Protein 8IOI (pdb70)

Solvent-accessible surface area: 17149 Å² total; per-residue (Å²): 149,41,114,107,29,20,5,0,0,0,0,0,1,4,36,67,98,33,1,11,21,178,60,0,2,160,61,0,60,105,28,0,17,53,23,24,92,17,62,72,111,88,0,73,172,19,5,105,69,0,55,122,61,103,24,1,125,36,82,98,59,93,65,106,95,43,129,80,75,95,19,28,27,7,8,105,55,0,128,59,10,9,34,90,14,0,46,64,106,37,53,137,93,32,106,20,35,51,2,19,84,23,12,43,0,36,60,28,0,8,2,9,0,31,20,6,42,109,73,28,30,76,33,0,86,84,3,0,58,46,0,83,57,61,0,54,86,10,13,70,75,25,122,22,76,44,153,78,89,18,75,72,56,107,89,42,79,38,69,36,26,11,62,33,4,24,27,61,13,6,4,52,15,0,59,20,9,14,69,12,1,37,40,0,13,104,21,29,74,179,87,47,108,51,26,35,5,0,2,1,0,1,1,4,30,96,46,56,10,29,14,66,46,0,2,68,51,6,68,96,43,4,19,44,29,21,89,22,48,100,78,91,6,81,59,21,1,56,61,0,53,129,58,61,19,7,45,110,84,137,57,63,25,24,27,128,51,0,98,58,14,0,36,100,9,0,47,51,94,39,38,113,119,20,107,19,133,36,2,21,83,21,8,28,1,40,55,26,0,9,4,8,0,25,12,9,74,26,8,105,36,73,31,0,66,75,3,0,50,44,1,84,50,34,4,49,149,7,24,88,64,6,136,32,53,46,72,146,78,19,77,101,74,104,85,37,108,25,64,39,25,10,54,27,2,11,19,43,15,4,7,56,16,1,82,25,13,16,64,16,0,54,42,0,14,61,23,10,126,103,94

B-factor: mean 44.03, std 17.92, range [2.87, 106.25]

Secondary structure (DSSP, 8-state):
--SSSHHHHHHHHHHH--B-HHHHHHHHHHTGGGT----HHHHHHHHHHHHHTTSEEEEEE--TTSPPEEEEEE-HHHHHHHHHHHHSPPPSS-TTTT-TTT-SHHHHHHHHHHT--TTTHHHHHHHHHHHHHHHHHHHHHHHHHHHHH-SSTTS--HHHHHHHHHHHHHHHHHHHHHHHHHHHHHHTT-/--SSSHHHHHHHHHHH----HHHHHHHHHHHTTTT----HHHHHHHHHHHHHTT-EEE---EEE-HHHHHHHHHHHHS---TT-TTTT-TTT-SHHHHHHHHHHT-SSS-HHHHHHHHHHHHHHHHHHHHHHHHHHHHHSSSTTS--SHHHHHHHHHHHHHHHHHHHHHHHHHHHHHTT--

Radius of gyration: 22.45 Å; Cα contacts (8 Å, |Δi|>4): 477; cha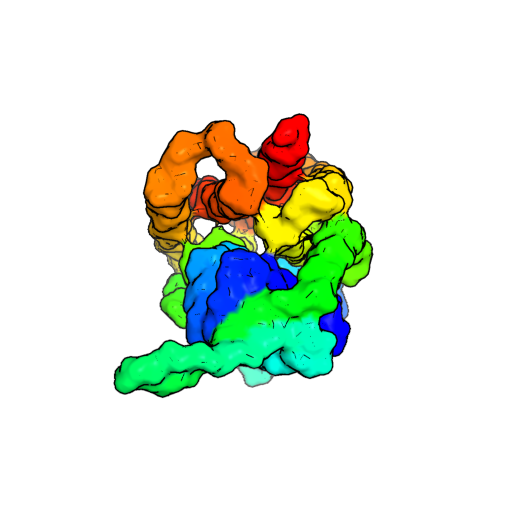ins: 2; bounding box: 51×67×37 Å

Structure (mmCIF, N/CA/C/O backbone):
data_8IOI
#
_entry.id   8IOI
#
_cell.length_a   45.446
_cell.length_b   119.026
_cell.length_c   139.091
_cell.angle_alpha   90.00
_cell.angle_beta   90.00
_cell.angle_gamma   90.00
#
_symmetry.space_group_name_H-M   'I 2 2 2'
#
loop_
_entity.id
_entity.type
_entity.pdbx_description
1 polymer 'PadR family transcriptional regulator'
2 non-polymer GLYCEROL
3 non-polymer 'CHLORIDE ION'
4 non-polymer 'HEXAETHYLENE GLYCOL'
5 water water
#
loop_
_atom_site.grou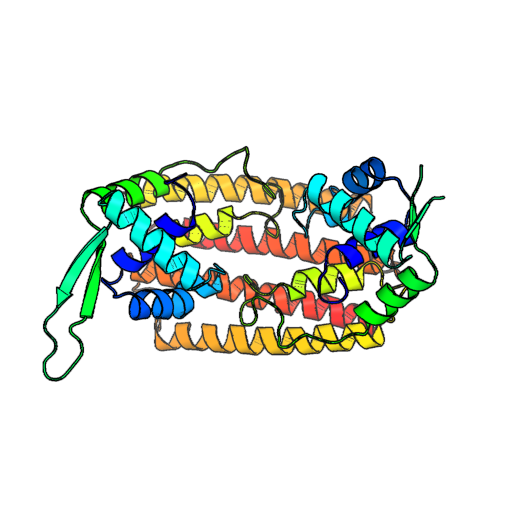p_PDB
_atom_site.id
_atom_site.type_symbol
_atom_site.label_atom_id
_atom_site.label_alt_id
_atom_site.label_comp_id
_atom_site.label_asym_id
_atom_site.label_entity_id
_atom_site.label_seq_id
_atom_site.pdbx_PDB_ins_code
_atom_site.Cartn_x
_atom_site.Cartn_y
_atom_site.Cartn_z
_atom_site.occupancy
_atom_site.B_iso_or_equiv
_atom_site.auth_seq_id
_atom_site.auth_comp_id
_atom_site.auth_asym_id
_atom_site.auth_atom_id
_atom_site.pdbx_PDB_model_num
ATOM 1 N N . PRO A 1 1 ? -22.760 -22.984 -5.717 1.00 75.52 -2 PRO A N 1
ATOM 2 C CA . PRO A 1 1 ? -21.394 -22.876 -5.197 1.00 78.93 -2 PRO A CA 1
ATOM 3 C C . PRO A 1 1 ? -20.752 -21.485 -5.222 1.00 81.22 -2 PRO A C 1
ATOM 4 O O . PRO A 1 1 ? -19.932 -21.191 -4.358 1.00 85.52 -2 PRO A O 1
ATOM 8 N N . GLU A 1 2 ? -21.120 -20.638 -6.199 1.00 79.16 -1 GLU A N 1
ATOM 9 C CA . GLU A 1 2 ? -20.752 -19.221 -6.259 1.00 76.02 -1 GLU A CA 1
ATOM 10 C C . GLU A 1 2 ? -19.266 -18.979 -6.575 1.00 74.58 -1 GLU A C 1
ATOM 11 O O . GLU A 1 2 ? -18.939 -18.544 -7.681 1.00 67.05 -1 GLU A O 1
ATOM 13 N N . PHE A 1 3 ? -18.374 -19.222 -5.595 1.00 78.11 0 PHE A N 1
ATOM 14 C CA . PHE A 1 3 ? -16.939 -18.950 -5.697 1.00 74.91 0 PHE A CA 1
ATOM 15 C C . PHE A 1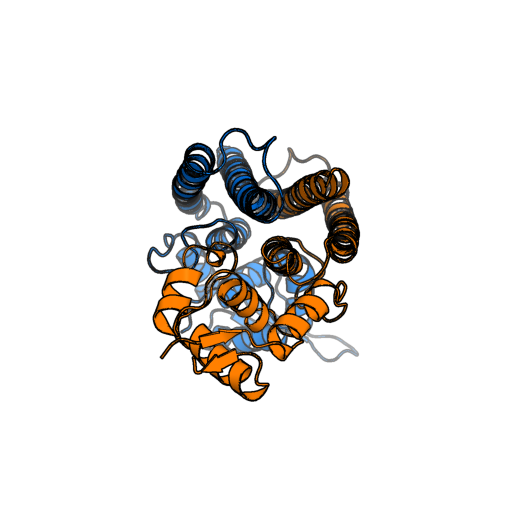 3 ? -16.172 -20.145 -6.278 1.00 77.09 0 PHE A C 1
ATOM 16 O O . PHE A 1 3 ? -15.371 -20.785 -5.584 1.00 73.46 0 PHE A O 1
ATOM 24 N N . MET A 1 4 ? -16.408 -20.422 -7.570 1.00 75.67 1 MET A N 1
ATOM 25 C CA . MET A 1 4 ? -15.756 -21.492 -8.321 1.00 62.49 1 MET A CA 1
ATOM 26 C C . MET A 1 4 ? -14.768 -20.868 -9.307 1.00 54.01 1 MET A C 1
ATOM 27 O O . MET A 1 4 ? -14.381 -19.716 -9.146 1.00 52.33 1 MET A O 1
ATOM 32 N N . ALA A 1 5 ? -14.396 -21.588 -10.373 1.00 47.54 2 ALA A N 1
ATOM 33 C CA . ALA A 1 5 ? -13.308 -21.092 -11.206 1.00 42.94 2 ALA A CA 1
ATOM 34 C C . ALA A 1 5 ? -13.780 -20.280 -12.418 1.00 41.98 2 ALA A C 1
ATOM 35 O O . ALA A 1 5 ? -13.161 -19.266 -12.747 1.00 44.27 2 ALA A O 1
ATOM 37 N N . LEU A 1 6 ? -14.881 -20.687 -13.075 1.00 37.51 3 LEU A N 1
ATOM 38 C CA . LEU A 1 6 ? -15.292 -20.047 -14.320 1.00 33.22 3 LEU A CA 1
ATOM 39 C C . LEU A 1 6 ? -15.767 -18.615 -14.056 1.00 31.42 3 LEU A C 1
ATOM 40 O O . LEU A 1 6 ? -15.427 -17.693 -14.796 1.00 28.90 3 LEU A O 1
ATOM 45 N N . PRO A 1 7 ? -16.613 -18.386 -13.029 1.00 30.73 4 PRO A N 1
ATOM 46 C CA . PRO A 1 7 ? -17.056 -17.034 -12.694 1.00 31.14 4 PRO A CA 1
ATOM 47 C C . PRO A 1 7 ? -15.935 -16.000 -12.603 1.00 29.95 4 PRO A C 1
ATOM 48 O O . PRO A 1 7 ? -16.099 -14.877 -13.081 1.00 31.54 4 PRO A O 1
ATOM 52 N N . HIS A 1 8 ? -14.796 -16.404 -12.020 1.00 27.70 5 HIS A N 1
ATOM 53 C CA . HIS A 1 8 ? -13.679 -15.496 -11.799 1.00 24.65 5 HIS A CA 1
ATOM 54 C C . HIS A 1 8 ? -12.953 -15.215 -13.107 1.00 23.13 5 HIS A C 1
ATOM 55 O O . HIS A 1 8 ? -12.389 -14.139 -13.290 1.00 20.93 5 HIS A O 1
ATOM 62 N N . ALA A 1 9 ? -12.987 -16.215 -13.997 1.00 23.13 6 ALA A N 1
ATOM 63 C CA . ALA A 1 9 ? -12.430 -16.097 -15.332 1.00 22.42 6 ALA A CA 1
ATOM 64 C C . ALA A 1 9 ? -13.230 -15.055 -16.096 1.00 22.34 6 ALA A C 1
ATOM 65 O O . ALA A 1 9 ? -12.659 -14.267 -16.839 1.00 22.28 6 ALA A O 1
ATOM 67 N N . ILE A 1 10 ? -14.549 -15.069 -15.880 1.00 23.35 7 ILE A N 1
ATOM 68 C CA . ILE A 1 10 ? -15.465 -14.162 -16.548 1.00 23.35 7 ILE A CA 1
ATOM 69 C C . ILE A 1 10 ? -15.323 -12.773 -15.944 1.00 22.64 7 ILE A C 1
ATOM 70 O O . ILE A 1 10 ? -15.526 -11.790 -16.652 1.00 24.36 7 ILE A O 1
ATOM 75 N N . LEU A 1 11 ? -14.985 -12.703 -14.652 1.00 21.08 8 LEU A N 1
ATOM 76 C CA . LEU A 1 11 ? -14.758 -11.405 -14.039 1.00 21.24 8 LEU A CA 1
ATOM 77 C C . LEU A 1 11 ? -13.515 -10.760 -14.640 1.00 21.75 8 LEU A C 1
ATOM 78 O O . LEU A 1 11 ? -13.478 -9.551 -14.828 1.00 21.92 8 LEU A O 1
ATOM 83 N N . VAL A 1 12 ? -12.508 -11.590 -14.932 1.00 23.25 9 VAL A N 1
ATOM 84 C CA . VAL A 1 12 ? -11.237 -11.140 -15.481 1.00 23.51 9 VAL A CA 1
ATOM 85 C C . VAL A 1 12 ? -11.461 -10.637 -16.904 1.00 23.87 9 VAL A C 1
ATOM 86 O O . VAL A 1 12 ? -10.914 -9.611 -17.304 1.00 23.88 9 VAL A O 1
ATOM 90 N N . SER A 1 13 ? -12.300 -11.378 -17.633 1.00 24.76 10 SER A N 1
ATOM 91 C CA . SER A 1 13 ? -12.702 -11.102 -19.000 1.00 25.86 10 SER A CA 1
ATOM 92 C C . SER A 1 13 ? -13.429 -9.762 -19.056 1.00 26.74 10 SER A C 1
ATOM 93 O O . SER A 1 13 ? -13.068 -8.898 -19.845 1.00 28.03 10 SER A O 1
ATOM 96 N N . LEU A 1 14 ? -14.468 -9.607 -18.228 1.00 28.06 11 LEU A N 1
ATOM 97 C CA . LEU A 1 14 ? -15.295 -8.412 -18.212 1.00 30.10 11 LEU A CA 1
ATOM 98 C C . LEU A 1 14 ? -14.525 -7.241 -17.613 1.00 31.57 11 LEU A C 1
ATOM 99 O O . LEU A 1 14 ? -14.932 -6.088 -17.750 1.00 33.53 11 LEU A O 1
ATOM 104 N N . SER A 1 15 ? -13.421 -7.551 -16.935 1.00 31.45 12 SER A N 1
ATOM 105 C CA . SER A 1 15 ? -12.576 -6.529 -16.357 1.00 30.49 12 SER A CA 1
ATOM 106 C C . SER A 1 15 ? -11.781 -5.889 -17.480 1.00 29.23 12 SER A C 1
ATOM 107 O O . SER A 1 15 ? -11.482 -4.700 -17.436 1.00 30.53 12 SER A O 1
ATOM 110 N N . GLU A 1 16 ? -11.432 -6.714 -18.472 1.00 28.23 13 GLU A N 1
ATOM 111 C CA . GLU A 1 16 ? -10.710 -6.248 -19.644 1.00 27.37 13 GLU A CA 1
ATOM 112 C C . GLU A 1 16 ? -11.657 -5.421 -20.508 1.00 25.99 13 GLU A C 1
ATOM 113 O O . GLU A 1 16 ? -11.329 -4.298 -20.882 1.00 26.85 13 GLU A O 1
ATOM 119 N N . GLN A 1 17 ? -12.844 -5.958 -20.796 1.00 24.20 14 GLN A N 1
ATOM 120 C CA . GLN A 1 17 ? -13.793 -5.215 -21.601 1.00 26.20 14 GLN A CA 1
ATOM 121 C C . GLN A 1 17 ? -15.204 -5.586 -21.160 1.00 25.91 14 GLN A C 1
ATOM 122 O O . GLN A 1 17 ? -15.503 -6.755 -20.969 1.00 25.97 14 GLN A O 1
ATOM 128 N N . ALA A 1 18 ? -16.054 -4.573 -20.969 1.00 26.60 15 ALA A N 1
ATOM 129 C CA . ALA A 1 18 ? -17.490 -4.752 -20.847 1.00 27.25 15 ALA A CA 1
ATOM 130 C C . ALA A 1 18 ? -18.027 -5.349 -22.141 1.00 28.24 15 ALA A C 1
ATOM 131 O O . ALA A 1 18 ? -18.032 -4.688 -23.180 1.00 30.21 15 ALA A O 1
ATOM 133 N N . SER A 1 19 ? -18.458 -6.609 -22.077 1.00 29.02 16 SER A N 1
ATOM 134 C CA . SER A 1 19 ? -18.945 -7.276 -23.271 1.00 29.80 16 SER A CA 1
ATOM 135 C C . SER A 1 19 ? -20.405 -7.678 -23.103 1.00 29.00 16 SER A C 1
ATOM 136 O O . SER A 1 19 ? -20.920 -7.721 -21.993 1.00 28.37 16 SER A O 1
ATOM 139 N N . SER A 1 20 ? -21.050 -8.008 -24.225 1.00 28.12 17 SER A N 1
ATOM 140 C CA . SER A 1 20 ? -22.395 -8.553 -24.231 1.00 27.69 17 SER A CA 1
ATOM 141 C C . SER A 1 20 ? -22.334 -10.083 -24.150 1.00 27.08 17 SER A C 1
ATOM 142 O O . SER A 1 20 ? -21.269 -10.658 -23.949 1.00 24.93 17 SER A O 1
ATOM 145 N N . GLY A 1 21 ? -23.491 -10.739 -24.297 1.00 27.84 18 GLY A N 1
ATOM 146 C CA . GLY A 1 21 ? -23.533 -12.193 -24.270 1.00 27.78 18 GLY A CA 1
ATOM 147 C C . GLY A 1 21 ? -22.541 -12.805 -25.257 1.00 26.96 18 GLY A C 1
ATOM 148 O O . GLY A 1 21 ? -21.598 -13.492 -24.868 1.00 26.09 18 GLY A O 1
ATOM 149 N N . TYR A 1 22 ? -22.756 -12.493 -26.539 1.00 26.86 19 TYR A N 1
ATOM 150 C CA . TYR A 1 22 ? -21.994 -13.055 -27.637 1.00 25.94 19 TYR A CA 1
ATOM 151 C C . TYR A 1 22 ? -20.560 -12.550 -27.590 1.00 26.87 19 TYR A C 1
ATOM 152 O O . TYR A 1 22 ? -19.638 -13.322 -27.835 1.00 27.73 19 TYR A O 1
ATOM 161 N N . GLU A 1 23 ? -20.394 -11.262 -27.271 1.00 27.83 20 GLU A N 1
ATOM 162 C CA . GLU A 1 23 ? -19.074 -10.661 -27.223 1.00 29.63 20 GLU A CA 1
ATOM 163 C C . GLU A 1 23 ? -18.254 -11.353 -26.140 1.00 30.96 20 GLU A C 1
ATOM 164 O O . GLU A 1 23 ? -17.070 -11.626 -26.352 1.00 33.25 20 GLU A O 1
ATOM 170 N N . LEU A 1 24 ? -18.891 -11.643 -24.992 1.00 31.79 21 LEU A N 1
ATOM 171 C CA . LEU A 1 24 ? -18.159 -12.278 -23.908 1.00 30.20 21 LEU A CA 1
ATOM 172 C C . LEU A 1 24 ? -17.795 -13.704 -24.312 1.00 29.54 21 LEU A C 1
ATOM 173 O O . LEU A 1 24 ? -16.678 -14.137 -24.053 1.00 32.64 21 LEU A O 1
ATOM 178 N N . ALA A 1 25 ? -18.709 -14.407 -24.986 1.00 27.92 22 ALA A N 1
ATOM 179 C CA . ALA A 1 25 ? -18.437 -15.779 -25.374 1.00 29.18 22 ALA A CA 1
ATOM 180 C C . ALA A 1 25 ? -17.302 -15.802 -26.388 1.00 30.24 22 ALA A C 1
ATOM 181 O O . ALA A 1 25 ? -16.420 -16.659 -26.314 1.00 30.89 22 ALA A O 1
ATOM 183 N N . ARG A 1 26 ? -17.375 -14.865 -27.344 1.00 31.71 23 ARG A N 1
ATOM 184 C CA . ARG A 1 26 ? -16.465 -14.790 -28.475 1.00 31.79 23 ARG A CA 1
ATOM 185 C C . ARG A 1 26 ? -15.054 -14.485 -27.980 1.00 31.99 23 ARG A C 1
ATOM 186 O O . ARG A 1 26 ? -14.106 -15.165 -28.375 1.00 31.95 23 ARG A O 1
ATOM 194 N N . ARG A 1 27 ? -14.939 -13.487 -27.094 1.00 32.03 24 ARG A N 1
ATOM 195 C CA . ARG A 1 27 ? -13.655 -13.004 -26.615 1.00 34.22 24 ARG A CA 1
ATOM 196 C C . ARG A 1 27 ? -13.045 -13.947 -25.584 1.00 34.78 24 ARG A C 1
ATOM 197 O O . ARG A 1 27 ? -11.840 -13.891 -25.348 1.00 36.84 24 ARG A O 1
ATOM 205 N N . PHE A 1 28 ? -13.872 -14.768 -24.929 1.00 34.14 25 PHE A N 1
ATOM 206 C CA . PHE A 1 28 ? -13.365 -15.744 -23.974 1.00 35.87 25 PHE A CA 1
ATOM 207 C C . PHE A 1 28 ? -12.653 -16.865 -24.730 1.00 37.94 25 PHE A C 1
ATOM 208 O O . PHE A 1 28 ? -11.609 -17.363 -24.303 1.00 39.62 25 PHE A O 1
ATOM 216 N N . ASP A 1 29 ? -13.239 -17.245 -25.867 1.00 37.13 26 ASP A N 1
ATOM 217 C CA . ASP A 1 29 ? -12.721 -18.327 -26.679 1.00 38.17 26 ASP A CA 1
ATOM 218 C C . ASP A 1 29 ? -11.395 -17.898 -27.300 1.00 39.19 26 ASP A C 1
ATOM 219 O O . ASP A 1 29 ? -10.471 -18.703 -27.434 1.00 42.57 26 ASP A O 1
ATOM 224 N N . ARG A 1 30 ? -11.325 -16.610 -27.644 1.00 38.64 27 ARG A N 1
ATOM 225 C CA . ARG A 1 30 ? -10.185 -16.053 -28.351 1.00 37.75 27 ARG A CA 1
ATOM 226 C C . ARG A 1 30 ? -9.011 -15.926 -27.390 1.00 36.70 27 ARG A C 1
ATOM 227 O O . ARG A 1 30 ? -7.869 -16.061 -27.821 1.00 37.96 27 ARG A O 1
ATOM 233 N N . SER A 1 31 ? -9.302 -15.655 -26.106 1.00 34.88 28 SER A N 1
ATOM 234 C CA . SER A 1 31 ? -8.269 -15.372 -25.116 1.00 31.49 28 SER A CA 1
ATOM 235 C C . SER A 1 31 ? -8.139 -16.517 -24.112 1.00 31.47 28 SER A C 1
ATOM 236 O O . SER A 1 31 ? -7.148 -17.249 -24.135 1.00 30.91 28 SER A O 1
ATOM 239 N N . ILE A 1 32 ? -9.141 -16.674 -23.237 1.00 31.91 29 ILE A N 1
ATOM 240 C CA . ILE A 1 32 ? -9.006 -17.558 -22.086 1.00 33.30 29 ILE A CA 1
ATOM 241 C C . ILE A 1 32 ? -9.389 -18.986 -22.475 1.00 33.93 29 ILE A C 1
ATOM 242 O O . ILE A 1 32 ? -9.098 -19.923 -21.737 1.00 33.41 29 ILE A O 1
ATOM 247 N N . GLY A 1 33 ? -9.963 -19.149 -23.673 1.00 34.66 30 GLY A N 1
ATOM 248 C CA . GLY A 1 33 ? -10.354 -20.449 -24.193 1.00 36.25 30 GLY A CA 1
ATOM 249 C C . GLY A 1 33 ? -9.167 -21.320 -24.606 1.00 37.40 30 GLY A C 1
ATOM 250 O O . GLY A 1 33 ? -9.340 -22.516 -24.827 1.00 38.65 30 GLY A O 1
ATOM 251 N N . TYR A 1 34 ? -7.972 -20.722 -24.717 1.00 37.16 31 TYR A N 1
ATOM 252 C CA . TYR A 1 34 ? -6.758 -21.446 -25.061 1.00 37.91 31 TYR A CA 1
ATOM 253 C C . TYR A 1 34 ? -6.165 -22.144 -23.833 1.00 39.36 31 TYR A C 1
ATOM 254 O O . TYR A 1 34 ? -5.176 -22.859 -23.955 1.00 42.41 31 TYR A O 1
ATOM 263 N N . PHE A 1 35 ? -6.737 -21.914 -22.645 1.00 38.98 32 PHE A N 1
ATOM 264 C CA . PHE A 1 35 ? -6.333 -22.658 -21.461 1.00 41.22 32 PHE A CA 1
ATOM 265 C C . PHE A 1 35 ? -7.557 -23.251 -20.758 1.00 43.13 32 PHE A C 1
ATOM 266 O O . PHE A 1 35 ? -7.457 -24.211 -19.999 1.00 45.54 32 PHE A O 1
ATOM 274 N N . TRP A 1 36 ? -8.722 -22.678 -21.053 1.00 43.86 33 TRP A N 1
ATOM 275 C CA . TRP A 1 36 ? -10.000 -23.029 -20.463 1.00 44.34 33 TRP A CA 1
ATOM 276 C C . TRP A 1 36 ? -10.947 -23.538 -21.547 1.00 42.97 33 TRP A C 1
ATOM 277 O O . TRP A 1 36 ? -11.232 -22.840 -22.522 1.00 42.21 33 TRP A O 1
ATOM 288 N N . THR A 1 37 ? -11.468 -24.748 -21.358 1.00 41.12 34 THR A N 1
ATOM 289 C CA . THR A 1 37 ? -12.532 -25.235 -22.214 1.00 39.36 34 THR A CA 1
ATOM 290 C C . THR A 1 37 ? -13.844 -25.034 -21.468 1.00 37.59 34 THR A C 1
ATOM 291 O O . THR A 1 37 ? -14.107 -25.724 -20.489 1.00 37.77 34 THR A O 1
ATOM 295 N N . ALA A 1 38 ? -14.603 -24.010 -21.876 1.00 36.35 35 ALA A N 1
ATOM 296 C CA . ALA A 1 38 ? -15.927 -23.751 -21.320 1.00 34.65 35 ALA A CA 1
ATOM 297 C C . ALA A 1 38 ? -16.919 -23.519 -22.457 1.00 32.32 35 ALA A C 1
ATOM 298 O O . ALA A 1 38 ? -16.560 -22.907 -23.456 1.00 32.09 35 ALA A O 1
ATOM 300 N N . THR A 1 39 ? -18.162 -24.000 -22.296 1.00 31.67 36 THR A N 1
ATOM 301 C CA . THR A 1 39 ? -19.170 -23.848 -23.338 1.00 32.32 36 THR A CA 1
ATOM 302 C C . THR A 1 39 ? -19.794 -22.461 -23.237 1.00 32.65 36 THR A C 1
ATOM 303 O O . THR A 1 39 ? -19.712 -21.830 -22.186 1.00 34.42 36 THR A O 1
ATOM 307 N N . HIS A 1 40 ? -20.410 -22.000 -24.333 1.00 30.84 37 HIS A N 1
ATOM 308 C CA . HIS A 1 40 ? -21.070 -20.707 -24.315 1.00 31.09 37 HIS A CA 1
ATOM 309 C C . HIS A 1 40 ? -22.253 -20.732 -23.347 1.00 32.63 37 HIS A C 1
ATOM 310 O O . HIS A 1 40 ? -22.485 -19.758 -22.628 1.00 32.66 37 HIS A O 1
ATOM 317 N N . GLN A 1 41 ? -22.970 -21.864 -23.308 1.00 33.60 38 GLN A N 1
ATOM 318 C CA . GLN A 1 41 ? -24.140 -22.003 -22.452 1.00 34.96 38 GLN A CA 1
ATOM 319 C C . GLN A 1 41 ? -23.732 -21.812 -20.992 1.00 32.83 38 GLN A C 1
ATOM 320 O O . GLN A 1 41 ? -24.410 -21.109 -20.249 1.00 30.58 38 GLN A O 1
ATOM 326 N N . GLN A 1 42 ? -22.602 -22.427 -20.615 1.00 32.14 39 GLN A N 1
ATOM 327 C CA . GLN A 1 42 ? -22.009 -22.343 -19.289 1.00 31.47 39 GLN A CA 1
ATOM 328 C C . GLN A 1 42 ? -21.606 -20.904 -18.964 1.00 29.95 39 GLN A C 1
ATOM 329 O O . GLN A 1 42 ? -21.844 -20.428 -17.852 1.00 28.93 39 GLN A O 1
ATOM 335 N N . ILE A 1 43 ? -20.984 -20.228 -19.941 1.00 27.15 40 ILE A N 1
ATOM 336 C CA . ILE A 1 43 ? -20.528 -18.858 -19.782 1.00 26.62 40 ILE A CA 1
ATOM 337 C C . ILE A 1 43 ? -21.710 -17.961 -19.414 1.00 27.07 40 ILE A C 1
ATOM 338 O O . ILE A 1 43 ? -21.575 -17.105 -18.539 1.00 27.71 40 ILE A O 1
ATOM 343 N N . TYR A 1 44 ? -22.858 -18.179 -20.078 1.00 26.62 41 TYR A N 1
ATOM 344 C CA . TYR A 1 44 ? -24.036 -17.349 -19.905 1.00 26.34 41 TYR A CA 1
ATOM 345 C C . TYR A 1 44 ? -24.728 -17.668 -18.585 1.00 28.01 41 TYR A C 1
ATOM 346 O O . TYR A 1 44 ? -25.343 -16.794 -17.995 1.00 29.27 41 TYR A O 1
ATOM 355 N N . ARG A 1 45 ? -24.679 -18.928 -18.152 1.00 31.20 42 ARG A N 1
ATOM 356 C CA . ARG A 1 45 ? -25.334 -19.339 -16.925 1.00 34.46 42 ARG A CA 1
ATOM 357 C C . ARG A 1 45 ? -24.611 -18.741 -15.728 1.00 36.88 42 ARG A C 1
ATOM 358 O O . ARG A 1 45 ? -25.259 -18.402 -14.739 1.00 38.39 42 ARG A O 1
ATOM 366 N N . THR A 1 46 ? -23.280 -18.614 -15.834 1.00 35.89 43 THR A N 1
ATOM 367 C CA . THR A 1 46 ? -22.492 -17.977 -14.791 1.00 35.31 43 THR A CA 1
ATOM 368 C C . THR A 1 46 ? -22.718 -16.471 -14.816 1.00 34.20 43 THR A C 1
ATOM 369 O O . THR A 1 46 ? -22.668 -15.825 -13.773 1.00 37.34 43 THR A O 1
ATOM 373 N N . LEU A 1 47 ? -22.944 -15.932 -16.016 1.00 32.74 44 LEU A N 1
ATOM 374 C CA . LEU A 1 47 ? -23.217 -14.519 -16.193 1.00 34.34 44 LEU A CA 1
ATOM 375 C C . LEU A 1 47 ? -24.490 -14.174 -15.440 1.00 36.73 44 LEU A C 1
ATOM 376 O O . LEU A 1 47 ? -24.539 -13.161 -14.744 1.00 39.84 44 LEU A O 1
ATOM 381 N N . ARG A 1 48 ? -25.509 -15.028 -15.614 1.00 36.39 45 ARG A N 1
ATOM 382 C CA . ARG A 1 48 ? -26.790 -14.851 -14.953 1.00 39.95 45 ARG A CA 1
ATOM 383 C C . ARG A 1 48 ? -26.562 -14.828 -13.441 1.00 42.18 45 ARG A C 1
ATOM 384 O O . ARG A 1 48 ? -27.009 -13.910 -12.750 1.00 44.30 45 ARG A O 1
ATOM 388 N N . VAL A 1 49 ? -25.822 -15.834 -12.954 1.00 38.13 46 VAL A N 1
ATOM 389 C CA . VAL A 1 49 ? -25.590 -16.073 -11.541 1.00 37.60 46 VAL A CA 1
ATOM 390 C C . VAL A 1 49 ? -24.909 -14.866 -10.897 1.00 38.74 46 VAL A C 1
ATOM 391 O O . VAL A 1 49 ? -25.254 -14.486 -9.778 1.00 38.33 46 VAL A O 1
ATOM 395 N N . MET A 1 50 ? -23.924 -14.289 -11.602 1.00 40.62 47 MET A N 1
ATOM 396 C CA . MET A 1 50 ? -23.087 -13.224 -11.063 1.00 41.07 47 MET A CA 1
ATOM 397 C C . MET A 1 50 ? -23.796 -11.874 -11.121 1.00 40.03 47 MET A C 1
ATOM 398 O O . MET A 1 50 ? -23.332 -10.904 -10.539 1.00 39.76 47 MET A O 1
ATOM 403 N N . GLU A 1 51 ? -24.881 -11.805 -11.889 1.00 39.87 48 GLU A N 1
ATOM 404 C CA . GLU A 1 51 ? -25.746 -10.641 -11.937 1.00 40.13 48 GLU A CA 1
ATOM 405 C C . GLU A 1 51 ? -26.671 -10.653 -10.722 1.00 40.10 48 GLU A C 1
ATOM 406 O O . GLU A 1 51 ? -27.104 -9.606 -10.244 1.00 37.72 48 GLU A O 1
ATOM 412 N N . ASN A 1 52 ? -26.977 -11.871 -10.256 1.00 42.21 49 ASN A N 1
ATOM 413 C CA . ASN A 1 52 ? -27.789 -12.119 -9.073 1.00 43.64 49 ASN A CA 1
ATOM 414 C C . ASN A 1 52 ? -26.984 -11.789 -7.822 1.00 42.44 49 ASN A C 1
ATOM 415 O O . ASN A 1 52 ? -27.560 -11.435 -6.794 1.00 45.40 49 ASN A O 1
ATOM 420 N N . ASN A 1 53 ? -25.658 -11.955 -7.919 1.00 38.93 50 ASN A N 1
ATOM 421 C CA . ASN A 1 53 ? -24.718 -11.639 -6.857 1.00 37.79 50 ASN A CA 1
ATOM 422 C C . ASN A 1 53 ? -24.405 -10.148 -6.886 1.00 36.29 50 ASN A C 1
ATOM 423 O O . ASN A 1 53 ? -23.868 -9.598 -5.930 1.00 37.78 50 ASN A O 1
ATOM 428 N N . ASN A 1 54 ? -24.764 -9.510 -8.001 1.00 34.51 51 ASN A N 1
ATOM 429 C CA . ASN A 1 54 ? -24.434 -8.126 -8.283 1.00 34.92 51 ASN A CA 1
ATOM 430 C C . ASN A 1 54 ? -22.934 -7.965 -8.541 1.00 34.92 51 ASN A C 1
ATOM 431 O O . ASN A 1 54 ? -22.398 -6.870 -8.418 1.00 36.57 51 ASN A O 1
ATOM 436 N N . TRP A 1 55 ? -22.272 -9.053 -8.963 1.00 34.76 52 TRP A N 1
ATOM 437 C CA . TRP A 1 55 ? -20.862 -9.017 -9.330 1.00 34.06 52 TRP A CA 1
ATOM 438 C C . TRP A 1 55 ? -20.669 -8.402 -10.715 1.00 31.72 52 TRP A C 1
ATOM 439 O O . TRP A 1 55 ? -19.587 -7.936 -11.052 1.00 29.86 52 TRP A O 1
ATOM 450 N N . VAL A 1 56 ? -21.723 -8.457 -11.528 1.00 31.40 53 VAL A N 1
ATOM 451 C CA . VAL A 1 56 ? -21.753 -7.889 -12.863 1.00 32.82 53 VAL A CA 1
ATOM 452 C C . VAL A 1 56 ? -23.048 -7.085 -12.952 1.00 33.90 53 VAL A C 1
ATOM 453 O O . VAL A 1 56 ? -24.042 -7.456 -12.325 1.00 32.12 53 VAL A O 1
ATOM 457 N N . ARG A 1 57 ? -23.022 -5.978 -13.714 1.00 35.29 54 ARG A N 1
ATOM 458 C CA . ARG A 1 57 ? -24.198 -5.160 -13.988 1.00 34.71 54 ARG A CA 1
ATOM 459 C C . ARG A 1 57 ? -24.443 -5.156 -15.497 1.00 35.22 54 ARG A C 1
ATOM 460 O O . ARG A 1 57 ? -23.497 -5.110 -16.278 1.00 33.38 54 ARG A O 1
ATOM 468 N N . ALA A 1 58 ? -25.722 -5.183 -15.902 1.00 35.50 55 ALA A N 1
ATOM 469 C CA . ALA A 1 58 ? -26.098 -5.133 -17.307 1.00 34.80 55 ALA A CA 1
ATOM 470 C C . ALA A 1 58 ? -26.649 -3.754 -17.689 1.00 35.51 55 ALA A C 1
ATOM 471 O O . ALA A 1 58 ? -27.525 -3.209 -17.014 1.00 34.41 55 ALA A O 1
ATOM 473 N N . THR A 1 59 ? -26.133 -3.194 -18.792 1.00 36.37 56 THR A N 1
ATOM 474 C CA . THR A 1 59 ? -26.614 -1.933 -19.343 1.00 38.59 56 THR A CA 1
ATOM 475 C C . THR A 1 59 ? -27.053 -2.134 -20.794 1.00 39.64 56 THR A C 1
ATOM 476 O O . THR A 1 59 ? -26.277 -2.602 -21.622 1.00 39.82 56 THR A O 1
ATOM 480 N N . THR A 1 60 ? -28.295 -1.750 -21.107 1.00 40.55 57 THR A N 1
ATOM 481 C CA . THR A 1 60 ? -28.778 -1.789 -22.476 1.00 41.09 57 THR A CA 1
ATOM 482 C C . THR A 1 60 ? -28.244 -0.567 -23.218 1.00 41.04 57 THR A C 1
ATOM 483 O O . THR A 1 60 ? -28.600 0.561 -22.889 1.00 43.76 57 THR A O 1
ATOM 487 N N . VAL A 1 61 ? -27.380 -0.803 -24.207 1.00 39.64 58 VAL A N 1
ATOM 488 C CA . VAL A 1 61 ? -26.777 0.275 -24.968 1.00 40.08 58 VAL A CA 1
ATOM 489 C C . VAL A 1 61 ? -27.624 0.555 -26.210 1.00 43.40 58 VAL A C 1
ATOM 490 O O . VAL A 1 61 ? -28.246 -0.348 -26.759 1.00 41.03 58 VAL A O 1
ATOM 494 N N . LEU A 1 62 ? -27.673 1.828 -26.625 1.00 51.62 59 LEU A N 1
ATOM 495 C CA . LEU A 1 62 ? -28.508 2.232 -27.745 1.00 57.02 59 LEU A CA 1
ATOM 496 C C . LEU A 1 62 ? -27.772 1.930 -29.051 1.00 61.44 59 LEU A C 1
ATOM 497 O O . LEU A 1 62 ? -26.645 2.389 -29.253 1.00 60.52 59 LEU A O 1
ATOM 499 N N . GLN A 1 63 ? -28.404 1.097 -29.892 1.00 64.16 60 GLN A N 1
ATOM 500 C CA . GLN A 1 63 ? -27.957 0.850 -31.254 1.00 67.17 60 GLN A CA 1
ATOM 501 C C . GLN A 1 63 ? -29.102 1.246 -32.181 1.00 69.86 60 GLN A C 1
ATOM 502 O O . GLN A 1 63 ? -30.233 0.793 -31.984 1.00 68.01 60 GLN A O 1
ATOM 508 N N . HIS A 1 64 ? -28.809 2.121 -33.155 1.00 71.41 61 HIS A N 1
ATOM 509 C CA . HIS A 1 64 ? -29.824 2.554 -34.102 1.00 72.41 61 HIS A CA 1
ATOM 510 C C . HIS A 1 64 ? -29.875 1.539 -35.234 1.00 75.51 61 HIS A C 1
ATOM 511 O O . HIS A 1 64 ? -28.824 1.105 -35.707 1.00 77.88 61 HIS A O 1
ATOM 513 N N . GLY A 1 65 ? -31.093 1.151 -35.638 1.00 76.55 62 GLY A N 1
ATOM 514 C CA . GLY A 1 65 ? -31.247 0.137 -36.671 1.00 78.88 62 GLY A CA 1
ATOM 515 C C . GLY A 1 65 ? -30.381 -1.080 -36.353 1.00 77.24 62 GLY A C 1
ATOM 516 O O . GLY A 1 65 ? -29.698 -1.624 -37.221 1.00 76.01 62 GLY A O 1
ATOM 517 N N . ARG A 1 66 ? -30.390 -1.435 -35.065 1.00 73.29 63 ARG A N 1
ATOM 518 C CA . ARG A 1 66 ? -29.751 -2.625 -34.535 1.00 73.48 63 ARG A CA 1
ATOM 519 C C . ARG A 1 66 ? -30.487 -3.023 -33.252 1.00 76.28 63 ARG A C 1
ATOM 520 O O . ARG A 1 66 ? -30.976 -2.152 -32.525 1.00 80.68 63 ARG A O 1
ATOM 522 N N . PRO A 1 67 ? -30.638 -4.346 -32.975 1.00 75.08 64 PRO A N 1
ATOM 523 C CA . PRO A 1 67 ? -31.206 -4.827 -31.709 1.00 70.22 64 PRO A CA 1
ATOM 524 C C . PRO A 1 67 ? -30.314 -4.201 -30.644 1.00 64.01 64 PRO A C 1
ATOM 525 O O . PRO A 1 67 ? -29.090 -4.303 -30.731 1.00 65.04 64 PRO A O 1
ATOM 529 N N . ASP A 1 68 ? -30.916 -3.458 -29.712 1.00 57.28 65 ASP A N 1
ATOM 530 C CA . ASP A 1 68 ? -30.122 -2.761 -28.711 1.00 51.91 65 ASP A CA 1
ATOM 531 C C . ASP A 1 68 ? -29.390 -3.799 -27.859 1.00 46.43 65 ASP A C 1
ATOM 532 O O . ASP A 1 68 ? -29.995 -4.777 -27.427 1.00 46.58 65 ASP A O 1
ATOM 536 N N . LYS A 1 69 ? -28.081 -3.607 -27.648 1.00 38.78 66 LYS A N 1
ATOM 537 C CA . LYS A 1 69 ? -27.282 -4.648 -27.023 1.00 34.98 66 LYS A CA 1
ATOM 538 C C . LYS A 1 69 ? -27.228 -4.447 -25.506 1.00 32.09 66 LYS A C 1
ATOM 539 O O . LYS A 1 69 ? -27.072 -3.327 -25.031 1.00 30.82 66 LYS A O 1
ATOM 545 N N . LYS A 1 70 ? -27.394 -5.554 -24.762 1.00 29.82 67 LYS A N 1
ATOM 546 C CA . LYS A 1 70 ? -27.215 -5.626 -23.316 1.00 27.07 67 LYS A CA 1
ATOM 547 C C . LYS A 1 70 ? -25.740 -5.910 -23.018 1.00 25.83 67 LYS A C 1
ATOM 548 O O . LYS A 1 70 ? -25.224 -6.971 -23.361 1.00 25.58 67 LYS A O 1
ATOM 554 N N . VAL A 1 71 ? -25.059 -4.952 -22.380 1.00 24.99 68 VAL A N 1
ATOM 555 C CA . VAL A 1 71 ? -23.638 -5.061 -22.084 1.00 24.57 68 VAL A CA 1
ATOM 556 C C . VAL A 1 71 ? -23.445 -5.301 -20.586 1.00 23.96 68 VAL A C 1
ATOM 557 O O . VAL A 1 71 ? -24.044 -4.624 -19.757 1.00 24.43 68 VAL A O 1
ATOM 561 N N . TYR A 1 72 ? -22.629 -6.299 -20.244 1.00 23.46 69 TYR A N 1
ATOM 562 C CA . TYR A 1 72 ? -22.312 -6.607 -18.863 1.00 23.48 69 TYR A CA 1
ATOM 563 C C . TYR A 1 72 ? -20.964 -5.982 -18.540 1.00 24.10 69 TYR A C 1
ATOM 564 O O . TYR A 1 72 ? -20.059 -6.018 -19.366 1.00 24.67 69 TYR A O 1
ATOM 573 N N . ALA A 1 73 ? -20.850 -5.390 -17.344 1.00 22.91 70 ALA A N 1
ATOM 574 C CA . ALA A 1 73 ? -19.573 -4.904 -16.858 1.00 21.55 70 ALA A CA 1
ATOM 575 C C . ALA A 1 73 ? -19.384 -5.384 -15.421 1.00 22.79 70 ALA A C 1
ATOM 576 O O . ALA A 1 73 ? -20.351 -5.690 -14.716 1.00 22.12 70 ALA A O 1
ATOM 578 N N . ILE A 1 74 ? -18.117 -5.489 -15.008 1.00 22.80 71 ILE A N 1
ATOM 579 C CA . ILE A 1 74 ? -17.787 -5.888 -13.652 1.00 21.69 71 ILE A CA 1
ATOM 580 C C . ILE A 1 74 ? -18.193 -4.737 -12.740 1.00 23.53 71 ILE A C 1
ATOM 581 O O . ILE A 1 74 ? -18.005 -3.573 -13.082 1.00 25.19 71 ILE A O 1
ATOM 586 N N . SER A 1 75 ? -18.808 -5.069 -11.606 1.00 24.87 72 SER A N 1
ATOM 587 C CA . SER A 1 75 ? -19.212 -4.057 -10.644 1.00 25.63 72 SER A CA 1
ATOM 588 C C . SER A 1 75 ? -18.116 -3.872 -9.599 1.00 26.77 72 SER A C 1
ATOM 589 O O . SER A 1 75 ? -17.055 -4.474 -9.717 1.00 26.04 72 SER A O 1
ATOM 592 N N . ASP A 1 76 ? -18.394 -3.041 -8.584 1.00 29.64 73 ASP A N 1
ATOM 593 C CA . ASP A 1 76 ? -17.456 -2.790 -7.501 1.00 31.30 73 ASP A CA 1
ATOM 594 C C . ASP A 1 76 ? -17.315 -4.053 -6.658 1.00 32.21 73 ASP A C 1
ATOM 595 O O . ASP A 1 76 ? -16.200 -4.429 -6.278 1.00 32.49 73 ASP A O 1
ATOM 600 N N . SER A 1 77 ? -18.458 -4.700 -6.381 1.00 33.63 74 SER A N 1
ATOM 601 C CA . SER A 1 77 ? -18.486 -5.904 -5.559 1.00 34.11 74 SER A CA 1
ATOM 602 C C . SER A 1 77 ? -17.774 -7.055 -6.271 1.00 34.31 74 SER A C 1
ATOM 603 O O . SER A 1 77 ? -17.125 -7.873 -5.620 1.00 36.38 74 SER A O 1
ATOM 606 N N . GLY A 1 78 ? -17.894 -7.099 -7.604 1.00 32.16 75 GLY A N 1
ATOM 607 C CA . GLY A 1 78 ? -17.254 -8.131 -8.401 1.00 31.80 75 GLY A CA 1
ATOM 608 C C . GLY A 1 78 ? -15.754 -7.893 -8.526 1.00 32.13 75 GLY A C 1
ATOM 609 O O . GLY A 1 78 ? -14.972 -8.847 -8.566 1.00 34.66 75 GLY A O 1
ATOM 610 N N . ARG A 1 79 ? -15.370 -6.610 -8.577 1.00 30.32 76 ARG A N 1
ATOM 611 C CA . ARG A 1 79 ? -13.969 -6.216 -8.687 1.00 28.89 76 ARG A CA 1
ATOM 612 C C . ARG A 1 79 ? -13.241 -6.586 -7.400 1.00 27.90 76 ARG A C 1
ATOM 613 O O . ARG A 1 79 ? -12.030 -6.818 -7.416 1.00 27.05 76 ARG A O 1
ATOM 621 N N . ALA A 1 80 ? -14.010 -6.592 -6.300 1.00 26.44 77 ALA A N 1
ATOM 622 C CA . ALA A 1 80 ? -13.527 -6.869 -4.963 1.00 25.55 77 ALA A CA 1
ATOM 623 C C . ALA A 1 80 ? -13.301 -8.373 -4.813 1.00 26.04 77 ALA A C 1
ATOM 624 O O . ALA A 1 80 ? -12.288 -8.822 -4.273 1.00 25.73 77 ALA A O 1
ATOM 626 N N . GLU A 1 81 ? -14.263 -9.139 -5.332 1.00 26.59 78 GLU A N 1
ATOM 627 C CA . GLU A 1 81 ? -14.228 -10.591 -5.332 1.00 27.19 78 GLU A CA 1
ATOM 628 C C . GLU A 1 81 ? -13.071 -11.109 -6.193 1.00 27.80 78 GLU A C 1
ATOM 629 O O . GLU A 1 81 ? -12.446 -12.112 -5.843 1.00 29.23 78 GLU A O 1
ATOM 635 N N . LEU A 1 82 ? -12.784 -10.428 -7.310 1.00 26.12 79 LEU A N 1
ATOM 636 C CA . LEU A 1 82 ? -11.673 -10.853 -8.141 1.00 27.81 79 LEU A CA 1
ATOM 637 C C . LEU A 1 82 ? -10.355 -10.657 -7.390 1.00 30.07 79 LEU A C 1
ATOM 638 O O . LEU A 1 82 ? -9.455 -11.491 -7.480 1.00 29.55 79 LEU A O 1
ATOM 643 N N . ALA A 1 83 ? -10.267 -9.552 -6.635 1.00 32.58 80 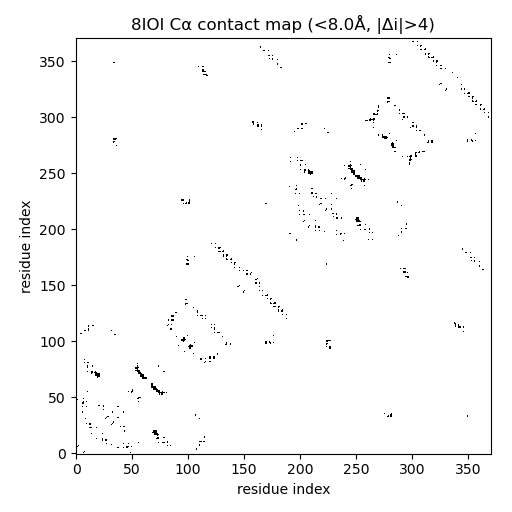ALA A N 1
ATOM 644 C CA . ALA A 1 83 ? -9.084 -9.210 -5.860 1.00 33.43 80 ALA A CA 1
ATOM 645 C C . ALA A 1 83 ? -8.910 -10.213 -4.721 1.00 35.22 80 ALA A C 1
ATOM 646 O O . ALA A 1 83 ? -7.786 -10.576 -4.370 1.00 37.18 80 ALA A O 1
ATOM 648 N N . ARG A 1 84 ? -10.049 -10.641 -4.164 1.00 34.51 81 ARG A N 1
ATOM 649 C CA . ARG A 1 84 ? -10.140 -11.579 -3.061 1.00 34.61 81 ARG A CA 1
ATOM 650 C C . ARG A 1 84 ? -9.681 -12.968 -3.501 1.00 35.88 81 ARG A C 1
ATOM 651 O O . ARG A 1 84 ? -8.994 -13.668 -2.753 1.00 39.12 81 ARG A O 1
ATOM 659 N N . TRP A 1 85 ? -10.057 -13.351 -4.728 1.00 36.02 82 TRP A N 1
ATOM 660 C CA . TRP A 1 85 ? -9.775 -14.681 -5.249 1.00 34.78 82 TRP A CA 1
ATOM 661 C C . TRP A 1 85 ? -8.338 -14.766 -5.780 1.00 33.09 82 TRP A C 1
ATOM 662 O O . TRP A 1 85 ? -7.743 -15.842 -5.816 1.00 34.16 82 TRP A O 1
ATOM 673 N N . ILE A 1 86 ? -7.764 -13.630 -6.187 1.00 30.53 83 ILE A N 1
ATOM 674 C CA . ILE A 1 86 ? -6.385 -13.646 -6.651 1.00 29.96 83 ILE A CA 1
ATOM 675 C C . ILE A 1 86 ? -5.471 -13.882 -5.446 1.00 32.07 83 ILE A C 1
ATOM 676 O O . ILE A 1 86 ? -4.448 -14.574 -5.538 1.00 33.53 83 ILE A O 1
ATOM 681 N N . ALA A 1 87 ? -5.904 -13.351 -4.297 1.00 31.28 84 ALA A N 1
ATOM 682 C CA . ALA A 1 87 ? -5.120 -13.373 -3.079 1.00 33.33 84 ALA A CA 1
ATOM 683 C C . ALA A 1 87 ? -5.279 -14.732 -2.395 1.00 35.82 84 ALA A C 1
ATOM 684 O O . ALA A 1 87 ? -4.343 -15.245 -1.776 1.00 35.46 84 ALA A O 1
ATOM 686 N N . GLU A 1 88 ? -6.477 -15.313 -2.529 1.00 38.75 85 GLU A N 1
ATOM 687 C CA . GLU A 1 88 ? -6.782 -16.575 -1.877 1.00 40.96 85 GLU A CA 1
ATOM 688 C C . GLU A 1 88 ? -5.744 -17.634 -2.280 1.00 40.74 85 GLU A C 1
ATOM 689 O O . GLU A 1 88 ? -5.513 -17.847 -3.467 1.00 41.14 85 GLU A O 1
ATOM 695 N N . PRO A 1 89 ? -5.088 -18.311 -1.300 1.00 41.82 86 PRO A N 1
ATOM 696 C CA . PRO A 1 89 ? -4.070 -19.355 -1.541 1.00 41.97 86 PRO A CA 1
ATOM 697 C C . PRO A 1 89 ? -4.570 -20.565 -2.338 1.00 42.44 86 PRO A C 1
ATOM 698 O O . PRO A 1 89 ? -5.781 -20.698 -2.503 1.00 41.32 86 PRO A O 1
ATOM 702 N N . LEU A 1 90 ? -3.666 -21.436 -2.818 1.00 43.43 87 LEU A N 1
ATOM 703 C CA . LEU A 1 90 ? -4.064 -22.626 -3.572 1.00 44.47 87 LEU A CA 1
ATOM 704 C C . LEU A 1 90 ? -4.745 -23.629 -2.640 1.00 45.16 87 LEU A C 1
ATOM 705 O O . LEU A 1 90 ? -4.354 -23.765 -1.482 1.00 44.75 87 LEU A O 1
ATOM 710 N N . SER A 1 91 ? -5.735 -24.367 -3.155 1.00 43.13 88 SER A N 1
ATOM 711 C CA . SER A 1 91 ? -6.387 -25.418 -2.385 1.00 43.73 88 SER A CA 1
ATOM 712 C C . SER A 1 91 ? -5.488 -26.657 -2.209 1.00 45.22 88 SER A C 1
ATOM 713 O O . SER A 1 91 ? -4.867 -27.131 -3.165 1.00 44.18 88 SER A O 1
ATOM 716 N N . PRO A 1 92 ? -5.339 -27.201 -0.968 1.00 46.09 89 PRO A N 1
ATOM 717 C CA . PRO A 1 92 ? -4.640 -28.472 -0.732 1.00 46.77 89 PRO A CA 1
ATOM 718 C C . PRO A 1 92 ? -5.516 -29.716 -0.897 1.00 50.29 89 PRO A C 1
ATOM 719 O O . PRO A 1 92 ? -5.089 -30.833 -0.611 1.00 58.53 89 PRO A O 1
ATOM 723 N N . THR A 1 93 ? -6.757 -29.500 -1.334 1.00 49.10 90 THR A N 1
ATOM 724 C CA . THR A 1 93 ? -7.751 -30.556 -1.406 1.00 49.82 90 THR A CA 1
ATOM 725 C C . THR A 1 93 ? -8.230 -30.717 -2.848 1.00 53.19 90 THR A C 1
ATOM 726 O O . THR A 1 93 ? -9.174 -31.465 -3.104 1.00 58.74 90 THR A O 1
ATOM 728 N N . ARG A 1 94 ? -7.613 -29.980 -3.780 1.00 50.50 91 ARG A N 1
ATOM 729 C CA . ARG A 1 94 ? -8.055 -29.982 -5.168 1.00 46.97 91 ARG A CA 1
ATOM 730 C C . ARG A 1 94 ? -7.396 -31.151 -5.893 1.00 47.29 91 ARG A C 1
ATOM 731 O O . ARG A 1 94 ? -6.273 -31.506 -5.551 1.00 45.30 91 ARG A O 1
ATOM 739 N N . PRO A 1 95 ? -8.082 -31.791 -6.880 1.00 49.94 92 PRO A N 1
ATOM 740 C CA . PRO A 1 95 ? -7.574 -32.975 -7.583 1.00 53.45 92 PRO A CA 1
ATOM 741 C C . PRO A 1 95 ? -6.395 -32.715 -8.520 1.00 58.78 92 PRO A C 1
ATOM 742 O O . PRO A 1 95 ? -6.155 -31.576 -8.927 1.00 56.98 92 PRO A O 1
ATOM 746 N N . GLY A 1 96 ? -5.668 -33.793 -8.859 1.00 63.27 93 GLY A N 1
ATOM 747 C CA . GLY A 1 96 ? -4.531 -33.738 -9.771 1.00 61.04 93 GLY A CA 1
ATOM 748 C C . GLY A 1 96 ? -3.388 -32.849 -9.274 1.00 57.96 93 GLY A C 1
ATOM 749 O O . GLY A 1 96 ? -2.512 -32.475 -10.052 1.00 60.52 93 GLY A O 1
ATOM 750 N N . ARG A 1 97 ? -3.406 -32.550 -7.967 1.00 50.21 94 ARG A N 1
ATOM 751 C CA . ARG A 1 97 ? -2.477 -31.640 -7.315 1.00 44.32 94 ARG A CA 1
ATOM 752 C C . ARG A 1 97 ? -1.040 -32.109 -7.508 1.00 42.37 94 ARG A C 1
ATOM 753 O O . ARG A 1 97 ? -0.108 -31.332 -7.292 1.00 39.93 94 ARG A O 1
ATOM 755 N N . GLY A 1 98 ? -0.869 -33.380 -7.905 1.00 41.23 95 GLY A N 1
ATOM 756 C CA . GLY A 1 98 ? 0.439 -34.016 -7.933 1.00 39.06 95 GLY A CA 1
ATOM 757 C C . GLY A 1 98 ? 1.107 -34.052 -9.310 1.00 37.86 95 GLY A C 1
ATOM 758 O O . GLY A 1 98 ? 2.144 -34.691 -9.464 1.00 37.72 95 GLY A O 1
ATOM 759 N N . SER A 1 99 ? 0.516 -33.367 -10.302 1.00 35.62 96 SER A N 1
ATOM 760 C CA . SER A 1 99 ? 1.062 -33.340 -11.651 1.00 33.92 96 SER A CA 1
ATOM 761 C C . SER A 1 99 ? 0.705 -32.044 -12.375 1.00 34.46 96 SER A C 1
ATOM 762 O O . SER A 1 99 ? -0.374 -31.490 -12.170 1.00 37.61 96 SER A O 1
ATOM 765 N N . ALA A 1 100 ? 1.609 -31.582 -13.249 1.00 32.21 97 ALA A N 1
ATOM 766 C CA . ALA A 1 100 ? 1.362 -30.370 -14.013 1.00 31.59 97 ALA A CA 1
ATOM 767 C C . ALA A 1 100 ? 0.310 -30.630 -15.086 1.00 31.31 97 ALA A C 1
ATOM 768 O O . ALA A 1 100 ? -0.353 -29.700 -15.541 1.00 29.93 97 ALA A O 1
ATOM 770 N N . LEU A 1 101 ? 0.179 -31.911 -15.465 1.00 31.86 98 LEU A N 1
ATOM 771 C CA . LEU A 1 101 ? -0.736 -32.364 -16.499 1.00 31.47 98 LEU A CA 1
ATOM 772 C C . LEU A 1 101 ? -2.116 -32.551 -15.895 1.00 32.37 98 LEU A C 1
ATOM 773 O O . LEU A 1 101 ? -3.104 -32.642 -16.611 1.00 34.56 98 LEU A O 1
ATOM 778 N N . THR A 1 102 ? -2.167 -32.615 -14.570 1.00 34.92 99 THR A N 1
ATOM 779 C CA . THR A 1 102 ? -3.387 -33.007 -13.897 1.00 38.20 99 THR A CA 1
ATOM 780 C C . THR A 1 102 ? -3.894 -31.830 -13.055 1.00 36.33 99 THR A C 1
ATOM 781 O O . THR A 1 102 ? -5.069 -31.781 -12.708 1.00 33.82 99 THR A O 1
ATOM 785 N N . ASP A 1 103 ? -3.012 -30.847 -12.806 1.00 36.65 100 ASP A N 1
ATOM 786 C CA . ASP A 1 103 ? -3.265 -29.740 -11.889 1.00 36.62 100 ASP A CA 1
ATOM 787 C C . ASP A 1 103 ? -3.859 -28.518 -12.596 1.00 35.12 100 ASP A C 1
ATOM 788 O O . ASP A 1 103 ? -3.406 -28.103 -13.654 1.00 37.06 100 ASP A O 1
ATOM 793 N N . SER A 1 104 ? -4.844 -27.893 -11.957 1.00 35.01 101 SER A N 1
ATOM 794 C CA . SER A 1 104 ? -5.544 -26.763 -12.540 1.00 36.70 101 SER A CA 1
ATOM 795 C C . SER A 1 104 ? -5.092 -25.466 -11.876 1.00 39.42 101 SER A C 1
ATOM 796 O O . SER A 1 104 ? -5.695 -24.419 -12.080 1.00 43.84 101 SER A O 1
ATOM 799 N N . SER A 1 105 ? -4.044 -25.535 -11.060 1.00 39.88 102 SER A N 1
ATOM 800 C CA . SER A 1 105 ? -3.500 -24.328 -10.464 1.00 40.25 102 SER A CA 1
ATOM 801 C C . SER A 1 105 ? -2.766 -23.514 -11.527 1.00 39.44 102 SER A C 1
ATOM 802 O O . SER A 1 105 ? -2.726 -22.289 -11.455 1.00 41.05 102 SER A O 1
ATOM 805 N N . THR A 1 106 ? -2.211 -24.212 -12.523 1.00 37.48 103 THR A N 1
ATOM 806 C CA . THR A 1 106 ? -1.503 -23.586 -13.625 1.00 35.09 103 THR A CA 1
ATOM 807 C C . THR A 1 106 ? -2.449 -22.610 -14.329 1.00 34.95 103 THR A C 1
ATOM 808 O O . THR A 1 106 ? -2.068 -21.494 -14.663 1.00 33.30 103 THR A O 1
ATOM 812 N N . ARG A 1 107 ? -3.701 -23.040 -14.498 1.00 35.41 104 ARG A N 1
ATOM 813 C CA . ARG A 1 107 ? -4.745 -22.326 -15.210 1.00 36.30 104 ARG A CA 1
ATOM 814 C C . ARG A 1 107 ? -5.276 -21.190 -14.346 1.00 35.16 104 ARG A C 1
ATOM 815 O O . ARG A 1 107 ? -5.554 -20.108 -14.859 1.00 38.05 104 ARG A O 1
ATOM 823 N N . ASP A 1 108 ? -5.423 -21.460 -13.042 1.00 32.23 105 ASP A N 1
ATOM 824 C CA . ASP A 1 108 ? -5.936 -20.494 -12.082 1.00 31.57 105 ASP A CA 1
ATOM 825 C C . ASP A 1 108 ? -4.967 -19.322 -11.980 1.00 31.67 105 ASP A C 1
ATOM 826 O O . ASP A 1 108 ? -5.393 -18.172 -11.911 1.00 31.21 105 ASP A O 1
ATOM 831 N N . ILE A 1 109 ? -3.664 -19.633 -11.996 1.00 30.70 106 ILE A N 1
ATOM 832 C CA . ILE A 1 109 ? -2.593 -18.651 -11.920 1.00 29.51 106 ILE A CA 1
ATOM 833 C C . ILE A 1 109 ? -2.598 -17.785 -13.180 1.00 28.50 106 ILE A C 1
ATOM 834 O O . ILE A 1 109 ? -2.258 -16.602 -13.121 1.00 26.92 106 ILE A O 1
ATOM 839 N N . ALA A 1 110 ? -2.963 -18.393 -14.315 1.00 26.73 107 ALA A N 1
ATOM 840 C CA . ALA A 1 110 ? -2.968 -17.680 -15.579 1.00 25.94 107 ALA A CA 1
ATOM 841 C C . ALA A 1 110 ? -4.078 -16.637 -15.556 1.00 25.92 107 ALA A C 1
ATOM 842 O O . ALA A 1 110 ? -3.890 -15.528 -16.058 1.00 25.94 107 ALA A O 1
ATOM 844 N N . VAL A 1 111 ? -5.217 -17.015 -14.955 1.00 24.52 108 VAL A N 1
ATOM 845 C CA . VAL A 1 111 ? -6.377 -16.141 -14.879 1.00 25.53 108 VAL A CA 1
ATOM 846 C C . VAL A 1 111 ? -6.057 -15.020 -13.899 1.00 26.44 108 VAL A C 1
ATOM 847 O O . VAL A 1 111 ? -6.280 -13.854 -14.200 1.00 28.09 108 VAL A O 1
ATOM 851 N N . LYS A 1 112 ? -5.526 -15.390 -12.731 1.00 28.08 109 LYS A N 1
ATOM 852 C CA . LYS A 1 112 ? -5.132 -14.449 -11.694 1.00 28.13 109 LYS A CA 1
ATOM 853 C C . LYS A 1 112 ? -4.113 -13.457 -12.260 1.00 27.78 109 LYS A C 1
ATOM 854 O O . LYS A 1 112 ? -4.217 -12.256 -12.025 1.00 26.16 109 LYS A O 1
ATOM 860 N N . LEU A 1 113 ? -3.157 -13.971 -13.044 1.00 28.46 110 LEU A N 1
ATOM 861 C CA . LEU A 1 113 ? -2.105 -13.159 -13.626 1.00 30.20 110 LEU A CA 1
ATOM 862 C C . LEU A 1 113 ? -2.693 -12.127 -14.588 1.00 32.45 110 LEU A C 1
ATOM 863 O O . LEU A 1 113 ? -2.191 -11.013 -14.674 1.00 33.90 110 LEU A O 1
ATOM 868 N N . ARG A 1 114 ? -3.758 -12.496 -15.309 1.00 34.74 111 ARG A N 1
ATOM 869 C CA . ARG A 1 114 ? -4.404 -11.585 -16.240 1.00 36.07 111 ARG A CA 1
ATOM 870 C C . ARG A 1 114 ? -4.957 -10.381 -15.481 1.00 37.56 111 ARG A C 1
ATOM 871 O O . ARG A 1 114 ? -4.456 -9.266 -15.623 1.00 41.68 111 ARG A O 1
ATOM 879 N N . GLY A 1 115 ? -5.971 -10.630 -14.651 1.00 34.01 112 GLY A N 1
ATOM 880 C CA . GLY A 1 115 ? -6.609 -9.538 -13.943 1.00 36.73 112 GLY A CA 1
ATOM 881 C C . GLY A 1 115 ? -5.980 -9.262 -12.575 1.00 39.10 112 GLY A C 1
ATOM 882 O O . GLY A 1 115 ? -6.701 -9.241 -11.575 1.00 39.86 112 GLY A O 1
ATOM 883 N N . ALA A 1 116 ? -4.667 -8.978 -12.535 1.00 39.25 113 ALA A N 1
ATOM 884 C CA . ALA A 1 116 ? -3.968 -8.861 -11.261 1.00 40.25 113 ALA A CA 1
ATOM 885 C C . ALA A 1 116 ? -4.049 -7.456 -10.659 1.00 44.53 113 ALA A C 1
ATOM 886 O O . ALA A 1 116 ? -4.634 -7.272 -9.585 1.00 50.98 113 ALA A O 1
ATOM 888 N N . GLY A 1 117 ? -3.412 -6.476 -11.316 1.00 43.58 114 GLY A N 1
ATOM 889 C CA . GLY A 1 117 ? -3.359 -5.112 -10.796 1.00 40.61 114 GLY A CA 1
ATOM 890 C C . GLY A 1 117 ? -2.266 -4.898 -9.747 1.00 38.01 114 GLY A C 1
ATOM 891 O O . GLY A 1 117 ? -1.752 -5.851 -9.178 1.00 36.36 114 GLY A O 1
ATOM 892 N N . TYR A 1 118 ? -1.933 -3.630 -9.472 1.00 39.42 115 TYR A N 1
ATOM 893 C CA . TYR A 1 118 ? -0.814 -3.279 -8.602 1.00 41.38 115 TYR A CA 1
ATOM 894 C C . TYR A 1 118 ? -0.928 -3.926 -7.214 1.00 40.39 115 TYR A C 1
ATOM 895 O O . TYR A 1 118 ? 0.074 -4.376 -6.664 1.00 41.10 115 TYR A O 1
ATOM 897 N N . GLY A 1 119 ? -2.148 -4.014 -6.665 1.00 38.79 116 GLY A N 1
ATOM 898 C CA . GLY A 1 119 ? -2.357 -4.475 -5.297 1.00 39.81 116 GLY A CA 1
ATOM 899 C C . GLY A 1 119 ? -2.405 -5.998 -5.144 1.00 38.89 116 GLY A C 1
ATOM 900 O O . GLY A 1 119 ? -2.196 -6.534 -4.060 1.00 39.43 116 GLY A O 1
ATOM 901 N N . ASP A 1 120 ? -2.629 -6.704 -6.246 1.00 38.66 117 ASP A N 1
ATOM 902 C CA . ASP A 1 120 ? -2.911 -8.123 -6.148 1.00 37.31 117 ASP A CA 1
ATOM 903 C C . ASP A 1 120 ? -1.676 -8.949 -6.500 1.00 36.53 117 ASP A C 1
ATOM 904 O O . ASP A 1 120 ? -1.583 -10.102 -6.090 1.00 36.01 117 ASP A O 1
ATOM 909 N N . VAL A 1 121 ? -0.721 -8.323 -7.208 1.00 36.00 118 VAL A N 1
ATOM 910 C CA . VAL A 1 121 ? 0.466 -8.942 -7.783 1.00 34.49 118 VAL A CA 1
ATOM 911 C C . VAL A 1 121 ? 1.340 -9.532 -6.678 1.00 35.78 118 VAL A C 1
ATOM 912 O O . VAL A 1 121 ? 1.951 -10.589 -6.842 1.00 37.02 118 VAL A O 1
ATOM 916 N N . ALA A 1 122 ? 1.388 -8.838 -5.539 1.00 37.98 119 ALA A N 1
ATOM 917 C CA . ALA A 1 122 ? 2.205 -9.266 -4.419 1.00 36.61 119 ALA A CA 1
ATOM 918 C C . ALA A 1 122 ? 1.745 -10.632 -3.908 1.00 35.43 119 ALA A C 1
ATOM 919 O O . ALA A 1 122 ? 2.554 -11.538 -3.737 1.00 34.94 119 ALA A O 1
ATOM 921 N N . ALA A 1 123 ? 0.439 -10.764 -3.668 1.00 35.80 120 ALA A N 1
ATOM 922 C CA . ALA A 1 123 ? -0.161 -11.998 -3.179 1.00 38.87 120 ALA A CA 1
ATOM 923 C C . ALA A 1 123 ? -0.100 -13.089 -4.248 1.00 40.19 120 ALA A C 1
ATOM 924 O O . ALA A 1 123 ? -0.089 -14.276 -3.935 1.00 39.15 120 ALA A O 1
ATOM 926 N N . LEU A 1 124 ? -0.107 -12.670 -5.515 1.00 41.82 121 LEU A N 1
ATOM 927 C CA . LEU A 1 124 ? -0.108 -13.573 -6.650 1.00 41.07 121 LEU A CA 1
ATOM 928 C C . LEU A 1 124 ? 1.277 -14.192 -6.774 1.00 41.61 121 LEU A C 1
ATOM 929 O O . LEU A 1 124 ? 1.411 -15.380 -7.090 1.00 45.96 121 LEU A O 1
ATOM 934 N N . TYR A 1 125 ? 2.295 -13.374 -6.477 1.00 40.00 122 TYR A N 1
ATOM 935 C CA . TYR A 1 125 ? 3.662 -13.852 -6.476 1.00 41.41 122 TYR A CA 1
ATOM 936 C C . TYR A 1 125 ? 3.821 -14.953 -5.426 1.00 44.60 122 TYR A C 1
ATOM 937 O O . TYR A 1 125 ? 4.660 -15.847 -5.578 1.00 52.28 122 TYR A O 1
ATOM 946 N N . THR A 1 126 ? 2.996 -14.908 -4.376 1.00 42.48 123 THR A N 1
ATOM 947 C CA . THR A 1 126 ? 3.068 -15.893 -3.311 1.00 41.77 123 THR A CA 1
ATOM 948 C C . THR A 1 126 ? 2.705 -17.280 -3.836 1.00 42.37 123 THR A C 1
ATOM 949 O O . THR A 1 126 ? 3.328 -18.280 -3.459 1.00 41.56 123 THR A O 1
ATOM 953 N N . GLN A 1 127 ? 1.670 -17.322 -4.686 1.00 41.29 124 GLN A N 1
ATOM 954 C CA . GLN A 1 127 ? 1.148 -18.582 -5.181 1.00 37.69 124 GLN A CA 1
ATOM 955 C C . GLN A 1 127 ? 2.073 -19.101 -6.270 1.00 35.41 124 GLN A C 1
ATOM 956 O O . GLN A 1 127 ? 2.202 -20.315 -6.443 1.00 32.77 124 GLN A O 1
ATOM 962 N N . VAL A 1 128 ? 2.720 -18.169 -6.975 1.00 31.66 125 VAL A N 1
ATOM 963 C CA . VAL A 1 128 ? 3.662 -18.556 -8.007 1.00 32.28 125 VAL A CA 1
ATOM 964 C C . VAL A 1 128 ? 4.803 -19.362 -7.378 1.00 33.80 125 VAL A C 1
ATOM 965 O O . VAL A 1 128 ? 5.156 -20.442 -7.878 1.00 34.46 125 VAL A O 1
ATOM 969 N N . THR A 1 129 ? 5.335 -18.860 -6.252 1.00 33.56 126 THR A N 1
ATOM 970 C CA . THR A 1 129 ? 6.484 -19.500 -5.632 1.00 33.30 126 THR A CA 1
ATOM 971 C C . THR A 1 129 ? 6.063 -20.786 -4.916 1.00 34.24 126 THR A C 1
ATOM 972 O O . THR A 1 129 ? 6.826 -21.749 -4.865 1.00 32.42 126 THR A O 1
ATOM 976 N N . ALA A 1 130 ? 4.836 -20.802 -4.381 1.00 36.68 127 ALA A N 1
ATOM 977 C CA . ALA A 1 130 ? 4.312 -21.992 -3.731 1.00 36.86 127 ALA A CA 1
ATOM 978 C C . ALA A 1 130 ? 4.078 -23.112 -4.749 1.00 38.64 127 ALA A C 1
ATOM 979 O O . ALA A 1 130 ? 4.372 -24.273 -4.471 1.00 40.39 127 ALA A O 1
ATOM 981 N N . LEU A 1 131 ? 3.547 -22.766 -5.931 1.00 36.59 128 LEU A N 1
ATOM 982 C CA . LEU A 1 131 ? 3.192 -23.780 -6.913 1.00 33.06 128 LEU A CA 1
ATOM 983 C C . LEU A 1 131 ? 4.465 -24.353 -7.516 1.00 32.39 128 LEU A C 1
ATOM 984 O O . LEU A 1 131 ? 4.512 -25.537 -7.840 1.00 36.27 128 LEU A O 1
ATOM 989 N N . ARG A 1 132 ? 5.481 -23.499 -7.665 1.00 29.70 129 ARG A N 1
ATOM 990 C CA . ARG A 1 132 ? 6.754 -23.936 -8.206 1.00 29.90 129 ARG A CA 1
ATOM 991 C C . ARG A 1 132 ? 7.391 -24.965 -7.277 1.00 30.76 129 ARG A C 1
ATOM 992 O O . ARG A 1 132 ? 8.030 -25.907 -7.737 1.00 30.95 129 ARG A O 1
ATOM 1000 N N . ALA A 1 133 ? 7.184 -24.779 -5.970 1.00 33.23 130 ALA A N 1
ATOM 1001 C CA . ALA A 1 133 ? 7.737 -25.642 -4.940 1.00 34.16 130 ALA A CA 1
ATOM 1002 C C . ALA A 1 133 ? 7.064 -27.010 -4.985 1.00 36.31 130 ALA A C 1
ATOM 1003 O O . ALA A 1 133 ? 7.610 -28.002 -4.504 1.00 40.95 130 ALA A O 1
ATOM 1005 N N . GLU A 1 134 ? 5.862 -27.052 -5.550 1.00 36.98 131 GLU A N 1
ATOM 1006 C CA . GLU A 1 134 ? 5.116 -28.288 -5.664 1.00 36.33 131 GLU A CA 1
ATOM 1007 C C . GLU A 1 134 ? 5.551 -29.030 -6.915 1.00 35.92 131 GLU A C 1
ATOM 1008 O O . GLU A 1 134 ? 5.575 -30.257 -6.908 1.00 36.90 131 GLU A O 1
ATOM 1014 N N . ARG A 1 135 ? 5.854 -28.273 -7.979 1.00 33.49 132 ARG A N 1
ATOM 1015 C CA . ARG A 1 135 ? 6.238 -28.855 -9.251 1.00 35.43 132 ARG A CA 1
ATOM 1016 C C . ARG A 1 135 ? 7.578 -29.568 -9.090 1.00 36.67 132 ARG A C 1
ATOM 1017 O O . ARG A 1 135 ? 7.842 -30.557 -9.773 1.00 36.15 132 ARG A O 1
ATOM 1025 N N . VAL A 1 136 ? 8.396 -29.068 -8.153 1.00 37.50 133 VAL A N 1
ATOM 1026 C CA . VAL A 1 136 ? 9.697 -29.655 -7.868 1.00 36.49 133 VAL A CA 1
ATOM 1027 C C . VAL A 1 136 ? 9.505 -30.959 -7.096 1.00 35.96 133 VAL A C 1
ATOM 1028 O O . VAL A 1 136 ? 10.285 -31.890 -7.259 1.00 34.93 133 VAL A O 1
ATOM 1032 N N . LYS A 1 137 ? 8.463 -31.024 -6.258 1.00 35.08 134 LYS A N 1
ATOM 1033 C CA . LYS A 1 137 ? 8.138 -32.257 -5.559 1.00 36.54 134 LYS A CA 1
ATOM 1034 C C . LYS A 1 137 ? 7.757 -33.287 -6.612 1.00 37.69 134 LYS A C 1
ATOM 1035 O O . LYS A 1 137 ? 8.244 -34.412 -6.567 1.00 40.53 134 LYS A O 1
ATOM 1038 N N . SER A 1 138 ? 6.902 -32.854 -7.553 1.00 37.70 135 SER A N 1
ATOM 1039 C CA . SER A 1 138 ? 6.389 -33.697 -8.617 1.00 37.15 135 SER A CA 1
ATOM 1040 C C . SER A 1 138 ? 7.552 -34.153 -9.488 1.00 38.39 135 SER A C 1
ATOM 1041 O O . SER A 1 138 ? 7.663 -35.338 -9.780 1.00 38.56 135 SER A O 1
ATOM 1044 N N . LEU A 1 139 ? 8.406 -33.199 -9.877 1.00 39.25 136 LEU A N 1
ATOM 1045 C CA . LEU A 1 139 ? 9.548 -33.486 -10.723 1.00 42.25 136 LEU A CA 1
ATOM 1046 C C . LEU A 1 139 ? 10.536 -34.375 -9.979 1.00 46.73 136 LEU A C 1
ATOM 1047 O O . LEU A 1 139 ? 11.007 -35.372 -10.536 1.00 51.55 136 LEU A O 1
ATOM 1052 N N . ASP A 1 140 ? 10.833 -34.019 -8.722 1.00 48.23 137 ASP A N 1
ATOM 1053 C CA . ASP A 1 140 ? 11.804 -34.776 -7.941 1.00 49.46 137 ASP A CA 1
ATOM 1054 C C . ASP A 1 140 ? 11.345 -36.227 -7.825 1.00 48.86 137 ASP A C 1
ATOM 1055 O O . ASP A 1 140 ? 12.173 -37.130 -7.737 1.00 50.43 137 ASP A O 1
ATOM 1057 N N . THR A 1 141 ? 10.019 -36.429 -7.835 1.00 47.69 138 THR A N 1
ATOM 1058 C CA . THR A 1 141 ? 9.415 -37.749 -7.733 1.00 45.91 138 THR A CA 1
ATOM 1059 C C . THR A 1 141 ? 9.580 -38.508 -9.043 1.00 45.28 138 THR A C 1
ATOM 1060 O O . THR A 1 141 ? 9.871 -39.696 -9.003 1.00 47.56 138 THR A O 1
ATOM 1064 N N . TYR A 1 142 ? 9.373 -37.827 -10.179 1.00 44.52 139 TYR A N 1
ATOM 1065 C CA . TYR A 1 142 ? 9.411 -38.482 -11.477 1.00 44.71 139 TYR A CA 1
ATOM 1066 C C . TYR A 1 142 ? 10.845 -38.892 -11.774 1.00 44.92 139 TYR A C 1
ATOM 1067 O O . TYR A 1 142 ? 11.084 -39.960 -12.337 1.00 44.73 139 TYR A O 1
ATOM 1076 N N . ARG A 1 143 ? 11.787 -38.047 -11.345 1.00 43.38 140 ARG A N 1
ATOM 1077 C CA . ARG A 1 143 ? 13.193 -38.316 -11.593 1.00 45.39 140 ARG A CA 1
ATOM 1078 C C . ARG A 1 143 ? 13.661 -39.480 -10.724 1.00 47.68 140 ARG A C 1
ATOM 1079 O O . ARG A 1 143 ? 14.623 -40.166 -11.070 1.00 46.34 140 ARG A O 1
ATOM 1087 N N . GLY A 1 144 ? 12.964 -39.700 -9.604 1.00 46.72 141 GLY A N 1
ATOM 1088 C CA . GLY A 1 144 ? 13.209 -40.847 -8.744 1.00 48.91 141 GLY A CA 1
ATOM 1089 C C . GLY A 1 144 ? 12.705 -42.147 -9.371 1.00 52.45 141 GLY A C 1
ATOM 1090 O O . GLY A 1 144 ? 13.372 -43.181 -9.305 1.00 55.75 141 GLY A O 1
ATOM 1091 N N . ILE A 1 145 ? 11.522 -42.073 -9.994 1.00 53.19 142 ILE A N 1
ATOM 1092 C CA . ILE A 1 145 ? 10.916 -43.226 -10.642 1.00 49.91 142 ILE A CA 1
ATOM 1093 C C . ILE A 1 145 ? 11.736 -43.573 -11.885 1.00 51.08 142 ILE A C 1
ATOM 1094 O O . ILE A 1 145 ? 11.836 -44.736 -12.273 1.00 52.20 142 ILE A O 1
ATOM 1099 N N . GLU A 1 146 ? 12.339 -42.550 -12.492 1.00 50.27 143 GLU A N 1
ATOM 1100 C CA . GLU A 1 146 ? 13.152 -42.726 -13.682 1.00 51.14 143 GLU A CA 1
ATOM 1101 C C . GLU A 1 146 ? 14.417 -43.498 -13.321 1.00 52.79 143 GLU A C 1
ATOM 1102 O O . GLU A 1 146 ? 14.717 -44.507 -13.955 1.00 52.26 143 GLU A O 1
ATOM 1108 N N . LYS A 1 147 ? 15.134 -43.039 -12.288 1.00 56.01 144 LYS A N 1
ATOM 1109 C CA . LYS A 1 147 ? 16.398 -43.651 -11.901 1.00 56.82 144 LYS A CA 1
ATOM 1110 C C . LYS A 1 147 ? 16.157 -45.046 -11.335 1.00 54.26 144 LYS A C 1
ATOM 1111 O O . LYS A 1 147 ? 16.982 -45.932 -11.538 1.00 57.71 144 LYS A O 1
ATOM 1117 N N . ARG A 1 148 ? 15.022 -45.232 -10.652 1.00 53.57 145 ARG A N 1
ATOM 1118 C CA . ARG A 1 148 ? 14.744 -46.478 -9.952 1.00 56.45 145 ARG A CA 1
ATOM 1119 C C . ARG A 1 148 ? 14.205 -47.538 -10.912 1.00 58.12 145 ARG A C 1
ATOM 1120 O O . ARG A 1 148 ? 14.371 -48.729 -10.653 1.00 56.05 145 ARG A O 1
ATOM 1122 N N . THR A 1 149 ? 13.577 -47.101 -12.018 1.00 62.87 146 THR A N 1
ATOM 1123 C CA . THR A 1 149 ? 12.892 -48.039 -12.900 1.00 66.06 146 THR A CA 1
ATOM 1124 C C . THR A 1 149 ? 13.399 -47.959 -14.344 1.00 73.00 146 THR A C 1
ATOM 1125 O O . THR A 1 149 ? 13.318 -48.952 -15.073 1.00 76.84 146 THR A O 1
ATOM 1129 N N . PHE A 1 150 ? 13.927 -46.801 -14.767 1.00 71.89 147 PHE A N 1
ATOM 1130 C CA . PHE A 1 150 ? 14.276 -46.636 -16.172 1.00 69.54 147 PHE A CA 1
ATOM 1131 C C . PHE A 1 150 ? 15.699 -46.115 -16.352 1.00 72.00 147 PHE A C 1
ATOM 1132 O O . PHE A 1 150 ? 15.936 -45.277 -17.222 1.00 69.37 147 PHE A O 1
ATOM 1140 N N . ALA A 1 151 ? 16.641 -46.618 -15.542 1.00 72.75 148 ALA A N 1
ATOM 1141 C CA . ALA A 1 151 ? 18.054 -46.359 -15.796 1.00 77.71 148 ALA A CA 1
ATOM 1142 C C . ALA A 1 151 ? 18.478 -47.147 -17.034 1.00 81.98 148 ALA A C 1
ATOM 1143 O O . ALA A 1 151 ? 18.007 -48.265 -17.224 1.00 98.34 148 ALA A O 1
ATOM 1145 N N . ASP A 1 152 ? 19.379 -46.587 -17.855 1.00 79.67 149 ASP A N 1
ATOM 1146 C CA . ASP A 1 152 ? 19.791 -47.185 -19.124 1.00 81.69 149 ASP A CA 1
ATOM 1147 C C . ASP A 1 152 ? 18.553 -47.426 -19.984 1.00 83.33 149 ASP A C 1
ATOM 1148 O O . ASP A 1 152 ? 18.117 -48.558 -20.192 1.00 79.19 149 ASP A O 1
ATOM 1150 N N . PRO A 1 153 ? 17.931 -46.330 -20.467 1.00 81.32 150 PRO A N 1
ATOM 1151 C CA . PRO A 1 153 ? 16.772 -46.402 -21.354 1.00 75.75 150 PRO A CA 1
ATOM 1152 C C . PRO A 1 153 ? 17.155 -46.500 -22.830 1.00 70.88 150 PRO A C 1
ATOM 1153 O O . PRO A 1 153 ? 16.479 -45.946 -23.694 1.00 71.41 150 PRO A O 1
ATOM 1157 N N . SER A 1 154 ? 18.243 -47.226 -23.104 1.00 69.43 151 SER A N 1
ATOM 1158 C CA . SER A 1 154 ? 18.694 -47.547 -24.451 1.00 71.79 151 SER A CA 1
ATOM 1159 C C . SER A 1 154 ? 18.374 -49.007 -24.771 1.00 68.72 151 SER A C 1
ATOM 1160 O O . SER A 1 154 ? 18.162 -49.383 -25.924 1.00 72.78 151 SER A O 1
ATOM 1163 N N . ALA A 1 155 ? 18.343 -49.811 -23.707 1.00 65.22 152 ALA A N 1
ATOM 1164 C CA . ALA A 1 155 ? 18.041 -51.230 -23.755 1.00 67.36 152 ALA A CA 1
ATOM 1165 C C . ALA A 1 155 ? 16.564 -51.444 -23.432 1.00 71.76 152 ALA A C 1
ATOM 1166 O O . ALA A 1 155 ? 16.160 -52.526 -22.995 1.00 76.05 152 ALA A O 1
ATOM 1168 N N . LEU A 1 156 ? 15.761 -50.395 -23.632 1.00 74.31 153 LEU A N 1
ATOM 1169 C CA . LEU A 1 156 ? 14.328 -50.489 -23.405 1.00 72.71 153 LEU A CA 1
ATOM 1170 C C . LEU A 1 156 ? 13.646 -50.929 -24.697 1.00 76.65 153 LEU A C 1
ATOM 1171 O O . LEU A 1 156 ? 14.028 -50.504 -25.786 1.00 81.30 153 LEU A O 1
ATOM 1176 N N . ASP A 1 157 ? 12.637 -51.794 -24.550 1.00 72.93 154 ASP A N 1
ATOM 1177 C CA . ASP A 1 157 ? 11.885 -52.302 -25.681 1.00 68.24 154 ASP A CA 1
ATOM 1178 C C . ASP A 1 157 ? 10.404 -52.298 -25.307 1.00 67.59 154 ASP A C 1
ATOM 1179 O O . ASP A 1 157 ? 10.047 -52.441 -24.130 1.00 66.06 154 ASP A O 1
ATOM 1181 N N . GLY A 1 158 ? 9.549 -52.122 -26.324 1.00 61.45 155 GLY A N 1
ATOM 1182 C CA . GLY A 1 158 ? 8.108 -52.283 -26.191 1.00 53.21 155 GLY A CA 1
ATOM 1183 C C . GLY A 1 158 ? 7.535 -51.571 -24.969 1.00 48.52 155 GLY A C 1
ATOM 1184 O O . GLY A 1 158 ? 7.733 -50.366 -24.791 1.00 47.77 155 GLY A O 1
ATOM 1185 N N . ALA A 1 159 ? 6.831 -52.347 -24.137 1.00 44.30 156 ALA A N 1
ATOM 1186 C CA . ALA A 1 159 ? 6.035 -51.770 -23.068 1.00 44.59 156 ALA A CA 1
ATOM 1187 C C . ALA A 1 159 ? 6.902 -50.875 -22.189 1.00 43.04 156 ALA A C 1
ATOM 1188 O O . ALA A 1 159 ? 6.473 -49.789 -21.805 1.00 43.97 156 ALA A O 1
ATOM 1190 N N . ALA A 1 160 ? 8.125 -51.325 -21.896 1.00 40.33 157 ALA A N 1
ATOM 1191 C CA . ALA A 1 160 ? 8.975 -50.569 -20.993 1.00 40.35 157 ALA A CA 1
ATOM 1192 C C . ALA A 1 160 ? 9.306 -49.204 -21.593 1.00 38.06 157 ALA A C 1
ATOM 1193 O O . ALA A 1 160 ? 9.227 -48.196 -20.904 1.00 35.89 157 ALA A O 1
ATOM 1195 N N . LEU A 1 161 ? 9.640 -49.180 -22.889 1.00 36.81 158 LEU A N 1
ATOM 1196 C CA . LEU A 1 161 ? 10.008 -47.940 -23.559 1.00 36.56 158 LEU A CA 1
ATOM 1197 C C . LEU A 1 161 ? 8.775 -47.051 -23.738 1.00 36.64 158 LEU A C 1
ATOM 1198 O O . LEU A 1 161 ? 8.875 -45.820 -23.733 1.00 39.02 158 LEU A O 1
ATOM 1203 N N . HIS A 1 162 ? 7.612 -47.677 -23.923 1.00 34.76 159 HIS A N 1
ATOM 1204 C CA . HIS A 1 162 ? 6.414 -46.887 -24.119 1.00 35.67 159 HIS A CA 1
ATOM 1205 C C . HIS A 1 162 ? 6.069 -46.157 -22.827 1.00 35.67 159 HIS A C 1
ATOM 1206 O O . HIS A 1 162 ? 5.635 -45.007 -22.844 1.00 35.79 159 HIS A O 1
ATOM 1213 N N . GLN A 1 163 ? 6.312 -46.832 -21.707 1.00 37.76 160 GLN A N 1
ATOM 1214 C CA . GLN A 1 163 ? 5.970 -46.302 -20.398 1.00 39.54 160 GLN A CA 1
ATOM 1215 C C . GLN A 1 163 ? 6.918 -45.172 -20.035 1.00 34.95 160 GLN A C 1
ATOM 1216 O O . GLN A 1 163 ? 6.522 -44.239 -19.347 1.00 31.84 160 GLN A O 1
ATOM 1222 N N . TYR A 1 164 ? 8.175 -45.311 -20.470 1.00 32.45 161 TYR A N 1
ATOM 1223 C CA . TYR A 1 164 ? 9.216 -44.347 -20.170 1.00 33.44 161 TYR A CA 1
ATOM 1224 C C . TYR A 1 164 ? 8.917 -43.053 -20.903 1.00 31.74 161 TYR A C 1
ATOM 1225 O O . TYR A 1 164 ? 9.040 -41.982 -20.320 1.00 31.37 161 TYR A O 1
ATOM 1234 N N . LEU A 1 165 ? 8.539 -43.182 -22.181 1.00 29.46 162 LEU A N 1
ATOM 1235 C CA . LEU A 1 165 ? 8.183 -42.056 -23.022 1.00 27.94 162 LEU A CA 1
ATOM 1236 C C . LEU A 1 165 ? 7.047 -41.273 -22.371 1.00 27.32 162 LEU A C 1
ATOM 1237 O O . LEU A 1 165 ? 7.034 -40.044 -22.413 1.00 26.18 162 LEU A O 1
ATOM 1242 N N . VAL A 1 166 ? 6.096 -42.008 -21.783 1.00 26.82 163 VAL A N 1
ATOM 1243 C CA . VAL A 1 166 ? 4.950 -41.428 -21.109 1.00 27.10 163 VAL A CA 1
ATOM 1244 C C . VAL A 1 166 ? 5.438 -40.678 -19.869 1.00 29.08 163 VAL A C 1
ATOM 1245 O O . VAL A 1 166 ? 4.972 -39.574 -19.586 1.00 29.62 163 VAL A O 1
ATOM 1249 N N . LEU A 1 167 ? 6.397 -41.284 -19.151 1.00 29.81 164 LEU A N 1
ATOM 1250 C CA . LEU A 1 167 ? 6.998 -40.684 -17.970 1.00 29.32 164 LEU A CA 1
ATOM 1251 C C . LEU A 1 167 ? 7.813 -39.470 -18.400 1.00 31.04 164 LEU A C 1
ATOM 1252 O O . LEU A 1 167 ? 7.918 -38.493 -17.663 1.00 31.98 164 LEU A O 1
ATOM 1257 N N . ARG A 1 168 ? 8.380 -39.542 -19.607 1.00 32.60 165 ARG A N 1
ATOM 1258 C CA . ARG A 1 168 ? 9.198 -38.469 -20.145 1.00 33.87 165 ARG A CA 1
ATOM 1259 C C . ARG A 1 168 ? 8.318 -37.251 -20.440 1.00 34.02 165 ARG A C 1
ATOM 1260 O O . ARG A 1 168 ? 8.798 -36.112 -20.383 1.00 34.39 165 ARG A O 1
ATOM 1268 N N . GLY A 1 169 ? 7.028 -37.495 -20.727 1.00 32.97 166 GLY A N 1
ATOM 1269 C CA . GLY A 1 169 ? 6.087 -36.415 -20.979 1.00 31.99 166 GLY A CA 1
ATOM 1270 C C . GLY A 1 169 ? 5.778 -35.643 -19.703 1.00 31.81 166 GLY A C 1
ATOM 1271 O O . GLY A 1 169 ? 5.662 -34.420 -19.719 1.00 31.30 166 GLY A O 1
ATOM 1272 N N . GLY A 1 170 ? 5.647 -36.394 -18.604 1.00 31.53 167 GLY A N 1
ATOM 1273 C CA . GLY A 1 170 ? 5.407 -35.823 -17.291 1.00 30.92 167 GLY A CA 1
ATOM 1274 C C . GLY A 1 170 ? 6.566 -34.955 -16.819 1.00 29.12 167 GLY A C 1
ATOM 1275 O O . GLY A 1 170 ? 6.348 -33.900 -16.233 1.00 31.66 167 GLY A O 1
ATOM 1276 N N . ILE A 1 171 ? 7.790 -35.422 -17.069 1.00 27.26 168 ILE A N 1
ATOM 1277 C CA . ILE A 1 171 ? 8.988 -34.710 -16.658 1.00 26.06 168 ILE A CA 1
ATOM 1278 C C . ILE A 1 171 ? 9.078 -33.400 -17.423 1.00 25.85 168 ILE A C 1
ATOM 1279 O O . ILE A 1 171 ? 9.455 -32.395 -16.840 1.00 25.06 168 ILE A O 1
ATOM 1284 N N . ARG A 1 172 ? 8.732 -33.431 -18.715 1.00 27.75 169 ARG A N 1
ATOM 1285 C CA . ARG A 1 172 ? 8.805 -32.238 -19.542 1.00 29.89 169 ARG A CA 1
ATOM 1286 C C . ARG A 1 172 ? 7.782 -31.213 -19.060 1.00 31.40 169 ARG A C 1
ATOM 1287 O O . ARG A 1 172 ? 8.075 -30.026 -19.008 1.00 32.94 169 ARG A O 1
ATOM 1295 N N . ALA A 1 173 ? 6.585 -31.687 -18.700 1.00 31.99 170 ALA A N 1
ATOM 1296 C CA . ALA A 1 173 ? 5.509 -30.813 -18.273 1.00 32.84 170 ALA A CA 1
ATOM 1297 C C . ALA A 1 173 ? 5.887 -30.103 -16.976 1.00 35.29 170 ALA A C 1
ATOM 1298 O O . ALA A 1 173 ? 5.677 -28.901 -16.853 1.00 37.64 170 ALA A O 1
ATOM 1300 N N . GLU A 1 174 ? 6.449 -30.857 -16.024 1.00 34.31 171 GLU A N 1
ATOM 1301 C CA . GLU A 1 174 ? 6.864 -30.316 -14.742 1.00 31.91 171 GLU A CA 1
ATOM 1302 C C . GLU A 1 174 ? 7.961 -29.284 -14.964 1.00 32.26 171 GLU A C 1
ATOM 1303 O O . GLU A 1 174 ? 7.965 -28.244 -14.319 1.00 30.99 171 GLU A O 1
ATOM 1309 N N . GLU A 1 175 ? 8.891 -29.597 -15.874 1.00 35.57 172 GLU A N 1
ATOM 1310 C CA . GLU A 1 175 ? 9.987 -28.701 -16.197 1.00 37.72 172 GLU A CA 1
ATOM 1311 C C . GLU A 1 175 ? 9.396 -27.459 -16.849 1.00 39.03 172 GLU A C 1
ATOM 1312 O O . GLU A 1 175 ? 9.743 -26.340 -16.486 1.00 40.76 172 GLU A O 1
ATOM 1318 N N . SER A 1 176 ? 8.480 -27.684 -17.798 1.00 37.61 173 SER A N 1
ATOM 1319 C CA . SER A 1 176 ? 7.864 -26.622 -18.575 1.00 37.79 173 SER A CA 1
ATOM 1320 C C . SER A 1 176 ? 7.141 -25.665 -17.635 1.00 37.27 173 SER A C 1
ATOM 1321 O O . SER A 1 176 ? 7.247 -24.449 -17.764 1.00 36.77 173 SER A O 1
ATOM 1324 N N . ALA A 1 177 ? 6.405 -26.251 -16.687 1.00 37.01 174 ALA A N 1
ATOM 1325 C CA . ALA A 1 177 ? 5.636 -25.512 -15.703 1.00 36.87 174 ALA A CA 1
ATOM 1326 C C . ALA A 1 177 ? 6.586 -24.692 -14.831 1.00 38.49 174 ALA A C 1
ATOM 1327 O O . ALA A 1 177 ? 6.315 -23.529 -14.552 1.00 41.47 174 ALA A O 1
ATOM 1329 N N . ILE A 1 178 ? 7.700 -25.303 -14.412 1.00 36.56 175 ILE A N 1
ATOM 1330 C CA . ILE A 1 178 ? 8.646 -24.624 -13.543 1.00 33.77 175 ILE A CA 1
ATOM 1331 C C . ILE A 1 178 ? 9.272 -23.466 -14.308 1.00 32.26 175 ILE A C 1
ATOM 1332 O O . ILE A 1 178 ? 9.411 -22.374 -13.761 1.00 35.31 175 ILE A O 1
ATOM 1337 N N . ASP A 1 179 ? 9.572 -23.687 -15.586 1.00 30.37 176 ASP A N 1
ATOM 1338 C CA . ASP A 1 179 ? 10.204 -22.656 -16.391 1.00 31.01 176 ASP A CA 1
ATOM 1339 C C . ASP A 1 179 ? 9.283 -21.446 -16.545 1.00 30.64 176 ASP A C 1
ATOM 1340 O O . ASP A 1 179 ? 9.742 -20.302 -16.492 1.00 30.79 176 ASP A O 1
ATOM 1345 N N . TRP A 1 180 ? 7.988 -21.709 -16.772 1.00 30.68 177 TRP A N 1
ATOM 1346 C CA . TRP A 1 180 ? 6.999 -20.656 -16.924 1.00 29.60 177 TRP A CA 1
ATOM 1347 C C . TRP A 1 180 ? 6.801 -19.948 -15.582 1.00 30.39 177 TRP A C 1
ATOM 1348 O O . TRP A 1 180 ? 6.769 -18.716 -15.526 1.00 30.30 177 TRP A O 1
ATOM 1359 N N . LEU A 1 181 ? 6.713 -20.741 -14.502 1.00 30.02 178 LEU A N 1
ATOM 1360 C CA . LEU A 1 181 ? 6.454 -20.221 -13.173 1.00 29.45 178 LEU A CA 1
ATOM 1361 C C . LEU A 1 181 ? 7.605 -19.333 -12.719 1.00 30.29 178 LEU A C 1
ATOM 1362 O O . LEU A 1 181 ? 7.458 -18.542 -11.795 1.00 31.12 178 LEU A O 1
ATOM 1367 N N . ASP A 1 182 ? 8.765 -19.511 -13.353 1.00 31.63 179 ASP A N 1
ATOM 1368 C CA . ASP A 1 182 ? 9.966 -18.750 -13.051 1.00 32.26 179 ASP A CA 1
ATOM 1369 C C . ASP A 1 182 ? 9.983 -17.455 -13.857 1.00 33.71 179 ASP A C 1
ATOM 1370 O O . ASP A 1 182 ? 10.428 -16.414 -13.371 1.00 37.34 179 ASP A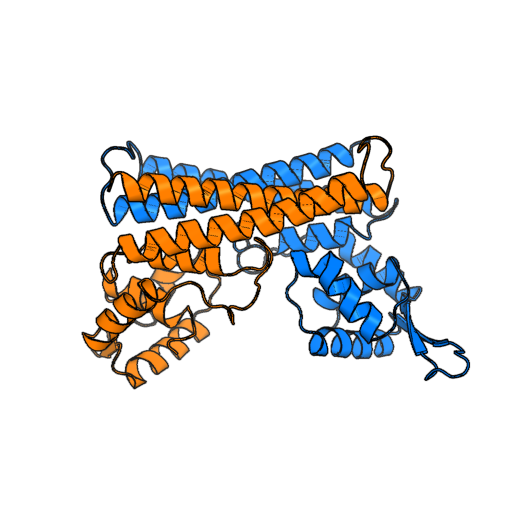 O 1
ATOM 1375 N N . GLU A 1 183 ? 9.521 -17.560 -15.105 1.00 32.16 180 GLU A N 1
ATOM 1376 C CA . GLU A 1 183 ? 9.465 -16.446 -16.029 1.00 32.54 180 GLU A CA 1
ATOM 1377 C C . GLU A 1 183 ? 8.448 -15.423 -15.531 1.00 32.24 180 GLU A C 1
ATOM 1378 O O . GLU A 1 183 ? 8.613 -14.221 -15.743 1.00 29.69 180 GLU A O 1
ATOM 1384 N N . VAL A 1 184 ? 7.390 -15.936 -14.893 1.00 33.23 181 VAL A N 1
ATOM 1385 C CA . VAL A 1 184 ? 6.326 -15.096 -14.377 1.00 37.43 181 VAL A CA 1
ATOM 1386 C C . VAL A 1 184 ? 6.857 -14.369 -13.146 1.00 36.97 181 VAL A C 1
ATOM 1387 O O . VAL A 1 184 ? 6.655 -13.162 -13.002 1.00 36.08 181 VAL A O 1
ATOM 1391 N N . ALA A 1 185 ? 7.561 -15.127 -12.291 1.00 39.15 182 ALA A N 1
ATOM 1392 C CA . ALA A 1 185 ? 8.063 -14.642 -11.015 1.00 39.74 182 ALA A CA 1
ATOM 1393 C C . ALA A 1 185 ? 9.122 -13.573 -11.256 1.00 42.27 182 ALA A C 1
ATOM 1394 O O . ALA A 1 185 ? 9.243 -12.634 -10.475 1.00 44.64 182 ALA A O 1
ATOM 1396 N N . GLU A 1 186 ? 9.895 -13.762 -12.329 1.00 42.84 183 GLU A N 1
ATOM 1397 C CA . GLU A 1 186 ? 10.983 -12.866 -12.661 1.00 46.09 183 GLU A CA 1
ATOM 1398 C C . GLU A 1 186 ? 10.423 -11.575 -13.229 1.00 45.91 183 GLU A C 1
ATOM 1399 O O . GLU A 1 186 ? 10.906 -10.501 -12.896 1.00 50.18 183 GLU A O 1
ATOM 1404 N N . ALA A 1 187 ? 9.394 -11.686 -14.068 1.00 46.20 184 ALA A N 1
ATOM 1405 C CA . ALA A 1 187 ? 8.824 -10.509 -14.706 1.00 49.28 184 ALA A CA 1
ATOM 1406 C C . ALA A 1 187 ? 8.075 -9.660 -13.683 1.00 50.72 184 ALA A C 1
ATOM 1407 O O . ALA A 1 187 ? 7.868 -8.465 -13.896 1.00 52.63 184 ALA A O 1
ATOM 1409 N N . LEU A 1 188 ? 7.690 -10.283 -12.565 1.00 51.00 185 LEU A N 1
ATOM 1410 C CA . LEU A 1 188 ? 7.022 -9.551 -11.500 1.00 55.24 185 LEU A CA 1
ATOM 1411 C C . LEU A 1 188 ? 8.058 -8.940 -10.553 1.00 60.83 185 LEU A C 1
ATOM 1412 O O . LEU A 1 188 ? 7.711 -8.073 -9.754 1.00 64.12 185 LEU A O 1
ATOM 1417 N N . GLN A 1 189 ? 9.327 -9.375 -10.670 1.00 64.64 186 GLN A N 1
ATOM 1418 C CA . GLN A 1 189 ? 10.400 -8.945 -9.780 1.00 65.53 186 GLN A CA 1
ATOM 1419 C C . GLN A 1 189 ? 10.877 -7.534 -10.125 1.00 68.47 186 GLN A C 1
ATOM 1420 O O . GLN A 1 189 ? 11.855 -7.067 -9.551 1.00 64.42 186 GLN A O 1
ATOM 1422 N N . GLU A 1 190 ? 10.163 -6.860 -11.040 1.00 76.50 187 GLU A N 1
ATOM 1423 C CA . GLU A 1 190 ? 10.503 -5.523 -11.508 1.00 78.62 187 GLU A CA 1
ATOM 1424 C C . GLU A 1 190 ? 9.290 -4.593 -11.346 1.00 77.06 187 GLU A C 1
ATOM 1425 O O . GLU A 1 190 ? 8.633 -4.317 -12.372 1.00 79.23 187 GLU A O 1
ATOM 1431 N N . PRO B 1 1 ? -19.430 -45.249 -26.019 1.00 71.32 -2 PRO B N 1
ATOM 1432 C CA . PRO B 1 1 ? -18.384 -46.051 -25.353 1.00 68.18 -2 PRO B CA 1
ATOM 1433 C C . PRO B 1 1 ? -17.062 -46.156 -26.122 1.00 66.79 -2 PRO B C 1
ATOM 1434 O O . PRO B 1 1 ? -16.001 -46.141 -25.508 1.00 66.19 -2 PRO B O 1
ATOM 1438 N N . GLU B 1 2 ? -17.137 -46.259 -27.458 1.00 68.90 -1 GLU B N 1
ATOM 1439 C CA . GLU B 1 2 ? -15.972 -46.428 -28.314 1.00 70.81 -1 GLU B CA 1
ATOM 1440 C C . GLU B 1 2 ? -15.450 -45.058 -28.753 1.00 75.59 -1 GLU B C 1
ATOM 1441 O O . GLU B 1 2 ? -14.387 -44.979 -29.366 1.00 77.82 -1 GLU B O 1
ATOM 1444 N N . PHE B 1 3 ? -16.222 -43.995 -28.477 1.00 78.67 0 PHE B N 1
ATOM 1445 C CA . PHE B 1 3 ? -15.862 -42.625 -28.820 1.00 73.72 0 PHE B CA 1
ATOM 1446 C C . PHE B 1 3 ? -15.322 -41.900 -27.585 1.00 73.68 0 PHE B C 1
ATOM 1447 O O . PHE B 1 3 ? -14.914 -40.746 -27.693 1.00 78.38 0 PHE B O 1
ATOM 1449 N N . MET B 1 4 ? -15.317 -42.583 -26.425 1.00 68.66 1 MET B N 1
ATOM 1450 C CA . MET B 1 4 ? -14.782 -42.058 -25.174 1.00 65.61 1 MET B CA 1
ATOM 1451 C C . MET B 1 4 ? -13.407 -42.683 -24.919 1.00 61.02 1 MET B C 1
ATOM 1452 O O . MET B 1 4 ? -12.981 -43.547 -25.686 1.00 57.29 1 MET B O 1
ATOM 1454 N N . ALA B 1 5 ? -12.692 -42.221 -23.882 1.00 57.00 2 ALA B N 1
ATOM 1455 C CA . ALA B 1 5 ? -11.287 -42.589 -23.742 1.00 51.81 2 ALA B CA 1
ATOM 1456 C C . ALA B 1 5 ? -10.988 -43.346 -22.446 1.00 48.93 2 ALA B C 1
ATOM 1457 O O . ALA B 1 5 ? -9.906 -43.899 -22.317 1.00 47.04 2 ALA B O 1
ATOM 1459 N N . LEU B 1 6 ? -11.918 -43.350 -21.484 1.00 52.34 3 LEU B N 1
ATOM 1460 C CA . LEU B 1 6 ? -11.686 -43.992 -20.192 1.00 46.59 3 LEU B CA 1
ATOM 1461 C C . LEU B 1 6 ? -11.868 -45.505 -20.295 1.00 43.56 3 LEU B C 1
ATOM 1462 O O . LEU B 1 6 ? -11.077 -46.253 -19.716 1.00 42.31 3 LEU B O 1
ATOM 1465 N N . PRO B 1 7 ? -12.908 -46.016 -21.004 1.00 41.88 4 PRO B N 1
ATOM 1466 C CA . PRO B 1 7 ? -13.054 -47.455 -21.262 1.00 42.03 4 PRO B CA 1
ATOM 1467 C C . PRO B 1 7 ? -11.758 -48.090 -21.775 1.00 41.98 4 PRO B C 1
ATOM 1468 O O . PRO B 1 7 ? -11.368 -49.176 -21.356 1.00 42.64 4 PRO B O 1
ATOM 1472 N N . HIS B 1 8 ? -11.060 -47.346 -22.637 1.00 41.80 5 HIS B N 1
ATOM 1473 C CA . HIS B 1 8 ? -9.849 -47.773 -23.311 1.00 41.19 5 HIS B CA 1
ATOM 1474 C C . HIS B 1 8 ? -8.665 -47.752 -22.356 1.00 41.54 5 HIS B C 1
ATOM 1475 O O . HIS B 1 8 ? -7.799 -48.627 -22.432 1.00 39.71 5 HIS B O 1
ATOM 1482 N N . ALA B 1 9 ? -8.628 -46.742 -21.477 1.00 40.31 6 ALA B N 1
ATOM 1483 C CA . ALA B 1 9 ? -7.576 -46.632 -20.479 1.00 38.85 6 ALA B CA 1
ATOM 1484 C C . ALA B 1 9 ? -7.664 -47.838 -19.554 1.00 39.92 6 ALA B C 1
ATOM 1485 O O . ALA B 1 9 ? -6.644 -48.412 -19.162 1.00 42.97 6 ALA B O 1
ATOM 1487 N N . ILE B 1 10 ? -8.907 -48.228 -19.241 1.00 40.25 7 ILE B N 1
ATOM 1488 C CA . ILE B 1 10 ? -9.148 -49.361 -18.362 1.00 40.16 7 ILE B CA 1
ATOM 1489 C C . ILE B 1 10 ? -8.891 -50.658 -19.127 1.00 40.80 7 ILE B C 1
ATOM 1490 O O . ILE B 1 10 ? -8.524 -51.664 -18.531 1.00 42.46 7 ILE B O 1
ATOM 1495 N N . LEU B 1 11 ? -9.098 -50.634 -20.445 1.00 39.38 8 LEU B N 1
ATOM 1496 C CA . LEU B 1 11 ? -8.823 -51.802 -21.259 1.00 40.03 8 LEU B CA 1
ATOM 1497 C C . LEU B 1 11 ? -7.321 -52.067 -21.289 1.00 41.48 8 LEU B C 1
ATOM 1498 O O . LEU B 1 11 ? -6.904 -53.215 -21.407 1.00 40.14 8 LEU B O 1
ATOM 1503 N N . VAL B 1 12 ? -6.516 -50.997 -21.200 1.00 44.30 9 VAL B N 1
ATOM 1504 C CA . VAL B 1 12 ? -5.065 -51.103 -21.175 1.00 44.02 9 VAL B CA 1
ATOM 1505 C C . VAL B 1 12 ? -4.645 -51.715 -19.842 1.00 47.35 9 VAL B C 1
ATOM 1506 O O . VAL B 1 12 ? -3.804 -52.615 -19.817 1.00 48.72 9 VAL B O 1
ATOM 1510 N N . SER B 1 13 ? -5.245 -51.201 -18.758 1.00 47.92 10 SER B N 1
ATOM 1511 C CA . SER B 1 13 ? -5.005 -51.648 -17.396 1.00 45.32 10 SER B CA 1
ATOM 1512 C C . SER B 1 13 ? -5.288 -53.143 -17.275 1.00 46.68 10 SER B C 1
ATOM 1513 O O . SER B 1 13 ? -4.484 -53.884 -16.719 1.00 51.07 10 SER B O 1
ATOM 1516 N N . LEU B 1 14 ? -6.407 -53.577 -17.863 1.00 47.87 11 LEU B N 1
ATOM 1517 C CA . LEU B 1 14 ? -6.819 -54.968 -17.789 1.00 51.81 11 LEU B CA 1
ATOM 1518 C C . LEU B 1 14 ? -5.921 -55.836 -18.664 1.00 53.49 11 LEU B C 1
ATOM 1519 O O . LEU B 1 14 ? -5.691 -57.001 -18.343 1.00 53.77 11 LEU B O 1
ATOM 1524 N N . SER B 1 15 ? -5.443 -55.260 -19.775 1.00 54.40 12 SER B N 1
ATOM 1525 C CA . SER B 1 15 ? -4.588 -55.989 -20.692 1.00 55.41 12 SER B CA 1
ATOM 1526 C C . SER B 1 15 ? -3.332 -56.427 -19.951 1.00 59.07 12 SER B C 1
ATOM 1527 O O . SER B 1 15 ? -2.951 -57.597 -20.018 1.00 62.04 12 SER B O 1
ATOM 1529 N N . GLU B 1 16 ? -2.729 -55.476 -19.230 1.00 62.52 13 GLU B N 1
ATOM 1530 C CA . GLU B 1 16 ? -1.521 -55.739 -18.467 1.00 69.62 13 GLU B CA 1
ATOM 1531 C C . GLU B 1 16 ? -1.844 -56.584 -17.235 1.00 74.82 13 GLU B C 1
ATOM 1532 O O . GLU B 1 16 ? -1.273 -57.664 -17.061 1.00 79.50 13 GLU B O 1
ATOM 1538 N N . GLN B 1 17 ? -2.745 -56.091 -16.376 1.00 73.23 14 GLN B N 1
ATOM 1539 C CA . GLN B 1 17 ? -3.067 -56.842 -15.171 1.00 74.34 14 GLN B CA 1
ATOM 1540 C C . GLN B 1 17 ? -4.579 -56.888 -14.952 1.00 76.28 14 GLN B C 1
ATOM 1541 O O . GLN B 1 17 ? -5.213 -55.859 -14.713 1.00 81.91 14 GLN B O 1
ATOM 1543 N N . ALA B 1 18 ? -5.129 -58.109 -15.004 1.00 71.53 15 ALA B N 1
ATOM 1544 C CA . ALA B 1 18 ? -6.535 -58.335 -14.711 1.00 69.30 15 ALA B CA 1
ATOM 1545 C C . ALA B 1 18 ? -6.745 -58.147 -13.214 1.00 70.91 15 ALA B C 1
ATOM 1546 O O . ALA B 1 18 ? -6.290 -58.961 -12.422 1.00 77.68 15 ALA B O 1
ATOM 1548 N N . SER B 1 19 ? -7.411 -57.061 -12.826 1.00 73.90 16 SER B N 1
ATOM 1549 C CA . SER B 1 19 ? -7.637 -56.782 -11.416 1.00 78.29 16 SER B CA 1
ATOM 1550 C C . SER B 1 19 ? -9.140 -56.796 -11.130 1.00 80.34 16 SER B C 1
ATOM 1551 O O . SER B 1 19 ? -9.917 -57.305 -11.950 1.00 77.97 16 SER B O 1
ATOM 1554 N N . SER B 1 20 ? -9.537 -56.265 -9.962 1.00 80.15 17 SER B N 1
ATOM 1555 C CA . SER B 1 20 ? -10.944 -56.154 -9.605 1.00 78.39 17 SER B CA 1
ATOM 1556 C C . SER B 1 20 ? -11.390 -54.700 -9.710 1.00 76.75 17 SER B C 1
ATOM 1557 O O . SER B 1 20 ? -10.623 -53.853 -10.146 1.00 80.98 17 SER B O 1
ATOM 1560 N N . GLY B 1 21 ? -12.628 -54.416 -9.295 1.00 73.00 18 GLY B N 1
ATOM 1561 C CA . GLY B 1 21 ? -13.109 -53.046 -9.244 1.00 69.90 18 GLY B CA 1
ATOM 1562 C C . GLY B 1 21 ? -12.139 -52.135 -8.491 1.00 71.73 18 GLY B C 1
ATOM 1563 O O . GLY B 1 21 ? -11.586 -51.201 -9.070 1.00 71.29 18 GLY B O 1
ATOM 1564 N N . TYR B 1 22 ? -11.927 -52.436 -7.204 1.00 72.86 19 TYR B N 1
ATOM 1565 C CA . TYR B 1 22 ? -11.121 -51.598 -6.331 1.00 69.87 19 TYR B CA 1
ATOM 1566 C C . TYR B 1 22 ? -9.651 -51.712 -6.717 1.00 70.28 19 TYR B C 1
ATOM 1567 O O . TYR B 1 22 ? -8.930 -50.712 -6.720 1.00 71.30 19 TYR B O 1
ATOM 1569 N N . GLU B 1 23 ? -9.224 -52.944 -7.026 1.00 68.56 20 GLU B N 1
ATOM 1570 C CA . GLU B 1 23 ? -7.842 -53.197 -7.408 1.00 69.58 20 GLU B CA 1
ATOM 1571 C C . GLU B 1 23 ? -7.525 -52.404 -8.674 1.00 70.63 20 GLU B C 1
ATOM 1572 O O . GLU B 1 23 ? -6.430 -51.886 -8.838 1.00 64.55 20 GLU B O 1
ATOM 1574 N N . LEU B 1 24 ? -8.537 -52.270 -9.531 1.00 73.18 21 LEU B N 1
ATOM 1575 C CA . LEU B 1 24 ? -8.464 -51.513 -10.766 1.00 71.93 21 LEU B CA 1
ATOM 1576 C C . LEU B 1 24 ? -8.241 -50.044 -10.452 1.00 74.01 21 LEU B C 1
ATOM 1577 O O . LEU B 1 24 ? -7.314 -49.443 -10.988 1.00 81.40 21 LEU B O 1
ATOM 1582 N N . ALA B 1 25 ? -9.140 -49.470 -9.638 1.00 70.72 22 ALA B N 1
ATOM 1583 C CA . ALA B 1 25 ? -9.052 -48.064 -9.272 1.00 69.36 22 ALA B CA 1
ATOM 1584 C C . ALA B 1 25 ? -7.687 -47.809 -8.651 1.00 77.38 22 ALA B C 1
ATOM 1585 O O . ALA B 1 25 ? -6.935 -46.970 -9.146 1.00 84.17 22 ALA B O 1
ATOM 1587 N N . ARG B 1 26 ? -7.351 -48.611 -7.628 1.00 87.55 23 ARG B N 1
ATOM 1588 C CA . ARG B 1 26 ? -6.097 -48.503 -6.893 1.00 87.57 23 ARG B CA 1
ATOM 1589 C C . ARG B 1 26 ? -4.913 -48.458 -7.864 1.00 89.31 23 ARG B C 1
ATOM 1590 O O . ARG B 1 26 ? -4.058 -47.577 -7.763 1.00 86.12 23 ARG B O 1
ATOM 1592 N N . ARG B 1 27 ? -4.917 -49.390 -8.830 1.00 93.03 24 ARG B N 1
ATOM 1593 C CA . ARG B 1 27 ? -3.885 -49.561 -9.846 1.00 91.26 24 ARG B CA 1
ATOM 1594 C C . ARG B 1 27 ? -3.854 -48.367 -10.803 1.00 93.90 24 ARG B C 1
ATOM 1595 O O . ARG B 1 27 ? -2.787 -47.956 -11.260 1.00 94.02 24 ARG B O 1
ATOM 1600 N N . PHE B 1 28 ? -5.040 -47.818 -11.085 1.00 93.11 25 PHE B N 1
ATOM 1601 C CA . PHE B 1 28 ? -5.219 -46.775 -12.079 1.00 89.38 25 PHE B CA 1
ATOM 1602 C C . PHE B 1 28 ? -4.711 -45.443 -11.534 1.00 89.73 25 PHE B C 1
ATOM 1603 O O . PHE B 1 28 ? -4.231 -44.606 -12.307 1.00 92.46 25 PHE B O 1
ATOM 1611 N N . ASP B 1 29 ? -4.796 -45.260 -10.211 1.00 87.68 26 ASP B N 1
ATOM 1612 C CA . ASP B 1 29 ? -4.515 -43.956 -9.633 1.00 88.47 26 ASP B CA 1
ATOM 1613 C C . ASP B 1 29 ? -3.019 -43.781 -9.383 1.00 91.12 26 ASP B C 1
ATOM 1614 O O . ASP B 1 29 ? -2.625 -42.823 -8.724 1.00 91.93 26 ASP B O 1
ATOM 1619 N N . ARG B 1 30 ? -2.193 -44.688 -9.924 1.00 96.55 27 ARG B N 1
ATOM 1620 C CA . ARG B 1 30 ? -0.751 -44.646 -9.735 1.00 99.90 27 ARG B CA 1
ATOM 1621 C C . ARG B 1 30 ? -0.009 -45.063 -11.010 1.00 102.16 27 ARG B C 1
ATOM 1622 O O . ARG B 1 30 ? 1.204 -44.875 -11.111 1.00 94.21 27 ARG B O 1
ATOM 1624 N N . SER B 1 31 ? -0.745 -45.620 -11.983 1.00 106.25 28 SER B N 1
ATOM 1625 C CA . SER B 1 31 ? -0.184 -46.023 -13.266 1.00 104.86 28 SER B CA 1
ATOM 1626 C C . SER B 1 31 ? -0.535 -44.997 -14.344 1.00 105.61 28 SER B C 1
ATOM 1627 O O . SER B 1 31 ? 0.353 -44.373 -14.922 1.00 104.96 28 SER B O 1
ATOM 1629 N N . ILE B 1 32 ? -1.839 -44.832 -14.605 1.00 102.60 29 ILE B N 1
ATOM 1630 C CA . ILE B 1 32 ? -2.334 -43.905 -15.612 1.00 94.96 29 ILE B CA 1
ATOM 1631 C C . ILE B 1 32 ? -2.858 -42.634 -14.934 1.00 93.12 29 ILE B C 1
ATOM 1632 O O . ILE B 1 32 ? -3.261 -41.690 -15.617 1.00 93.66 29 ILE B O 1
ATOM 1637 N N . GLY B 1 33 ? -2.791 -42.596 -13.594 1.00 85.97 30 GLY B N 1
ATOM 1638 C CA . GLY B 1 33 ? -3.407 -41.544 -12.794 1.00 78.95 30 GLY B CA 1
ATOM 1639 C C . GLY B 1 33 ? -2.742 -40.175 -12.939 1.00 75.41 30 GLY B C 1
ATOM 1640 O O . GLY B 1 33 ? -3.339 -39.160 -12.572 1.00 76.23 30 GLY B O 1
ATOM 1641 N N . TYR B 1 34 ? -1.517 -40.157 -13.485 1.00 70.93 31 TYR B N 1
ATOM 1642 C CA . TYR B 1 34 ? -0.738 -38.933 -13.616 1.00 64.01 31 TYR B CA 1
ATOM 1643 C C . TYR B 1 34 ? -1.085 -38.185 -14.902 1.00 62.62 31 TYR B C 1
ATOM 1644 O O . TYR B 1 34 ? -0.511 -37.130 -15.168 1.00 63.11 31 TYR B O 1
ATOM 1646 N N . PHE B 1 35 ? -1.992 -38.744 -15.714 1.00 61.66 32 PHE B N 1
ATOM 1647 C CA . PHE B 1 35 ? -2.394 -38.097 -16.958 1.00 55.83 32 PHE B CA 1
ATOM 1648 C C . PHE B 1 35 ? -3.916 -37.955 -17.023 1.00 49.31 32 PHE B C 1
ATOM 1649 O O . PHE B 1 35 ? -4.437 -37.045 -17.664 1.00 43.31 32 PHE B O 1
ATOM 1652 N N . TRP B 1 36 ? -4.605 -38.853 -16.312 1.00 52.26 33 TRP B N 1
ATOM 1653 C CA . TRP B 1 36 ? -6.060 -38.929 -16.277 1.00 56.21 33 TRP B CA 1
ATOM 1654 C C . TRP B 1 36 ? -6.527 -38.774 -14.830 1.00 55.07 33 TRP B C 1
ATOM 1655 O O . TRP B 1 36 ? -6.124 -39.529 -13.945 1.00 45.90 33 TRP B O 1
ATOM 1658 N N . THR B 1 37 ? -7.393 -37.784 -14.613 1.00 61.95 34 THR B N 1
ATOM 1659 C CA . THR B 1 37 ? -7.942 -37.520 -13.296 1.00 66.14 34 THR B CA 1
ATOM 1660 C C . THR B 1 37 ? -9.354 -38.098 -13.231 1.00 69.86 34 THR B C 1
ATOM 1661 O O . THR B 1 37 ? -10.328 -37.385 -13.483 1.00 72.11 34 THR B O 1
ATOM 1665 N N . ALA B 1 38 ? -9.453 -39.382 -12.850 1.00 73.22 35 ALA B N 1
ATOM 1666 C CA . ALA B 1 38 ? -10.722 -40.091 -12.801 1.00 74.96 35 ALA B CA 1
ATOM 1667 C C . ALA B 1 38 ? -10.963 -40.645 -11.394 1.00 74.34 35 ALA B C 1
ATOM 1668 O O . ALA B 1 38 ? -10.017 -41.040 -10.705 1.00 67.77 35 ALA B O 1
ATOM 1670 N N . THR B 1 39 ? -12.240 -40.659 -10.982 1.00 73.95 36 THR B N 1
ATOM 1671 C CA . THR B 1 39 ? -12.652 -41.070 -9.650 1.00 73.92 36 THR B CA 1
ATOM 1672 C C . THR B 1 39 ? -13.000 -42.555 -9.665 1.00 78.50 36 THR B C 1
ATOM 1673 O O . THR B 1 39 ? -13.123 -43.161 -10.729 1.00 80.30 36 THR B O 1
ATOM 1675 N N . HIS B 1 40 ? -13.176 -43.125 -8.469 1.00 88.96 37 HIS B N 1
ATOM 1676 C CA . HIS B 1 40 ? -13.511 -44.532 -8.325 1.00 90.91 37 HIS B CA 1
ATOM 1677 C C . HIS B 1 40 ? -14.922 -44.788 -8.861 1.00 92.42 37 HIS B C 1
ATOM 1678 O O . HIS B 1 40 ? -15.175 -45.823 -9.479 1.00 100.70 37 HIS B O 1
ATOM 1685 N N . GLN B 1 41 ? -15.822 -43.814 -8.659 1.00 83.39 38 GLN B N 1
ATOM 1686 C CA . GLN B 1 41 ? -17.206 -43.925 -9.095 1.00 76.13 38 GLN B CA 1
ATOM 1687 C C . GLN B 1 41 ? -17.270 -43.995 -10.621 1.00 72.76 38 GLN B C 1
ATOM 1688 O O . GLN B 1 41 ? -18.099 -44.716 -11.176 1.00 74.75 38 GLN B O 1
ATOM 1690 N N . GLN B 1 42 ? -16.394 -43.232 -11.285 1.00 67.08 39 GLN B N 1
ATOM 1691 C CA . GLN B 1 42 ? -16.296 -43.227 -12.737 1.00 69.76 39 GLN B CA 1
ATOM 1692 C C . GLN B 1 42 ? -15.756 -44.567 -13.236 1.00 71.19 39 GLN B C 1
ATOM 1693 O O . GLN B 1 42 ? -16.283 -45.124 -14.198 1.00 76.85 39 GLN B O 1
ATOM 1699 N N . ILE B 1 43 ? -14.699 -45.066 -12.581 1.00 67.38 40 ILE B N 1
ATOM 1700 C CA . ILE B 1 43 ? -14.021 -46.284 -13.002 1.00 67.57 40 ILE B CA 1
ATOM 1701 C C . ILE B 1 43 ? -15.008 -47.451 -13.008 1.00 68.18 40 ILE B C 1
ATOM 1702 O O . ILE B 1 43 ? -15.007 -48.253 -13.937 1.00 66.43 40 ILE B O 1
ATOM 1704 N N . TYR B 1 44 ? -15.844 -47.518 -11.962 1.00 73.39 41 TYR B N 1
ATOM 1705 C CA . TYR B 1 44 ? -16.792 -48.599 -11.731 1.00 71.30 41 TYR B CA 1
ATOM 1706 C C . TYR B 1 44 ? -17.958 -48.515 -12.706 1.00 67.75 41 TYR B C 1
ATOM 1707 O O . TYR B 1 44 ? -18.459 -49.549 -13.172 1.00 65.67 41 TYR B O 1
ATOM 1716 N N . ARG B 1 45 ? -18.381 -47.273 -12.991 1.00 64.05 42 ARG B N 1
ATOM 1717 C CA . ARG B 1 45 ? -19.509 -47.048 -13.883 1.00 61.21 42 ARG B CA 1
ATOM 1718 C C . ARG B 1 45 ? -19.151 -47.552 -15.279 1.00 60.45 42 ARG B C 1
ATOM 1719 O O . ARG B 1 45 ? -19.967 -48.204 -15.936 1.00 59.66 42 ARG B O 1
ATOM 1721 N N . THR B 1 46 ? -17.907 -47.271 -15.694 1.00 58.09 43 THR B N 1
ATOM 1722 C CA . THR B 1 46 ? -17.402 -47.627 -17.008 1.00 56.92 43 THR B CA 1
ATOM 1723 C C . THR B 1 46 ? -17.127 -49.125 -17.077 1.00 55.48 43 THR B C 1
ATOM 1724 O O . THR B 1 46 ? -17.174 -49.719 -18.150 1.00 52.77 43 THR B O 1
ATOM 1728 N N . LEU B 1 47 ? -16.821 -49.730 -15.926 1.00 58.42 44 LEU B N 1
ATOM 1729 C CA . LEU B 1 47 ? -16.581 -51.163 -15.847 1.00 58.74 44 LEU B CA 1
ATOM 1730 C C . LEU B 1 47 ? -17.893 -51.915 -16.073 1.00 60.08 44 LEU B C 1
ATOM 1731 O O . LEU B 1 47 ? -17.913 -52.996 -16.667 1.00 61.57 44 LEU B O 1
ATOM 1736 N N . ARG B 1 48 ? -18.991 -51.325 -15.593 1.00 60.49 45 ARG B N 1
ATOM 1737 C CA . ARG B 1 48 ? -20.327 -51.838 -15.847 1.00 59.77 45 ARG B CA 1
ATOM 1738 C C . ARG B 1 48 ? -20.596 -51.807 -17.355 1.00 56.78 45 ARG B C 1
ATOM 1739 O O . ARG B 1 48 ? -21.054 -52.790 -17.942 1.00 55.47 45 ARG B O 1
ATOM 1741 N N . VAL B 1 49 ? -20.282 -50.663 -17.968 1.00 53.13 46 VAL B N 1
ATOM 1742 C CA . VAL B 1 49 ? -20.525 -50.410 -19.380 1.00 54.91 46 VAL B CA 1
ATOM 1743 C C . VAL B 1 49 ? -19.748 -51.402 -20.247 1.00 59.30 46 VAL B C 1
ATOM 1744 O O . VAL B 1 49 ? -20.252 -51.822 -21.290 1.00 64.83 46 VAL B O 1
ATOM 1748 N N . MET B 1 50 ? -18.541 -51.789 -19.804 1.00 59.01 47 MET B N 1
ATOM 1749 C CA . MET B 1 50 ? -17.645 -52.640 -20.575 1.00 56.48 47 MET B CA 1
ATOM 1750 C C . MET B 1 50 ? -18.106 -54.099 -20.560 1.00 57.58 47 MET B C 1
ATOM 1751 O O . MET B 1 50 ? -17.788 -54.867 -21.475 1.00 56.23 47 MET B O 1
ATOM 1756 N N . GLU B 1 51 ? -18.872 -54.459 -19.521 1.00 59.87 48 GLU B N 1
ATOM 1757 C CA . GLU B 1 51 ? -19.433 -55.792 -19.378 1.00 59.86 48 GLU B CA 1
ATOM 1758 C C . GLU B 1 51 ? -20.707 -55.906 -20.217 1.00 62.22 48 GLU B C 1
ATOM 1759 O O . GLU B 1 51 ? -21.132 -57.011 -20.563 1.00 58.12 48 GLU B O 1
ATOM 1761 N N . ASN B 1 52 ? -21.296 -54.742 -20.534 1.00 67.74 49 ASN B N 1
ATOM 1762 C CA . ASN B 1 52 ? -22.480 -54.612 -21.366 1.00 73.73 49 ASN B CA 1
ATOM 1763 C C . ASN B 1 52 ? -22.154 -54.917 -22.825 1.00 76.77 49 ASN B C 1
ATOM 1764 O O . ASN B 1 52 ? -23.046 -55.311 -23.577 1.00 80.70 49 ASN B O 1
ATOM 1769 N N . ASN B 1 53 ? -20.897 -54.672 -23.226 1.00 72.85 50 ASN B N 1
ATOM 1770 C CA . ASN B 1 53 ? -20.449 -54.976 -24.577 1.00 64.53 50 ASN B CA 1
ATOM 1771 C C . ASN B 1 53 ? -19.769 -56.338 -24.597 1.00 58.45 50 ASN B C 1
ATOM 1772 O O . ASN B 1 53 ? -19.397 -56.833 -25.658 1.00 53.95 50 ASN B O 1
ATOM 1777 N N . ASN B 1 54 ? -19.606 -56.916 -23.403 1.00 56.70 51 ASN B N 1
ATOM 1778 C CA . ASN B 1 54 ? -18.825 -58.127 -23.193 1.00 61.09 51 ASN B CA 1
ATOM 1779 C C . ASN B 1 54 ? -17.333 -57.843 -23.417 1.00 58.33 51 ASN B C 1
ATOM 1780 O O . ASN B 1 54 ? -16.574 -58.759 -23.730 1.00 56.10 51 ASN B O 1
ATOM 1782 N N . TRP B 1 55 ? -16.918 -56.585 -23.205 1.00 55.46 52 TRP B N 1
ATOM 1783 C CA . TRP B 1 55 ? -15.528 -56.165 -23.327 1.00 56.58 52 TRP B CA 1
ATOM 1784 C C . TRP B 1 55 ? -14.687 -56.686 -22.169 1.00 61.06 52 TRP B C 1
ATOM 1785 O O . TRP B 1 55 ? -13.478 -56.853 -22.312 1.00 66.82 52 TRP B O 1
ATOM 1796 N N . VAL B 1 56 ? -15.334 -56.866 -21.016 1.00 65.21 53 VAL B N 1
ATOM 1797 C CA . VAL B 1 56 ? -14.687 -57.409 -19.839 1.00 65.20 53 VAL B CA 1
ATOM 1798 C C . VAL B 1 56 ? -15.508 -58.614 -19.392 1.00 70.49 53 VAL B C 1
ATOM 1799 O O . VAL B 1 56 ? -16.729 -58.606 -19.548 1.00 71.11 53 VAL B O 1
ATOM 1803 N N . ARG B 1 57 ? -14.821 -59.643 -18.874 1.00 73.82 54 ARG B N 1
ATOM 1804 C CA . ARG B 1 57 ? -15.433 -60.864 -18.372 1.00 72.05 54 ARG B CA 1
ATOM 1805 C C . ARG B 1 57 ? -15.451 -60.858 -16.838 1.00 76.73 54 ARG B C 1
ATOM 1806 O O . ARG B 1 57 ? -14.764 -60.056 -16.196 1.00 81.71 54 ARG B O 1
ATOM 1808 N N . ALA B 1 58 ? -16.236 -61.770 -16.251 1.00 81.50 55 ALA B N 1
ATOM 1809 C CA . ALA B 1 58 ? -16.390 -61.857 -14.805 1.00 78.52 55 ALA B CA 1
ATOM 1810 C C . ALA B 1 58 ? -15.615 -63.055 -14.256 1.00 83.06 55 ALA B C 1
ATOM 1811 O O . ALA B 1 58 ? -16.201 -63.976 -13.687 1.00 83.10 55 ALA B O 1
ATOM 1813 N N . THR B 1 59 ? -14.287 -63.021 -14.440 1.00 86.53 56 THR B N 1
ATOM 1814 C CA . THR B 1 59 ? -13.402 -64.087 -13.996 1.00 90.22 56 THR B CA 1
ATOM 1815 C C . THR B 1 59 ? -13.081 -63.886 -12.508 1.00 94.19 56 THR B C 1
ATOM 1816 O O . THR B 1 59 ? -12.414 -64.774 -11.930 1.00 99.55 56 THR B O 1
ATOM 1818 N N . LYS B 1 70 ? -14.145 -61.958 -7.207 1.00 73.22 67 LYS B N 1
ATOM 1819 C CA . LYS B 1 70 ? -14.608 -61.182 -8.391 1.00 77.72 67 LYS B CA 1
ATOM 1820 C C . LYS B 1 70 ? -13.431 -60.408 -8.986 1.00 84.11 67 LYS B C 1
ATOM 1821 O O . LYS B 1 70 ? -12.969 -59.424 -8.408 1.00 84.13 67 LYS B O 1
ATOM 1823 N N . VAL B 1 71 ? -12.941 -60.891 -10.136 1.00 88.56 68 VAL B N 1
ATOM 1824 C CA . VAL B 1 71 ? -11.865 -60.264 -10.893 1.00 85.65 68 VAL B CA 1
ATOM 1825 C C . VAL B 1 71 ? -12.340 -60.120 -12.344 1.00 92.50 68 VAL B C 1
ATOM 1826 O O . VAL B 1 71 ? -12.873 -61.073 -12.923 1.00 97.41 68 VAL B O 1
ATOM 1830 N N . TYR B 1 72 ? -12.142 -58.923 -12.925 1.00 88.80 69 TYR B N 1
ATOM 1831 C CA . TYR B 1 72 ? -12.531 -58.666 -14.304 1.00 83.86 69 TYR B CA 1
ATOM 1832 C C . TYR B 1 72 ? -11.383 -59.042 -15.235 1.00 82.72 69 TYR B C 1
ATOM 1833 O O . TYR B 1 72 ? -10.215 -58.901 -14.868 1.00 83.93 69 TYR B O 1
ATOM 1842 N N . ALA B 1 73 ? -11.724 -59.510 -16.437 1.00 80.04 70 ALA B N 1
ATOM 1843 C CA . ALA B 1 73 ? -10.718 -59.796 -17.445 1.00 80.58 70 ALA B CA 1
ATOM 1844 C C . ALA B 1 73 ? -11.145 -59.188 -18.779 1.00 83.45 70 ALA B C 1
ATOM 1845 O O . ALA B 1 73 ? -12.328 -59.187 -19.106 1.00 80.96 70 ALA B O 1
ATOM 1847 N N . ILE B 1 74 ? -10.171 -58.663 -19.536 1.00 82.43 71 ILE B N 1
ATOM 1848 C CA . ILE B 1 74 ? -10.431 -58.165 -20.878 1.00 78.92 71 ILE B CA 1
ATOM 1849 C C . ILE B 1 74 ? -10.892 -59.354 -21.719 1.00 80.58 71 ILE B C 1
ATOM 1850 O O . ILE B 1 74 ? -10.328 -60.443 -21.589 1.00 81.57 71 ILE B O 1
ATOM 1855 N N . SER B 1 75 ? -11.932 -59.168 -22.542 1.00 79.58 72 SER B N 1
ATOM 1856 C CA . SER B 1 75 ? -12.333 -60.264 -23.409 1.00 80.05 72 SER B C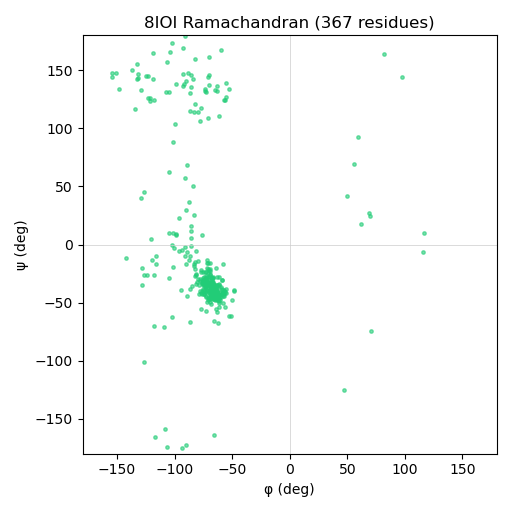A 1
ATOM 1857 C C . SER B 1 75 ? -11.602 -60.143 -24.742 1.00 85.50 72 SER B C 1
ATOM 1858 O O . SER B 1 75 ? -10.791 -59.234 -24.929 1.00 83.53 72 SER B O 1
ATOM 1861 N N . ASP B 1 76 ? -11.870 -61.095 -25.642 1.00 94.53 73 ASP B N 1
ATOM 1862 C CA . ASP B 1 76 ? -11.376 -61.003 -27.007 1.00 94.94 73 ASP B CA 1
ATOM 1863 C C . ASP B 1 76 ? -11.975 -59.771 -27.679 1.00 90.38 73 ASP B C 1
ATOM 1864 O O . ASP B 1 76 ? -11.252 -59.027 -28.334 1.00 87.23 73 ASP B O 1
ATOM 1869 N N . SER B 1 77 ? -13.287 -59.567 -27.481 1.00 84.51 74 SER B N 1
ATOM 1870 C CA . SER B 1 77 ? -14.020 -58.427 -28.006 1.00 77.17 74 SER B CA 1
ATOM 1871 C C . SER B 1 77 ? -13.446 -57.110 -27.478 1.00 73.87 74 SER B C 1
ATOM 1872 O O . SER B 1 77 ? -13.383 -56.128 -28.216 1.00 80.30 74 SER B O 1
ATOM 1874 N N . GLY B 1 78 ? -13.008 -57.100 -26.213 1.00 66.68 75 GLY B N 1
ATOM 1875 C CA . GLY B 1 78 ? -12.438 -55.915 -25.593 1.00 61.35 75 GLY B CA 1
ATOM 1876 C C . GLY B 1 78 ? -11.016 -55.638 -26.086 1.00 60.44 75 GLY B C 1
ATOM 1877 O O . GLY B 1 78 ? -10.603 -54.483 -26.222 1.00 59.16 75 GLY B O 1
ATOM 1878 N N . ARG B 1 79 ? -10.271 -56.721 -26.346 1.00 60.91 76 ARG B N 1
ATOM 1879 C CA . ARG B 1 79 ? -8.895 -56.632 -26.818 1.00 59.32 76 ARG B CA 1
ATOM 1880 C C . ARG B 1 79 ? -8.885 -56.188 -28.278 1.00 56.90 76 ARG B C 1
ATOM 1881 O O . ARG B 1 79 ? -7.887 -55.643 -28.755 1.00 59.96 76 ARG B O 1
ATOM 1888 N N . ALA B 1 80 ? -10.010 -56.448 -28.960 1.00 48.30 77 ALA B N 1
ATOM 1889 C CA . ALA B 1 80 ? -10.201 -56.086 -30.352 1.00 41.09 77 ALA B CA 1
ATOM 1890 C C . ALA B 1 80 ? -10.508 -54.600 -30.438 1.00 38.05 77 ALA B C 1
ATOM 1891 O O . ALA B 1 80 ? -9.997 -53.912 -31.325 1.00 38.78 77 ALA B O 1
ATOM 1893 N N . GLU B 1 81 ? -11.320 -54.128 -29.483 1.00 35.11 78 GLU B N 1
ATOM 1894 C CA . GLU B 1 81 ? -11.686 -52.724 -29.376 1.00 32.99 78 GLU B CA 1
ATOM 1895 C C . GLU B 1 81 ? -10.458 -51.874 -29.049 1.00 31.14 78 GLU B C 1
ATOM 1896 O O . GLU B 1 81 ? -10.334 -50.762 -29.551 1.00 31.24 78 GLU B O 1
ATOM 1902 N N . LEU B 1 82 ? -9.548 -52.398 -28.223 1.00 29.28 79 LEU B N 1
ATOM 1903 C CA . LEU B 1 82 ? -8.343 -51.656 -27.914 1.00 29.24 79 LEU B CA 1
ATOM 1904 C C . LEU B 1 82 ? -7.480 -51.504 -29.162 1.00 32.04 79 LEU B C 1
ATOM 1905 O O . LEU B 1 82 ? -6.899 -50.438 -29.370 1.00 35.29 79 LEU B O 1
ATOM 1910 N N . ALA B 1 83 ? -7.416 -52.564 -29.986 1.00 32.21 80 ALA B N 1
ATOM 1911 C CA . ALA B 1 83 ? -6.612 -52.558 -31.201 1.00 31.52 80 ALA B CA 1
ATOM 1912 C C . ALA B 1 83 ? -7.214 -51.585 -32.208 1.00 32.81 80 ALA B C 1
ATOM 1913 O O . ALA B 1 83 ? -6.484 -50.880 -32.910 1.00 34.32 80 ALA B O 1
ATOM 1915 N N . ARG B 1 84 ? -8.554 -51.573 -32.234 1.00 31.63 81 ARG B N 1
ATOM 1916 C CA . ARG B 1 84 ? -9.352 -50.758 -33.130 1.00 30.56 81 ARG B CA 1
ATOM 1917 C C . ARG B 1 84 ? -9.187 -49.295 -32.753 1.00 29.70 81 ARG B C 1
ATOM 1918 O O . ARG B 1 84 ? -9.025 -48.454 -33.628 1.00 32.99 81 ARG B O 1
ATOM 1926 N N . TRP B 1 85 ? -9.241 -49.021 -31.449 1.00 28.40 82 TRP B N 1
ATOM 1927 C CA . TRP B 1 85 ? -9.241 -47.666 -30.935 1.00 28.44 82 TRP B CA 1
ATOM 1928 C C . TRP B 1 85 ? -7.852 -47.070 -31.101 1.00 27.37 82 TRP B C 1
ATOM 1929 O O . TRP B 1 85 ? -7.737 -45.897 -31.428 1.00 27.16 82 TRP B O 1
ATOM 1940 N N . ILE B 1 86 ? -6.816 -47.896 -30.946 1.00 26.53 83 ILE B N 1
ATOM 1941 C CA . ILE B 1 86 ? -5.450 -47.412 -31.036 1.00 27.67 83 ILE B CA 1
ATOM 1942 C C . ILE B 1 86 ? -5.131 -47.053 -32.484 1.00 29.21 83 ILE B C 1
ATOM 1943 O O . ILE B 1 86 ? -4.380 -46.111 -32.726 1.00 29.43 83 ILE B O 1
ATOM 1948 N N . ALA B 1 87 ? -5.738 -47.791 -33.423 1.00 31.10 84 ALA B N 1
ATOM 1949 C CA . ALA B 1 87 ? -5.535 -47.602 -34.850 1.00 31.24 84 ALA B CA 1
ATOM 1950 C C . ALA B 1 87 ? -6.423 -46.476 -35.354 1.00 31.48 84 ALA B C 1
ATOM 1951 O O . ALA B 1 87 ? -6.100 -45.823 -36.347 1.00 33.92 84 ALA B O 1
ATOM 1953 N N . GLU B 1 88 ? -7.550 -46.264 -34.671 1.00 30.30 85 GLU B N 1
ATOM 1954 C CA . GLU B 1 88 ? -8.454 -45.190 -35.048 1.00 31.51 85 GLU B CA 1
ATOM 1955 C C . GLU B 1 88 ? -7.684 -43.875 -35.011 1.00 29.22 85 GLU B C 1
ATOM 1956 O O . GLU B 1 88 ? -7.055 -43.549 -34.012 1.00 28.77 85 GLU B O 1
ATOM 1962 N N . PRO B 1 89 ? -7.647 -43.104 -36.121 1.00 28.54 86 PRO B N 1
ATOM 1963 C CA . PRO B 1 89 ? -6.902 -41.845 -36.166 1.00 29.80 86 PRO B CA 1
ATOM 1964 C C . PRO B 1 89 ? -7.407 -40.718 -35.272 1.00 32.41 86 PRO B C 1
ATOM 1965 O O . PRO B 1 89 ? -8.161 -40.952 -34.329 1.00 32.43 86 PRO B O 1
ATOM 1969 N N . LEU B 1 90 ? -6.940 -39.495 -35.576 1.00 37.24 87 LEU B N 1
ATOM 1970 C CA . LEU B 1 90 ? -7.288 -38.296 -34.826 1.00 39.13 87 LEU B CA 1
ATOM 1971 C C . LEU B 1 90 ? -8.726 -37.916 -35.154 1.00 39.57 87 LEU B C 1
ATOM 1972 O O . LEU B 1 90 ? -9.092 -37.857 -36.324 1.00 40.62 87 LEU B O 1
ATOM 1977 N N . SER B 1 91 ? -9.522 -37.643 -34.116 1.00 41.26 88 SER B N 1
ATOM 1978 C CA . SER B 1 91 ? -10.930 -37.331 -34.310 1.00 45.02 88 SER B CA 1
ATOM 1979 C C . SER B 1 91 ? -11.122 -35.833 -34.587 1.00 47.47 88 SER B C 1
ATOM 1980 O O . SER B 1 91 ? -10.568 -34.995 -33.881 1.00 49.21 88 SER B O 1
ATOM 1983 N N . PRO B 1 92 ? -11.879 -35.439 -35.642 1.00 49.38 89 PRO B N 1
ATOM 1984 C CA . PRO B 1 92 ? -12.241 -34.033 -35.887 1.00 51.19 89 PRO B CA 1
ATOM 1985 C C . PRO B 1 92 ? -13.271 -33.479 -34.903 1.00 51.04 89 PRO B C 1
ATOM 1986 O O . PRO B 1 92 ? -13.360 -32.270 -34.710 1.00 48.25 89 PRO B O 1
ATOM 1990 N N . THR B 1 93 ? -14.006 -34.391 -34.246 1.00 55.95 90 THR B N 1
ATOM 1991 C CA . THR B 1 93 ? -15.020 -34.062 -33.253 1.00 61.80 90 THR B CA 1
ATOM 1992 C C . THR B 1 93 ? -14.404 -34.023 -31.855 1.00 59.83 90 THR B C 1
ATOM 1993 O O . THR B 1 93 ? -15.084 -33.729 -30.876 1.00 59.23 90 THR B O 1
ATOM 1997 N N . ARG B 1 94 ? -13.109 -34.333 -31.773 1.00 59.07 91 ARG B N 1
ATOM 1998 C CA . ARG B 1 94 ? -12.408 -34.403 -30.504 1.00 54.51 91 ARG B CA 1
ATOM 1999 C C . ARG B 1 94 ? -12.634 -33.102 -29.739 1.00 52.51 91 ARG B C 1
ATOM 2000 O O . ARG B 1 94 ? -12.547 -32.002 -30.300 1.00 50.22 91 ARG B O 1
ATOM 2008 N N . PRO B 1 95 ? -12.965 -33.197 -28.433 1.00 52.86 92 PRO B N 1
ATOM 2009 C CA . PRO B 1 95 ? -13.203 -31.999 -27.622 1.00 52.75 92 PRO B CA 1
ATOM 2010 C C . PRO B 1 95 ? -11.890 -31.327 -27.226 1.00 51.51 92 PRO B C 1
ATOM 2011 O O . PRO B 1 95 ? -11.062 -31.960 -26.569 1.00 51.75 92 PRO B O 1
ATOM 2015 N N . GLY B 1 96 ? -11.684 -30.081 -27.679 1.00 48.66 93 GLY B N 1
ATOM 2016 C CA . GLY B 1 96 ? -10.577 -29.272 -27.186 1.00 46.04 93 GLY B CA 1
ATOM 2017 C C . GLY B 1 96 ? -9.552 -28.912 -28.260 1.00 44.17 93 GLY B C 1
ATOM 2018 O O . GLY B 1 96 ? -8.495 -28.380 -27.926 1.00 41.09 93 GLY B O 1
ATOM 2019 N N . ARG B 1 97 ? -9.870 -29.191 -29.534 1.00 46.93 94 ARG B N 1
ATOM 2020 C CA . ARG B 1 97 ? -8.941 -28.952 -30.637 1.00 46.78 94 ARG B CA 1
ATOM 2021 C C . ARG B 1 97 ? -8.487 -27.488 -30.649 1.00 43.73 94 ARG B C 1
ATOM 2022 O O . ARG B 1 97 ? -9.281 -26.577 -30.402 1.00 41.74 94 ARG B O 1
ATOM 2030 N N . GLY B 1 98 ? -7.194 -27.286 -30.916 1.00 40.29 95 GLY B N 1
ATOM 2031 C CA . GLY B 1 98 ? -6.687 -25.949 -31.156 1.00 38.42 95 GLY B CA 1
ATOM 2032 C C . GLY B 1 98 ? -5.689 -25.478 -30.106 1.00 37.65 95 GLY B C 1
ATOM 2033 O O . GLY B 1 98 ? -5.103 -24.414 -30.295 1.00 42.17 95 GLY B O 1
ATOM 2034 N N . SER B 1 99 ? -5.480 -26.252 -29.027 1.00 35.09 96 SER B N 1
ATOM 2035 C CA . SER B 1 99 ? -4.504 -25.880 -28.005 1.00 32.17 96 SER B CA 1
ATOM 2036 C C . SER B 1 99 ? -3.968 -27.095 -27.251 1.00 30.85 96 SER B C 1
ATOM 2037 O O . SER B 1 99 ? -4.694 -28.047 -26.989 1.00 31.79 96 SER B O 1
ATOM 2040 N N . ALA B 1 100 ? -2.701 -27.009 -26.840 1.00 29.08 97 ALA B N 1
ATOM 2041 C CA . ALA B 1 100 ? -2.042 -28.068 -26.099 1.00 28.23 97 ALA B CA 1
ATOM 2042 C C . ALA B 1 100 ? -2.623 -28.164 -24.691 1.00 28.06 97 ALA B C 1
ATOM 2043 O O . ALA B 1 100 ? -2.498 -29.196 -24.038 1.00 30.43 97 ALA B O 1
ATOM 2045 N N . LEU B 1 101 ? -3.237 -27.073 -24.228 1.00 26.60 98 LEU B N 1
ATOM 2046 C CA . LEU B 1 101 ? -3.731 -26.989 -22.867 1.00 27.23 98 LEU B CA 1
ATOM 2047 C C . LEU B 1 101 ? -5.164 -27.500 -22.833 1.00 29.70 98 LEU B C 1
ATOM 2048 O O . LEU B 1 101 ? -5.676 -27.835 -21.770 1.00 31.88 98 LEU B O 1
ATOM 2053 N N . THR B 1 102 ? -5.793 -27.577 -24.008 1.00 31.52 99 THR B N 1
ATOM 2054 C CA . THR B 1 102 ? -7.204 -27.924 -24.044 1.00 30.87 99 THR B CA 1
ATOM 2055 C C . THR B 1 102 ? -7.406 -29.231 -24.799 1.00 31.03 99 THR B C 1
ATOM 2056 O O . THR B 1 102 ? -8.355 -29.959 -24.530 1.00 32.13 99 THR B O 1
ATOM 2060 N N . ASP B 1 103 ? -6.479 -29.528 -25.710 1.00 32.36 100 ASP B N 1
ATOM 2061 C CA . ASP B 1 103 ? -6.570 -30.701 -26.564 1.00 32.82 100 ASP B CA 1
ATOM 2062 C C . ASP B 1 103 ? -6.263 -31.954 -25.759 1.00 31.99 100 ASP B C 1
ATOM 2063 O O . ASP B 1 103 ? -5.275 -32.015 -25.035 1.00 36.02 100 ASP B O 1
ATOM 2068 N N . SER B 1 104 ? -7.099 -32.971 -25.936 1.00 32.09 101 SER B N 1
ATOM 2069 C CA . SER B 1 104 ? -7.017 -34.163 -25.110 1.00 35.34 101 SER B CA 1
ATOM 2070 C C . SER B 1 104 ? -6.304 -35.284 -25.860 1.00 35.92 101 SER B C 1
ATOM 2071 O O . SER B 1 104 ? -6.318 -36.438 -25.429 1.00 35.66 101 SER B O 1
ATOM 2074 N N . SER B 1 105 ? -5.710 -34.941 -27.007 1.00 37.28 102 SER B N 1
ATOM 2075 C CA . SER B 1 105 ? -5.055 -35.955 -27.810 1.00 37.83 102 SER B CA 1
ATOM 2076 C C . SER B 1 105 ? -3.740 -36.347 -27.163 1.00 39.56 102 SER B C 1
ATOM 2077 O O . SER B 1 105 ? -3.321 -37.499 -27.267 1.00 41.97 102 SER B O 1
ATOM 2080 N N . THR B 1 106 ? -3.109 -35.380 -26.488 1.00 39.90 103 THR B N 1
ATOM 2081 C CA . THR B 1 106 ? -1.838 -35.625 -25.835 1.00 40.08 103 THR B CA 1
ATOM 2082 C C . THR B 1 106 ? -2.010 -36.751 -24.817 1.00 42.23 103 THR B C 1
ATOM 2083 O O . THR B 1 106 ? -1.155 -37.630 -24.713 1.00 45.83 103 THR B O 1
ATOM 2087 N N . ARG B 1 107 ? -3.167 -36.752 -24.142 1.00 41.72 104 ARG B N 1
ATOM 2088 C CA . ARG B 1 107 ? -3.499 -37.709 -23.100 1.00 39.99 104 ARG B CA 1
ATOM 2089 C C . ARG B 1 107 ? -3.829 -39.077 -23.705 1.00 39.61 104 ARG B C 1
ATOM 2090 O O . ARG B 1 107 ? -3.459 -40.108 -23.139 1.00 40.11 104 ARG B O 1
ATOM 2097 N N . ASP B 1 108 ? -4.539 -39.061 -24.843 1.00 37.73 105 ASP B N 1
ATOM 2098 C CA . ASP B 1 108 ? -4.986 -40.253 -25.543 1.00 34.96 105 ASP B CA 1
ATOM 2099 C C . ASP B 1 108 ? -3.794 -41.007 -26.118 1.00 33.71 105 ASP B C 1
ATOM 2100 O O . ASP B 1 108 ? -3.793 -42.238 -26.169 1.00 32.45 105 ASP B O 1
ATOM 2105 N N . ILE B 1 109 ? -2.809 -40.234 -26.596 1.00 32.23 106 ILE B N 1
ATOM 2106 C CA . ILE B 1 109 ? -1.611 -40.775 -27.216 1.00 30.54 106 ILE B CA 1
ATOM 2107 C C . ILE B 1 109 ? -0.811 -41.527 -26.157 1.00 30.97 106 ILE B C 1
ATOM 2108 O O . ILE B 1 109 ? -0.145 -42.517 -26.457 1.00 32.86 106 ILE B O 1
ATOM 2113 N N . ALA B 1 110 ? -0.874 -41.021 -24.921 1.00 30.16 107 ALA B N 1
ATOM 2114 C CA . ALA B 1 110 ? -0.160 -41.617 -23.810 1.00 29.01 107 ALA B CA 1
ATOM 2115 C C . ALA B 1 110 ? -0.760 -42.982 -23.501 1.00 29.24 107 ALA B C 1
ATOM 2116 O O . ALA B 1 110 ? -0.020 -43.910 -23.202 1.00 30.15 107 ALA B O 1
ATOM 2118 N N . VAL B 1 111 ? -2.091 -43.088 -23.595 1.00 30.22 108 VAL B N 1
ATOM 2119 C CA . VAL B 1 111 ? -2.811 -44.327 -23.328 1.00 31.36 108 VAL B CA 1
ATOM 2120 C C . VAL B 1 111 ? -2.492 -45.330 -24.430 1.00 31.02 108 VAL B C 1
ATOM 2121 O O . VAL B 1 111 ? -2.157 -46.477 -24.140 1.00 32.19 108 VAL B O 1
ATOM 2125 N N . LYS B 1 112 ? -2.613 -44.869 -25.682 1.00 29.82 109 LYS B N 1
ATOM 2126 C CA . LYS B 1 112 ? -2.329 -45.690 -26.846 1.00 27.84 109 LYS B CA 1
ATOM 2127 C C . LYS B 1 112 ? -0.886 -46.193 -26.779 1.00 27.64 109 LYS B C 1
ATOM 2128 O O . LYS B 1 112 ? -0.609 -47.369 -27.036 1.00 27.64 109 LYS B O 1
ATOM 2134 N N . LEU B 1 113 ? 0.017 -45.298 -26.373 1.00 27.38 110 LEU B N 1
ATOM 2135 C CA . LEU B 1 113 ? 1.439 -45.586 -26.339 1.00 28.91 110 LEU B CA 1
ATOM 2136 C C . LEU B 1 113 ? 1.721 -46.696 -25.334 1.00 30.82 110 LEU B C 1
ATOM 2137 O O . LEU B 1 113 ? 2.559 -47.552 -25.584 1.00 32.80 110 LEU B O 1
ATOM 2142 N N . ARG B 1 114 ? 1.009 -46.685 -24.204 1.00 34.53 111 ARG B N 1
ATOM 2143 C CA . ARG B 1 114 ? 1.240 -47.675 -23.162 1.00 36.24 111 ARG B CA 1
ATOM 2144 C C . ARG B 1 114 ? 0.844 -49.042 -23.687 1.00 35.63 111 ARG B C 1
ATOM 2145 O O . ARG B 1 114 ? 1.698 -49.904 -23.878 1.00 40.85 111 ARG B O 1
ATOM 2151 N N . GLY B 1 115 ? -0.449 -49.210 -23.955 1.00 33.83 112 GLY B N 1
ATOM 2152 C CA . GLY B 1 115 ? -0.957 -50.488 -24.412 1.00 35.12 112 GLY B CA 1
ATOM 2153 C C . GLY B 1 115 ? -0.798 -50.691 -25.918 1.00 36.87 112 GLY B C 1
ATOM 2154 O O . GLY B 1 115 ? -1.754 -51.097 -26.573 1.00 38.16 112 GLY B O 1
ATOM 2155 N N . ALA B 1 116 ? 0.415 -50.466 -26.450 1.00 37.89 113 ALA B N 1
ATOM 2156 C CA . ALA B 1 116 ? 0.661 -50.584 -27.878 1.00 38.54 113 ALA B CA 1
ATOM 2157 C C . ALA B 1 116 ? 0.982 -52.038 -28.230 1.00 42.63 113 ALA B C 1
ATOM 2158 O O . ALA B 1 116 ? 1.486 -52.333 -29.312 1.00 43.78 113 ALA B O 1
ATOM 2160 N N . GLY B 1 117 ? 0.671 -52.950 -27.306 1.00 48.04 114 GLY B N 1
ATOM 2161 C CA . GLY B 1 117 ? 0.678 -54.373 -27.595 1.00 54.86 114 GLY B CA 1
ATOM 2162 C C . GLY B 1 117 ? -0.575 -54.756 -28.375 1.00 60.84 114 GLY B C 1
ATOM 2163 O O . GLY B 1 117 ? -0.470 -55.323 -29.459 1.00 63.89 114 GLY B O 1
ATOM 2164 N N . TYR B 1 118 ? -1.749 -54.427 -27.806 1.00 64.37 115 TYR B N 1
ATOM 2165 C CA . TYR B 1 118 ? -3.006 -54.480 -28.538 1.00 67.64 115 TYR B CA 1
ATOM 2166 C C . TYR B 1 118 ? -3.130 -53.180 -29.333 1.00 69.76 115 TYR B C 1
ATOM 2167 O O . TYR B 1 118 ? -3.252 -52.108 -28.746 1.00 77.47 115 TYR B O 1
ATOM 2169 N N . GLY B 1 119 ? -3.088 -53.283 -30.670 1.00 67.53 116 GLY B N 1
ATOM 2170 C CA . GLY B 1 119 ? -2.998 -52.125 -31.551 1.00 59.39 116 GLY B CA 1
ATOM 2171 C C . GLY B 1 119 ? -1.550 -51.879 -31.965 1.00 52.97 116 GLY B C 1
ATOM 2172 O O . GLY B 1 119 ? -0.631 -52.103 -31.180 1.00 54.90 116 GLY B O 1
ATOM 2173 N N . ASP B 1 120 ? -1.324 -51.440 -33.206 1.00 47.63 117 ASP B N 1
ATOM 2174 C CA . ASP B 1 120 ? 0.054 -51.413 -33.670 1.00 44.61 117 ASP B CA 1
ATOM 2175 C C . ASP B 1 120 ? 0.640 -50.002 -33.739 1.00 40.34 117 ASP B C 1
ATOM 2176 O O . ASP B 1 120 ? -0.072 -49.010 -33.885 1.00 39.25 117 ASP B O 1
ATOM 2181 N N . VAL B 1 121 ? 1.979 -49.967 -33.676 1.00 36.00 118 VAL B N 1
ATOM 2182 C CA . VAL B 1 121 ? 2.792 -48.775 -33.511 1.00 35.97 118 VAL B CA 1
ATOM 2183 C C . VAL B 1 121 ? 2.744 -47.933 -34.783 1.00 36.42 118 VAL B C 1
ATOM 2184 O O . VAL B 1 121 ? 2.915 -46.715 -34.726 1.00 40.26 118 VAL B O 1
ATOM 2188 N N . ALA B 1 122 ? 2.531 -48.576 -35.931 1.00 34.79 119 ALA B N 1
ATOM 2189 C CA . ALA B 1 122 ? 2.585 -47.847 -37.189 1.00 33.01 119 ALA B CA 1
ATOM 2190 C C . ALA B 1 122 ? 1.423 -46.863 -37.245 1.00 31.54 119 ALA B C 1
ATOM 2191 O O . ALA B 1 122 ? 1.597 -45.705 -37.621 1.00 31.54 119 ALA B O 1
ATOM 2193 N N . ALA B 1 123 ? 0.249 -47.341 -36.822 1.00 29.85 120 ALA B N 1
ATOM 2194 C CA . ALA B 1 123 ? -0.966 -46.551 -36.825 1.00 28.50 120 ALA B CA 1
ATOM 2195 C C . ALA B 1 123 ? -0.849 -45.405 -35.826 1.00 29.24 120 ALA B C 1
ATOM 2196 O O . ALA B 1 123 ? -1.442 -44.345 -36.024 1.00 33.31 120 ALA B O 1
ATOM 2198 N N . LEU B 1 124 ? -0.113 -45.638 -34.733 1.00 27.04 121 LEU B N 1
ATOM 2199 C CA . LEU B 1 124 ? -0.031 -44.634 -33.689 1.00 25.18 121 LEU B CA 1
ATOM 2200 C C . LEU B 1 124 ? 0.987 -43.591 -34.109 1.00 24.75 121 LEU B C 1
ATOM 2201 O O . LEU B 1 124 ? 0.842 -42.421 -33.785 1.00 27.78 121 LEU B O 1
ATOM 2206 N N . TYR B 1 125 ? 2.003 -44.035 -34.841 1.00 23.91 122 TYR B N 1
ATOM 2207 C CA . TYR B 1 125 ? 3.061 -43.145 -35.290 1.00 22.98 122 TYR B CA 1
ATOM 2208 C C . TYR B 1 125 ? 2.450 -42.001 -36.095 1.00 22.74 122 TYR B C 1
ATOM 2209 O O . TYR B 1 125 ? 2.837 -40.847 -35.960 1.00 22.47 122 TYR B O 1
ATOM 2218 N N . THR B 1 126 ? 1.451 -42.342 -36.902 1.00 22.42 123 THR B N 1
ATOM 2219 C CA . THR B 1 126 ? 0.870 -41.391 -37.823 1.00 21.96 123 THR B CA 1
ATOM 2220 C C . THR B 1 126 ? 0.041 -40.398 -37.024 1.00 22.35 123 THR B C 1
ATOM 2221 O O . THR B 1 126 ? -0.118 -39.261 -37.445 1.00 22.71 123 THR B O 1
ATOM 2225 N N . GLN B 1 127 ? -0.466 -40.839 -35.867 1.00 22.54 124 GLN B N 1
ATOM 2226 C CA . GLN B 1 127 ? -1.286 -39.992 -35.018 1.00 23.24 124 GLN B CA 1
ATOM 2227 C C . GLN B 1 127 ? -0.408 -39.000 -34.272 1.00 22.89 124 GLN B C 1
ATOM 2228 O O . GLN B 1 127 ? -0.830 -37.878 -33.992 1.00 23.74 124 GLN B O 1
ATOM 2234 N N . VAL B 1 128 ? 0.803 -39.458 -33.948 1.00 21.34 125 VAL B N 1
ATOM 2235 C CA . VAL B 1 128 ? 1.805 -38.631 -33.309 1.00 21.31 125 VAL B CA 1
ATOM 2236 C C . VAL B 1 128 ? 2.266 -37.553 -34.293 1.00 21.20 125 VAL B C 1
ATOM 2237 O O . VAL B 1 128 ? 2.401 -36.396 -33.922 1.00 21.97 125 VAL B O 1
ATOM 2241 N N . THR B 1 129 ? 2.454 -37.910 -35.565 1.00 20.43 126 THR B N 1
ATOM 2242 C CA . THR B 1 129 ? 2.960 -36.947 -36.530 1.00 19.85 126 THR B CA 1
ATOM 2243 C C . THR B 1 129 ? 1.838 -36.003 -36.964 1.00 20.30 126 THR B C 1
ATOM 2244 O O . THR B 1 129 ? 2.079 -34.832 -37.247 1.00 21.17 126 THR B O 1
ATOM 2248 N N . ALA B 1 130 ? 0.604 -36.508 -36.987 1.00 20.34 127 ALA B N 1
ATOM 2249 C CA . ALA B 1 130 ? -0.553 -35.692 -37.309 1.00 21.54 127 ALA B CA 1
ATOM 2250 C C . ALA B 1 130 ? -0.787 -34.663 -36.202 1.00 23.79 127 ALA B C 1
ATOM 2251 O O . ALA B 1 130 ? -1.123 -33.513 -36.484 1.00 25.62 127 ALA B O 1
ATOM 2253 N N . LEU B 1 131 ? -0.614 -35.077 -34.939 1.00 25.26 128 LEU B N 1
ATOM 2254 C CA . LEU B 1 131 ? -0.914 -34.200 -33.822 1.00 26.12 128 LEU B CA 1
ATOM 2255 C C . LEU B 1 131 ? 0.166 -33.131 -33.712 1.00 27.92 128 LEU B C 1
ATOM 2256 O O . LEU B 1 131 ? -0.110 -31.994 -33.332 1.00 29.00 128 LEU B O 1
ATOM 2261 N N . ARG B 1 132 ? 1.403 -33.519 -34.029 1.00 27.86 129 ARG B N 1
ATOM 2262 C CA . ARG B 1 132 ? 2.524 -32.603 -33.965 1.00 27.80 129 ARG B CA 1
ATOM 2263 C C . ARG B 1 132 ? 2.306 -31.483 -34.975 1.00 29.00 129 ARG B C 1
ATOM 2264 O O . ARG B 1 132 ? 2.659 -30.338 -34.718 1.00 31.80 129 ARG B O 1
ATOM 2272 N N . ALA B 1 133 ? 1.702 -31.826 -36.118 1.00 28.29 130 ALA B N 1
ATOM 2273 C CA . ALA B 1 133 ? 1.468 -30.874 -37.189 1.00 26.66 130 ALA B CA 1
ATOM 2274 C C . ALA B 1 133 ? 0.408 -29.863 -36.766 1.00 26.11 130 ALA B C 1
ATOM 2275 O O . ALA B 1 133 ? 0.381 -28.739 -37.257 1.00 24.37 130 ALA B O 1
ATOM 2277 N N . GLU B 1 134 ? -0.469 -30.288 -35.852 1.00 28.49 131 GLU B N 1
ATOM 2278 C CA . GLU B 1 134 ? -1.537 -29.442 -35.347 1.00 30.82 131 GLU B CA 1
ATOM 2279 C C . GLU B 1 134 ? -0.987 -28.466 -34.310 1.00 29.87 131 GLU B C 1
ATOM 2280 O O . GLU B 1 134 ? -1.459 -27.335 -34.210 1.00 28.25 131 GLU B O 1
ATOM 2286 N N . ARG B 1 135 ? 0.008 -28.935 -33.541 1.00 29.22 132 ARG B N 1
ATOM 2287 C CA . ARG B 1 135 ? 0.650 -28.130 -32.519 1.00 28.21 132 ARG B CA 1
ATOM 2288 C C . ARG B 1 135 ? 1.437 -26.994 -33.172 1.00 28.32 132 ARG B C 1
ATOM 2289 O O . ARG B 1 135 ? 1.591 -25.921 -32.590 1.00 28.79 132 ARG B O 1
ATOM 2297 N N . VAL B 1 136 ? 1.901 -27.243 -34.398 1.00 28.59 133 VAL B N 1
ATOM 2298 C CA . VAL B 1 136 ? 2.625 -26.261 -35.187 1.00 30.99 133 VAL B CA 1
ATOM 2299 C C . VAL B 1 136 ? 1.661 -25.169 -35.667 1.00 33.08 133 VAL B C 1
ATOM 2300 O O . VAL B 1 136 ? 2.028 -23.998 -35.755 1.00 35.92 133 VAL B O 1
ATOM 2304 N N . LYS B 1 137 ? 0.420 -25.563 -35.971 1.00 32.66 134 LYS B N 1
ATOM 2305 C CA . LYS B 1 137 ? -0.592 -24.598 -36.350 1.00 30.98 134 LYS B CA 1
ATOM 2306 C C . LYS B 1 137 ? -0.914 -23.743 -35.134 1.00 30.91 134 LYS B C 1
ATOM 2307 O O . LYS B 1 137 ? -1.056 -22.530 -35.266 1.00 33.99 134 LYS B O 1
ATOM 2313 N N . SER B 1 138 ? -1.017 -24.389 -33.963 1.00 29.18 135 SER B N 1
ATOM 2314 C CA . SER B 1 138 ? -1.299 -23.714 -32.704 1.00 27.66 135 SER B CA 1
ATOM 2315 C C . SER B 1 138 ? -0.185 -22.722 -32.394 1.00 26.50 135 SER B C 1
ATOM 2316 O O . SER B 1 138 ? -0.468 -21.571 -32.078 1.00 25.82 135 SER B O 1
ATOM 2319 N N . LEU B 1 139 ? 1.066 -23.192 -32.499 1.00 24.65 136 LEU B N 1
ATOM 2320 C CA . LEU B 1 139 ? 2.219 -22.372 -32.176 1.00 25.59 136 LEU B CA 1
ATOM 2321 C C . LEU B 1 139 ? 2.331 -21.252 -33.206 1.00 27.18 136 LEU B C 1
ATOM 2322 O O . LEU B 1 139 ? 2.553 -20.098 -32.849 1.00 28.81 136 LEU B O 1
ATOM 2327 N N . ASP B 1 140 ? 2.151 -21.597 -34.484 1.00 27.61 137 ASP B N 1
ATOM 2328 C CA . ASP B 1 140 ? 2.244 -20.614 -35.548 1.00 28.92 137 ASP B CA 1
ATOM 2329 C C . ASP B 1 140 ? 1.223 -19.505 -35.336 1.00 30.79 137 ASP B C 1
ATOM 2330 O O . ASP B 1 140 ? 1.473 -18.367 -35.720 1.00 33.53 137 ASP B O 1
ATOM 2335 N N . THR B 1 141 ? 0.083 -19.840 -34.719 1.00 32.34 138 THR B N 1
ATOM 2336 C CA . THR B 1 141 ? -0.957 -18.869 -34.399 1.00 31.01 138 THR B CA 1
ATOM 2337 C C . THR B 1 141 ? -0.493 -17.958 -33.264 1.00 30.67 138 THR B C 1
ATOM 2338 O O . THR B 1 141 ? -0.663 -16.745 -33.338 1.00 31.65 138 THR B O 1
ATOM 2342 N N . TYR B 1 142 ? 0.085 -18.564 -32.219 1.00 30.76 139 TYR B N 1
ATOM 2343 C CA . TYR B 1 142 ? 0.538 -17.856 -31.037 1.00 31.40 139 TYR B CA 1
ATOM 2344 C C . TYR B 1 142 ? 1.724 -16.979 -31.406 1.00 32.78 139 TYR B C 1
ATOM 2345 O O . TYR B 1 142 ? 1.899 -15.888 -30.859 1.00 32.79 139 TYR B O 1
ATOM 2354 N N . ARG B 1 143 ? 2.553 -17.501 -32.315 1.00 34.32 140 ARG B N 1
ATOM 2355 C CA . ARG B 1 143 ? 3.758 -16.818 -32.753 1.00 37.83 140 ARG B CA 1
ATOM 2356 C C . ARG B 1 143 ? 3.374 -15.547 -33.514 1.00 37.56 140 ARG B C 1
ATOM 2357 O O . ARG B 1 143 ? 4.131 -14.568 -33.542 1.00 35.10 140 ARG B O 1
ATOM 2364 N N . GLY B 1 144 ? 2.186 -15.593 -34.131 1.00 37.03 141 GLY B N 1
ATOM 2365 C CA . GLY B 1 144 ? 1.634 -14.459 -34.848 1.00 40.05 141 GLY B CA 1
ATOM 2366 C C . GLY B 1 144 ? 1.112 -13.391 -33.893 1.00 40.17 141 GLY B C 1
ATOM 2367 O O . GLY B 1 144 ? 1.326 -12.205 -34.110 1.00 42.94 141 GLY B O 1
ATOM 2368 N N . ILE B 1 145 ? 0.422 -13.828 -32.839 1.00 39.45 142 ILE B N 1
ATOM 2369 C CA . ILE B 1 145 ? -0.168 -12.922 -31.870 1.00 43.08 142 ILE B CA 1
ATOM 2370 C C . ILE B 1 145 ? 0.960 -12.228 -31.113 1.00 46.57 142 ILE B C 1
ATOM 2371 O O . ILE B 1 145 ? 0.830 -11.069 -30.729 1.00 46.06 142 ILE B O 1
ATOM 2376 N N . GLU B 1 146 ? 2.072 -12.949 -30.930 1.00 52.19 143 GLU B N 1
ATOM 2377 C CA . GLU B 1 146 ? 3.219 -12.405 -30.226 1.00 58.49 143 GLU B CA 1
ATOM 2378 C C . GLU B 1 146 ? 3.763 -11.212 -31.012 1.00 61.88 143 GLU B C 1
ATOM 2379 O O . GLU B 1 146 ? 3.822 -10.098 -30.504 1.00 63.30 143 GLU B O 1
ATOM 2385 N N . LYS B 1 147 ? 4.128 -11.460 -32.275 1.00 65.98 144 LYS B N 1
ATOM 2386 C CA . LYS B 1 147 ? 4.787 -10.452 -33.090 1.00 64.30 144 LYS B CA 1
ATOM 2387 C C . LYS B 1 147 ? 3.798 -9.342 -33.443 1.00 62.60 144 LYS B C 1
ATOM 2388 O O . LYS B 1 147 ? 4.203 -8.193 -33.566 1.00 69.65 144 LYS B O 1
ATOM 2390 N N . ARG B 1 148 ? 2.512 -9.680 -33.597 1.00 55.81 145 ARG B N 1
ATOM 2391 C CA . ARG B 1 148 ? 1.536 -8.704 -34.061 1.00 53.05 145 ARG B CA 1
ATOM 2392 C C . ARG B 1 148 ? 0.844 -8.008 -32.890 1.00 52.91 145 ARG B C 1
ATOM 2393 O O . ARG B 1 148 ? 0.041 -7.107 -33.116 1.00 52.53 145 ARG B O 1
ATOM 2398 N N . THR B 1 149 ? 1.130 -8.420 -31.649 1.00 51.95 146 THR B N 1
ATOM 2399 C CA . THR B 1 149 ? 0.487 -7.832 -30.478 1.00 49.92 146 THR B CA 1
ATOM 2400 C C . THR B 1 149 ? 1.534 -7.387 -29.458 1.00 50.04 146 THR B C 1
ATOM 2401 O O . THR B 1 149 ? 1.338 -6.396 -28.761 1.00 51.15 146 THR B O 1
ATOM 2405 N N . PHE B 1 150 ? 2.637 -8.135 -29.357 1.00 50.55 147 PHE B N 1
ATOM 2406 C CA . PHE B 1 150 ? 3.650 -7.848 -28.353 1.00 48.98 147 PHE B CA 1
ATOM 2407 C C . PHE B 1 150 ? 5.022 -7.711 -29.011 1.00 50.18 147 PHE B C 1
ATOM 2408 O O . PHE B 1 150 ? 6.014 -8.259 -28.522 1.00 44.76 147 PHE B O 1
ATOM 2416 N N . ALA B 1 151 ? 5.059 -6.964 -30.123 1.00 56.34 148 ALA B N 1
ATOM 2417 C CA . ALA B 1 151 ? 6.306 -6.605 -30.776 1.00 62.44 148 ALA B CA 1
ATOM 2418 C C . ALA B 1 151 ? 7.095 -5.704 -29.831 1.00 69.66 148 ALA B C 1
ATOM 2419 O O . ALA B 1 151 ? 6.529 -4.774 -29.263 1.00 75.10 148 ALA B O 1
ATOM 2421 N N . ASP B 1 152 ? 8.389 -6.008 -29.658 1.00 76.72 149 ASP B N 1
ATOM 2422 C CA . ASP B 1 152 ? 9.229 -5.458 -28.596 1.00 83.97 149 ASP B CA 1
ATOM 2423 C C . ASP B 1 152 ? 8.665 -5.781 -27.211 1.00 87.27 149 ASP B C 1
ATOM 2424 O O . ASP B 1 152 ? 7.889 -5.006 -26.642 1.00 84.96 149 ASP B O 1
ATOM 2429 N N . PRO B 1 153 ? 9.105 -6.905 -26.602 1.00 85.71 150 PRO B N 1
ATOM 2430 C CA . PRO B 1 153 ? 8.518 -7.384 -25.356 1.00 85.14 150 PRO B CA 1
ATOM 2431 C C . PRO B 1 153 ? 9.176 -6.838 -24.092 1.00 87.03 150 PRO B C 1
ATOM 2432 O O . PRO B 1 153 ? 9.173 -7.527 -23.076 1.00 95.96 150 PRO B O 1
ATOM 2436 N N . SER B 1 154 ? 9.735 -5.620 -24.148 1.00 84.34 151 SER B N 1
ATOM 2437 C CA . SER B 1 154 ? 10.453 -5.095 -22.994 1.00 79.97 151 SER B CA 1
ATOM 2438 C C . SER B 1 154 ? 9.766 -3.856 -22.432 1.00 74.49 151 SER B C 1
ATOM 2439 O O . SER B 1 154 ? 10.111 -3.409 -21.341 1.00 68.82 151 SER B O 1
ATOM 2442 N N . ALA B 1 155 ? 8.779 -3.342 -23.176 1.00 73.80 152 ALA B N 1
ATOM 2443 C CA . ALA B 1 155 ? 8.107 -2.098 -22.834 1.00 72.07 152 ALA B CA 1
ATOM 2444 C C . ALA B 1 155 ? 6.785 -2.376 -22.123 1.00 69.86 152 ALA B C 1
ATOM 2445 O O . ALA B 1 155 ? 5.990 -1.462 -21.917 1.00 67.03 152 ALA B O 1
ATOM 2447 N N . LEU B 1 156 ? 6.558 -3.646 -21.764 1.00 66.76 153 LEU B N 1
ATOM 2448 C CA . LEU B 1 156 ? 5.287 -4.080 -21.212 1.00 62.67 153 LEU B CA 1
ATOM 2449 C C . LEU B 1 156 ? 5.271 -3.801 -19.710 1.00 62.54 153 LEU B C 1
ATOM 2450 O O . LEU B 1 156 ? 6.288 -3.967 -19.039 1.00 57.35 153 LEU B O 1
ATOM 2455 N N . ASP B 1 157 ? 4.105 -3.382 -19.193 1.00 65.78 154 ASP B N 1
ATOM 2456 C CA . ASP B 1 157 ? 4.014 -2.740 -17.887 1.00 66.85 154 ASP B CA 1
ATOM 2457 C C . ASP B 1 157 ? 3.158 -3.538 -16.903 1.00 68.70 154 ASP B C 1
ATOM 2458 O O . ASP B 1 157 ? 3.689 -4.075 -15.932 1.00 71.89 154 ASP B O 1
ATOM 2462 N N . GLY B 1 158 ? 1.841 -3.575 -17.144 1.00 64.25 155 GLY B N 1
ATOM 2463 C CA . GLY B 1 158 ? 0.902 -4.214 -16.237 1.00 59.03 155 GLY B CA 1
ATOM 2464 C C . GLY B 1 158 ? 0.044 -5.232 -16.976 1.00 58.02 155 GLY B C 1
ATOM 2465 O O . GLY B 1 158 ? 0.495 -6.331 -17.277 1.00 61.33 155 GLY B O 1
ATOM 2466 N N . ALA B 1 159 ? -1.190 -4.847 -17.299 1.00 54.15 156 ALA B N 1
ATOM 2467 C CA . ALA B 1 159 ? -2.100 -5.765 -17.960 1.00 54.29 156 ALA B CA 1
ATOM 2468 C C . ALA B 1 159 ? -1.469 -6.291 -19.250 1.00 55.86 156 ALA B C 1
ATOM 2469 O O . ALA B 1 159 ? -1.571 -7.476 -19.560 1.00 58.29 156 ALA B O 1
ATOM 2471 N N . ALA B 1 160 ? -0.792 -5.409 -19.991 1.00 52.78 157 ALA B N 1
ATOM 2472 C CA . ALA B 1 160 ? -0.184 -5.804 -21.248 1.00 49.06 157 ALA B CA 1
ATOM 2473 C C . ALA B 1 160 ? 0.854 -6.906 -21.011 1.00 48.33 157 ALA B C 1
ATOM 2474 O O . ALA B 1 160 ? 0.939 -7.866 -21.783 1.00 53.09 157 ALA B O 1
ATOM 2476 N N . LEU B 1 161 ? 1.641 -6.770 -19.936 1.00 40.42 158 LEU B N 1
ATOM 2477 C CA . LEU B 1 161 ? 2.688 -7.736 -19.647 1.00 35.37 158 LEU B CA 1
ATOM 2478 C C . LEU B 1 161 ? 2.087 -9.011 -19.068 1.00 34.44 158 LEU B C 1
ATOM 2479 O O . LEU B 1 161 ? 2.622 -10.093 -19.263 1.00 32.92 158 LEU B O 1
ATOM 2484 N N . HIS B 1 162 ? 0.986 -8.883 -18.334 1.00 35.46 159 HIS B N 1
ATOM 2485 C CA . HIS B 1 162 ? 0.364 -10.065 -17.764 1.00 37.15 159 HIS B CA 1
ATOM 2486 C C . HIS B 1 162 ? -0.160 -10.944 -18.896 1.00 38.04 159 HIS B C 1
ATOM 2487 O O . HIS B 1 162 ? -0.053 -12.165 -18.839 1.00 40.62 159 HIS B O 1
ATOM 2494 N N . GLN B 1 163 ? -0.678 -10.290 -19.940 1.00 36.43 160 GLN B N 1
ATOM 2495 C CA . GLN B 1 163 ? -1.230 -10.965 -21.095 1.00 35.40 160 GLN B CA 1
ATOM 2496 C C . GLN B 1 163 ? -0.121 -11.650 -21.885 1.00 33.89 160 GLN B C 1
ATOM 2497 O O . GLN B 1 163 ? -0.341 -12.728 -22.440 1.00 35.39 160 GLN B O 1
ATOM 2503 N N . TYR B 1 164 ? 1.046 -11.001 -21.938 1.00 31.47 161 TYR B N 1
ATOM 2504 C CA . TYR B 1 164 ? 2.177 -11.506 -22.698 1.00 30.53 161 TYR B CA 1
ATOM 2505 C C . TYR B 1 164 ? 2.678 -12.801 -22.063 1.00 28.71 161 TYR B C 1
ATOM 2506 O O . TYR B 1 164 ? 2.929 -13.795 -22.743 1.00 27.90 161 TYR B O 1
ATOM 2515 N N . LEU B 1 165 ? 2.821 -12.741 -20.739 1.00 27.20 162 LEU B N 1
ATOM 2516 C CA . LEU B 1 165 ? 3.287 -13.847 -19.924 1.00 26.77 162 LEU B CA 1
ATOM 2517 C C . LEU B 1 165 ? 2.356 -15.046 -20.099 1.00 24.88 162 LEU B C 1
ATOM 2518 O O . LEU B 1 165 ? 2.812 -16.191 -20.131 1.00 23.66 162 LEU B O 1
ATOM 2523 N N . VAL B 1 166 ? 1.048 -14.762 -20.175 1.00 22.56 163 VAL B N 1
ATOM 2524 C CA . VAL B 1 166 ? 0.043 -15.805 -20.286 1.00 21.23 163 VAL B CA 1
ATOM 2525 C C . VAL B 1 166 ? 0.173 -16.466 -21.650 1.00 21.75 163 VAL B C 1
ATOM 2526 O O . VAL B 1 166 ? 0.049 -17.683 -21.758 1.00 21.54 163 VAL B O 1
ATOM 2530 N N . LEU B 1 167 ? 0.445 -15.645 -22.673 1.00 23.27 164 LEU B N 1
ATOM 2531 C CA . LEU B 1 167 ? 0.648 -16.117 -24.036 1.00 23.09 164 LEU B CA 1
ATOM 2532 C C . LEU B 1 167 ? 1.906 -16.970 -24.093 1.00 23.45 164 LEU B C 1
ATOM 2533 O O . LEU B 1 167 ? 1.979 -17.929 -24.853 1.00 23.19 164 LEU B O 1
ATOM 2538 N N . ARG B 1 168 ? 2.880 -16.591 -23.267 1.00 25.37 165 ARG B N 1
ATOM 2539 C CA . ARG B 1 168 ? 4.153 -17.279 -23.172 1.00 26.71 165 ARG B CA 1
ATOM 2540 C C . ARG B 1 168 ? 3.975 -18.655 -22.537 1.00 27.03 165 ARG B C 1
ATOM 2541 O O . ARG B 1 168 ? 4.769 -19.544 -22.797 1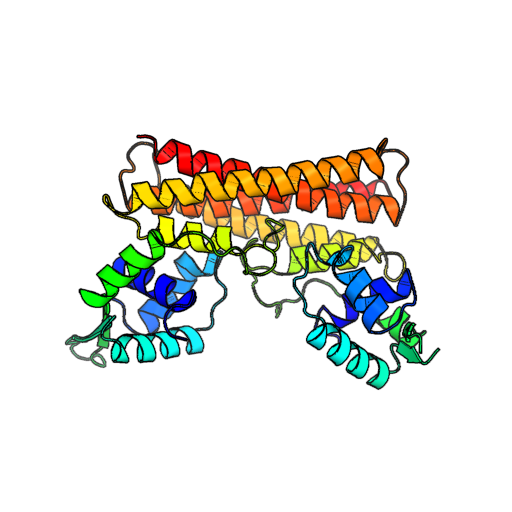.00 26.77 165 ARG B O 1
ATOM 2549 N N . GLY B 1 169 ? 2.929 -18.833 -21.725 1.00 27.49 166 GLY B N 1
ATOM 2550 C CA . GLY B 1 169 ? 2.640 -20.142 -21.152 1.00 28.76 166 GLY B CA 1
ATOM 2551 C C . GLY B 1 169 ? 2.095 -21.100 -22.211 1.00 29.97 166 GLY B C 1
ATOM 2552 O O . GLY B 1 169 ? 2.437 -22.285 -22.246 1.00 30.40 166 GLY B O 1
ATOM 2553 N N . GLY B 1 170 ? 1.246 -20.548 -23.084 1.00 28.52 167 GLY B N 1
ATOM 2554 C CA . GLY B 1 170 ? 0.677 -21.297 -24.187 1.00 27.35 167 GLY B CA 1
ATOM 2555 C C . GLY B 1 170 ? 1.745 -21.637 -25.220 1.00 26.76 167 GLY B C 1
ATOM 2556 O O . GLY B 1 170 ? 1.739 -22.735 -25.783 1.00 26.95 167 GLY B O 1
ATOM 2557 N N . ILE B 1 171 ? 2.665 -20.684 -25.429 1.00 26.04 168 ILE B N 1
ATOM 2558 C CA . ILE B 1 171 ? 3.765 -20.855 -26.366 1.00 26.49 168 ILE B CA 1
ATOM 2559 C C . ILE B 1 171 ? 4.669 -21.993 -25.888 1.00 26.92 168 ILE B C 1
ATOM 2560 O O . ILE B 1 171 ? 5.146 -22.798 -26.686 1.00 26.87 168 ILE B O 1
ATOM 2565 N N . ARG B 1 172 ? 4.881 -22.066 -24.573 1.00 27.03 169 ARG B N 1
ATOM 2566 C CA . ARG B 1 172 ? 5.744 -23.077 -23.992 1.00 28.18 169 ARG B CA 1
ATOM 2567 C C . ARG B 1 172 ? 5.100 -24.451 -24.125 1.00 28.08 169 ARG B C 1
ATOM 2568 O O . ARG B 1 172 ? 5.788 -25.429 -24.430 1.00 30.25 169 ARG B O 1
ATOM 2576 N N . ALA B 1 173 ? 3.788 -24.511 -23.866 1.00 27.15 170 ALA B N 1
ATOM 2577 C CA . ALA B 1 173 ? 3.052 -25.764 -23.887 1.00 26.15 170 ALA B CA 1
ATOM 2578 C C . ALA B 1 173 ? 3.101 -26.361 -25.287 1.00 26.18 170 ALA B C 1
ATOM 2579 O O . ALA B 1 173 ? 3.302 -27.564 -25.433 1.00 25.90 170 ALA B O 1
ATOM 2581 N N . GLU B 1 174 ? 2.932 -25.500 -26.300 1.00 27.03 171 GLU B N 1
ATOM 2582 C CA . GLU B 1 174 ? 2.922 -25.946 -27.680 1.00 27.45 171 GLU B CA 1
ATOM 2583 C C . GLU B 1 174 ? 4.285 -26.522 -28.028 1.00 27.78 171 GLU B C 1
ATOM 2584 O O . GLU B 1 174 ? 4.378 -27.561 -28.678 1.00 30.39 171 GLU B O 1
ATOM 2590 N N . GLU B 1 175 ? 5.336 -25.833 -27.585 1.00 27.95 172 GLU B N 1
ATOM 2591 C CA . GLU B 1 175 ? 6.695 -26.267 -27.853 1.00 26.65 172 GLU B CA 1
ATOM 2592 C C . GLU B 1 175 ? 6.909 -27.588 -27.133 1.00 27.51 172 GLU B C 1
ATOM 2593 O O . GLU B 1 175 ? 7.434 -28.528 -27.727 1.00 29.69 172 GLU B O 1
ATOM 2599 N N . SER B 1 176 ? 6.444 -27.651 -25.876 1.00 27.81 173 SER B N 1
ATOM 2600 C CA . SER B 1 176 ? 6.619 -28.822 -25.032 1.00 26.52 173 SER B CA 1
ATOM 2601 C C . SER B 1 176 ? 5.998 -30.049 -25.694 1.00 27.03 173 SER B C 1
ATOM 2602 O O . SER B 1 176 ? 6.615 -31.115 -25.728 1.00 26.84 173 SER B O 1
ATOM 2605 N N . ALA B 1 177 ? 4.784 -29.862 -26.231 1.00 27.40 174 ALA B N 1
ATOM 2606 C CA . ALA B 1 177 ? 4.023 -30.924 -26.871 1.00 25.27 174 ALA B CA 1
ATOM 2607 C C . ALA B 1 177 ? 4.766 -31.426 -28.101 1.00 25.14 174 ALA B C 1
ATOM 2608 O O . ALA B 1 177 ? 4.882 -32.640 -28.293 1.00 26.04 174 ALA B O 1
ATOM 2610 N N . ILE B 1 178 ? 5.264 -30.481 -28.915 1.00 23.69 175 ILE B N 1
ATOM 2611 C CA . ILE B 1 178 ? 5.965 -30.821 -30.143 1.00 23.78 175 ILE B CA 1
ATOM 2612 C C . ILE B 1 178 ? 7.217 -31.610 -29.772 1.00 23.98 175 ILE B C 1
ATOM 2613 O O . ILE B 1 178 ? 7.540 -32.604 -30.406 1.00 24.73 175 ILE B O 1
ATOM 2618 N N . ASP B 1 179 ? 7.891 -31.183 -28.708 1.00 24.71 176 ASP B N 1
ATOM 2619 C CA . ASP B 1 179 ? 9.150 -31.795 -28.328 1.00 27.30 176 ASP B CA 1
ATOM 2620 C C . ASP B 1 179 ? 8.950 -33.234 -27.865 1.00 27.24 176 ASP B C 1
ATOM 2621 O O . ASP B 1 179 ? 9.747 -34.109 -28.183 1.00 26.74 176 ASP B O 1
ATOM 2626 N N . TRP B 1 180 ? 7.880 -33.463 -27.109 1.00 27.76 177 TRP B N 1
ATOM 2627 C CA . TRP B 1 180 ? 7.549 -34.801 -26.654 1.00 28.06 177 TRP B CA 1
ATOM 2628 C C . TRP B 1 180 ? 7.102 -35.651 -27.843 1.00 27.91 177 TRP B C 1
ATOM 2629 O O . TRP B 1 180 ? 7.521 -36.794 -27.981 1.00 28.10 177 TRP B O 1
ATOM 2640 N N . LEU B 1 181 ? 6.287 -35.059 -28.722 1.00 28.12 178 LEU B N 1
ATOM 2641 C CA . LEU B 1 181 ? 5.746 -35.741 -29.889 1.00 28.35 178 LEU B CA 1
ATOM 2642 C C . LEU B 1 181 ? 6.877 -36.154 -30.827 1.00 29.14 178 LEU B C 1
ATOM 2643 O O . LEU B 1 181 ? 6.763 -37.149 -31.546 1.00 30.55 178 LEU B O 1
ATOM 2648 N N . ASP B 1 182 ? 7.975 -35.391 -30.781 1.00 29.37 179 ASP B N 1
ATOM 2649 C CA . ASP B 1 182 ? 9.159 -35.658 -31.579 1.00 28.84 179 ASP B CA 1
ATOM 2650 C C . ASP B 1 182 ? 9.959 -36.807 -30.978 1.00 28.55 179 ASP B C 1
ATOM 2651 O O . ASP B 1 182 ? 10.483 -37.662 -31.688 1.00 26.46 179 ASP B O 1
ATOM 2656 N N . GLU B 1 183 ? 10.056 -36.786 -29.650 1.00 30.03 180 GLU B N 1
ATOM 2657 C CA . GLU B 1 183 ? 10.733 -37.793 -28.857 1.00 30.25 180 GLU B CA 1
ATOM 2658 C C . GLU B 1 183 ? 9.993 -39.121 -29.000 1.00 29.62 180 GLU B C 1
ATOM 2659 O O . GLU B 1 183 ? 10.611 -40.183 -28.999 1.00 30.94 180 GLU B O 1
ATOM 2665 N N . VAL B 1 184 ? 8.662 -39.040 -29.109 1.00 28.02 181 VAL B N 1
ATOM 2666 C CA . VAL B 1 184 ? 7.814 -40.207 -29.254 1.00 28.06 181 VAL B CA 1
ATOM 2667 C C . VAL B 1 184 ? 8.003 -40.754 -30.665 1.00 28.22 181 VAL B C 1
ATOM 2668 O O . VAL B 1 184 ? 8.162 -41.949 -30.842 1.00 27.08 181 VAL B O 1
ATOM 2672 N N . ALA B 1 185 ? 7.995 -39.856 -31.652 1.00 30.48 182 ALA B N 1
ATOM 2673 C CA . ALA B 1 185 ? 8.052 -40.220 -33.059 1.00 32.49 182 ALA B CA 1
ATOM 2674 C C . ALA B 1 185 ? 9.418 -40.804 -33.392 1.00 33.85 182 ALA B C 1
ATOM 2675 O O . ALA B 1 185 ? 9.520 -41.692 -34.243 1.00 33.93 182 ALA B O 1
ATOM 2677 N N . GLU B 1 186 ? 10.455 -40.293 -32.712 1.00 35.98 183 GLU B N 1
ATOM 2678 C CA . GLU B 1 186 ? 11.811 -40.753 -32.962 1.00 36.10 183 GLU B CA 1
ATOM 2679 C C . GLU B 1 186 ? 11.918 -42.183 -32.443 1.00 35.84 183 GLU B C 1
ATOM 2680 O O . GLU B 1 186 ? 12.372 -43.068 -33.167 1.00 35.16 183 GLU B O 1
ATOM 2682 N N . ALA B 1 187 ? 11.413 -42.397 -31.220 1.00 35.66 184 ALA B N 1
ATOM 2683 C CA . ALA B 1 187 ? 11.543 -43.676 -30.553 1.00 38.32 184 ALA B CA 1
ATOM 2684 C C . ALA B 1 187 ? 10.694 -44.741 -31.242 1.00 42.21 184 ALA B C 1
ATOM 2685 O O . ALA B 1 187 ? 10.966 -45.930 -31.081 1.00 49.40 184 ALA B O 1
ATOM 2687 N N . LEU B 1 188 ? 9.677 -44.317 -32.001 1.00 41.28 185 LEU B N 1
ATOM 2688 C CA . LEU B 1 188 ? 8.803 -45.257 -32.680 1.00 41.16 185 LEU B CA 1
ATOM 2689 C C . LEU B 1 188 ? 9.345 -45.600 -34.064 1.00 43.68 185 LEU B C 1
ATOM 2690 O O . LEU B 1 188 ? 8.773 -46.452 -34.741 1.00 43.45 185 LEU B O 1
ATOM 2695 N N . GLN B 1 189 ? 10.420 -44.921 -34.488 1.00 49.79 186 GLN B N 1
ATOM 2696 C CA . GLN B 1 189 ? 11.010 -45.167 -35.797 1.00 56.18 186 GLN B CA 1
ATOM 2697 C C . GLN B 1 189 ? 12.063 -46.270 -35.659 1.00 63.90 186 GLN B C 1
ATOM 2698 O O . GLN B 1 189 ? 12.125 -47.196 -36.476 1.00 64.71 186 GLN B O 1
ATOM 2704 N N . GLU B 1 190 ? 12.878 -46.162 -34.598 1.00 69.49 187 GLU B N 1
ATOM 2705 C CA . GLU B 1 190 ? 13.976 -47.084 -34.350 1.00 73.43 187 GLU B CA 1
ATOM 2706 C C . GLU B 1 190 ? 13.424 -48.442 -33.926 1.00 81.24 187 GLU B C 1
ATOM 2707 O O . GLU B 1 190 ? 14.149 -49.434 -33.956 1.00 88.04 187 GLU B O 1
ATOM 2709 N N . LYS B 1 191 ? 12.138 -48.466 -33.541 1.00 87.75 188 LYS B N 1
ATOM 2710 C CA . LYS B 1 191 ? 11.451 -49.674 -33.103 1.00 88.00 188 LYS B CA 1
ATOM 2711 C C . LYS B 1 191 ? 11.137 -50.555 -34.323 1.00 84.08 188 LYS B C 1
ATOM 2712 O O . LYS B 1 191 ? 10.971 -51.779 -34.117 1.00 76.89 188 LYS B O 1
#

InterPro domains:
  IPR005149 Transcription regulator PadR, N-terminal [PF03551] (7-80)
  IPR018309 Transcription regulator PadR, C-terminal [PF10400] (105-185)
  IPR036388 Winged helix-like DNA-binding domain superfamily [G3DSA:1.10.10.10] (1-88)
  IPR036390 Winged helix DNA-binding domain superfamily [SSF46785] (3-186)

Organism: Mycobacterium tuberculosis (strain ATCC 25618 / H37Rv) (NCBI:txid83332)

Sequence (371 aa):
PEFMALPHAILVSLSEQASSGYELARRFDRSIGYFWTATHQQIYRTLRVMENNNWVRATTVLQHGRPDKKVYAISDSGRAELARWIAEPLSPTRPGRGSALTDSSTRDIAVKLRGAGYGDVAALYTQVTALRAERVKSLDTYRGIEKRTFADPSALDGAALHQYLVLRGGIRAEESAIDWLDEVAEALQEPEFMALPHAILVSLSEQASSGYELARRFDRSIGYFWTATHQQIYRTLRVMENNNWVRATKVYAISDSGRAELARWIAEPLSPTRPGRGSALTDSSTRDIAVKLRGAGYGDVAALYTQVTALRAERVKSLDTYRGIEKRTFADPSALDGAALHQYLVLRGGIRAEESAIDWLDEVAEALQEK

Nearest PDB structures (foldseek):
  8ioi-assembly1_A  TM=1.005E+00  e=4.261E-30  Mycobacterium tuberculosis H37Rv
  8ioi-assembly1_B  TM=9.626E-01  e=3.054E-23  Mycobacterium tuberculosis H37Rv
  5x11-assembly3_D  TM=4.686E-01  e=4.862E-08  Bacillus spizizenii str. W23
  5x11-assembly4_H  TM=4.744E-01  e=7.326E-08  Bacillus spizizenii str. W23
  3l9f-assembly2_C  TM=4.957E-01  e=6.985E-07  Streptococcus mutans UA159

Foldseek 3Di:
DLPDQLLLLLQLQLAVPFAFLVRSQVVCCVPLVVLDPDDSVRNVVSVVVCVVVVQKPWDFADDPVDDTTITIHGDPVVLVSNLVLLLDADDPPDPPLLALVIDCVLSSLVSCLSNADPVRLVSSLVNLVVSLVNLCVSLVVL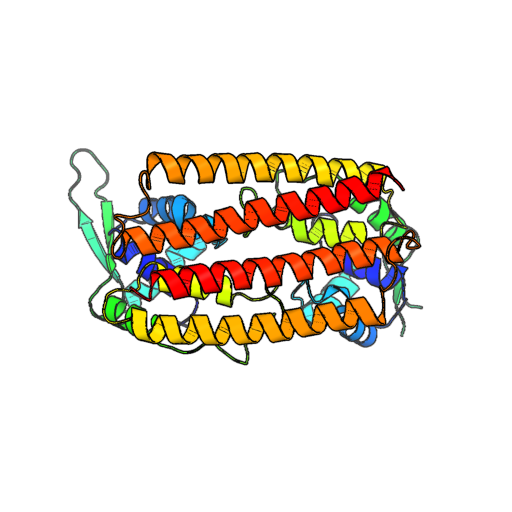VVCCVVQPPPVVPDDPPSVVVVVVSVVRNVSSVVSNVVSVVSNVVSVD/DLPDQLLLLLLLVQVVPFAALVRSQVSCCPPLVVLDPDDSVRSVVSVVVCVVQPQWDPPVTIHGDPSVLQSNQVSLLDADDPPQFQQQALVRGCVLSSLVSSVSSCVSHDLVSSLVNLVVVLVSLCVSLVVLVCCCCVPCNPVPPDDPPSNVVNVVSVVRNVSSVVSNVVSVVSNVVSVVD